Protein AF-A0A226E2G1-F1 (afdb_monomer)

Secondary structure (DSSP, 8-state):
--GGGPEEEEEE-TT-GGGHHHHHHHHHTT-EEEEEE-PPPTT-SS----SEEE-SSS-EE--HHHHHHHHHHHTT--S--HHHHHHHHHIIIIIHHHHHHHHHS---TTSTHHHHHHHHHHHHHHHTTT-SSTT-SSS--HHHHHHHHHHHHHHTTT-GGGGG-HHHHHHHHHHHHSHHHHHHHHHH----HHHHHHHHHHT-TT----------------TTSS----S---S--HHHHHHHHHHHHS-----------SS-----TTEEEEEEEE---BTTSPPBHHHIIIIIIHHHHHHHHHHHTT-EEEEEEEEB--SHHHHHHHHHTT--HHHHHHHHHHHHHHHHHHTT---SEEEESSSHHHHHHHHHHHHHHHHTT-EEEEEEEEEEETTTTEEPPGGGEEEE-TTT--TTEESSB-TTT--B--GGG-EEEEETTT----EEEEEEEEEEE-HHHHHHHHTHHHHHHHHGGGS-HHHHHHHHHHHHT----EE-EES-SSSPBPSSGGGTT-EE-HHHHTTHHHHHHHHHHHGGGTHHHHS---TTEEEEEEEEEEGGGHHIIIIIHHHHHHHTTS-----SEEEEE-PPPBTTB--BTTTTBS-BHHHHHHT---HHHHHHHHHHHHH-

Mean predicted aligned error: 17.0 Å

Structure (mmCIF, N/CA/C/O backbone):
data_AF-A0A226E2G1-F1
#
_entry.id   AF-A0A226E2G1-F1
#
loop_
_atom_site.group_PDB
_atom_site.id
_atom_site.type_symbol
_atom_site.label_atom_id
_atom_site.label_alt_id
_atom_site.label_comp_id
_atom_site.label_asym_id
_atom_site.label_entity_id
_atom_site.label_seq_id
_atom_site.pdbx_PDB_ins_code
_atom_site.Cartn_x
_atom_site.Cartn_y
_atom_site.Cartn_z
_atom_site.occupancy
_atom_site.B_iso_or_equiv
_atom_site.auth_seq_id
_atom_site.auth_comp_id
_atom_site.auth_asym_id
_atom_site.auth_atom_id
_atom_site.pdbx_PDB_model_num
ATOM 1 N N . MET A 1 1 ? -24.687 -25.247 37.899 1.00 42.50 1 MET A N 1
ATOM 2 C CA . MET A 1 1 ? -23.933 -26.480 38.208 1.00 42.50 1 MET A CA 1
ATOM 3 C C . MET A 1 1 ? -23.035 -26.166 39.389 1.00 42.50 1 MET A C 1
ATOM 5 O O . MET A 1 1 ? -22.709 -25.005 39.584 1.00 42.50 1 MET A O 1
ATOM 9 N N . ASP A 1 2 ? -22.734 -27.149 40.224 1.00 45.03 2 ASP A N 1
ATOM 10 C CA . ASP A 1 2 ? -22.080 -26.966 41.523 1.00 45.03 2 ASP A CA 1
ATOM 11 C C . ASP A 1 2 ? -20.567 -26.691 41.337 1.00 45.03 2 ASP A C 1
ATOM 13 O O . ASP A 1 2 ? -19.732 -27.587 41.446 1.00 45.03 2 ASP A O 1
ATOM 17 N N . HIS A 1 3 ? -20.206 -25.461 40.937 1.00 52.34 3 HIS A N 1
ATOM 18 C CA . HIS A 1 3 ? -18.824 -25.073 40.590 1.00 52.34 3 HIS A CA 1
ATOM 19 C C . HIS A 1 3 ? -17.859 -25.096 41.795 1.00 52.34 3 HIS A C 1
ATOM 21 O O . HIS A 1 3 ? -16.645 -25.150 41.607 1.00 52.34 3 HIS A O 1
ATOM 27 N N . GLN A 1 4 ? -18.378 -25.140 43.030 1.00 51.41 4 GLN A N 1
ATOM 28 C CA . GLN A 1 4 ? -17.601 -25.064 44.280 1.00 51.41 4 GLN A CA 1
ATOM 29 C C . GLN A 1 4 ? -16.722 -26.298 44.580 1.00 51.41 4 GLN A C 1
ATOM 31 O O . GLN A 1 4 ? -16.030 -26.337 45.597 1.00 51.41 4 GLN A O 1
ATOM 36 N N . ASN A 1 5 ? -16.712 -27.316 43.712 1.00 57.16 5 ASN A N 1
ATOM 37 C CA . ASN A 1 5 ? -15.887 -28.519 43.880 1.00 57.16 5 ASN A CA 1
ATOM 38 C C . ASN A 1 5 ? -14.903 -28.792 42.732 1.00 57.16 5 ASN A C 1
ATOM 40 O O . ASN A 1 5 ? -14.255 -29.841 42.730 1.00 57.16 5 ASN A O 1
ATOM 44 N N . GLN A 1 6 ? -14.745 -27.871 41.777 1.00 75.38 6 GLN A N 1
ATOM 45 C CA . GLN A 1 6 ? -13.761 -28.033 40.709 1.00 75.38 6 GLN A CA 1
ATOM 46 C C . GLN A 1 6 ? -12.344 -27.717 41.219 1.00 75.38 6 GLN A C 1
ATOM 48 O O . GLN A 1 6 ? -12.087 -26.649 41.778 1.00 75.38 6 GLN A O 1
ATOM 53 N N . THR A 1 7 ? -11.418 -28.660 41.022 1.00 83.12 7 THR A N 1
ATOM 54 C CA . THR A 1 7 ? -9.998 -28.481 41.354 1.00 83.12 7 THR A CA 1
ATOM 55 C C . THR A 1 7 ? -9.249 -27.894 40.157 1.00 83.12 7 THR A C 1
ATOM 57 O O . THR A 1 7 ? -9.167 -28.528 39.107 1.00 83.12 7 THR A O 1
ATOM 60 N N . ILE A 1 8 ? -8.672 -26.704 40.321 1.00 86.69 8 ILE A N 1
ATOM 61 C CA . ILE A 1 8 ? -7.827 -26.025 39.335 1.00 86.69 8 ILE A CA 1
ATOM 62 C C . ILE A 1 8 ? -6.371 -26.409 39.576 1.00 86.69 8 ILE A C 1
ATOM 64 O O . ILE A 1 8 ? -5.835 -26.219 40.669 1.00 86.69 8 ILE A O 1
ATOM 68 N N . LYS A 1 9 ? -5.710 -26.933 38.544 1.00 89.75 9 LYS A N 1
ATOM 69 C CA . LYS A 1 9 ? -4.289 -27.276 38.606 1.00 89.75 9 LYS A CA 1
ATOM 70 C C . LYS A 1 9 ? -3.438 -26.119 38.083 1.00 89.75 9 LYS A C 1
ATOM 72 O O . LYS A 1 9 ? -3.583 -25.730 36.924 1.00 89.75 9 LYS A O 1
ATOM 77 N N . ILE A 1 10 ? -2.533 -25.613 38.922 1.00 88.56 10 ILE A N 1
ATOM 78 C CA . ILE A 1 10 ? -1.560 -24.569 38.573 1.00 88.56 10 ILE A CA 1
ATOM 79 C C . ILE A 1 10 ? -0.154 -25.152 38.710 1.00 88.56 10 ILE A C 1
ATOM 81 O O . ILE A 1 10 ? 0.203 -25.683 39.757 1.00 88.56 10 ILE A O 1
ATOM 85 N N . ILE A 1 11 ? 0.644 -25.053 37.652 1.00 88.06 11 ILE A N 1
ATOM 86 C CA . ILE A 1 11 ? 2.044 -25.477 37.620 1.00 88.06 11 ILE A CA 1
ATOM 87 C C . ILE A 1 11 ? 2.918 -24.220 37.670 1.00 88.06 11 ILE A C 1
ATOM 89 O O . ILE A 1 11 ? 2.719 -23.302 36.878 1.00 88.06 11 ILE A O 1
ATOM 93 N N . THR A 1 12 ? 3.881 -24.160 38.585 1.00 89.06 12 THR A N 1
ATOM 94 C CA . THR A 1 12 ? 4.779 -23.009 38.798 1.00 89.06 12 THR A CA 1
ATOM 95 C C . THR A 1 12 ? 6.208 -23.477 39.076 1.00 89.06 12 THR A C 1
ATOM 97 O O . THR A 1 12 ? 6.448 -24.664 39.243 1.00 89.06 12 THR A O 1
ATOM 100 N N . ASN A 1 13 ? 7.174 -22.565 39.146 1.00 85.94 13 ASN A N 1
ATOM 101 C CA . ASN A 1 13 ? 8.467 -22.790 39.798 1.00 85.94 13 ASN A CA 1
ATOM 102 C C . ASN A 1 13 ? 8.453 -22.255 41.237 1.00 85.94 13 ASN A C 1
ATOM 104 O O . ASN A 1 13 ? 7.616 -21.417 41.597 1.00 85.94 13 ASN A O 1
ATOM 108 N N . THR A 1 14 ? 9.388 -22.752 42.048 1.00 81.31 14 THR A N 1
ATOM 109 C CA . THR A 1 14 ? 9.492 -22.442 43.478 1.00 81.31 14 THR A CA 1
ATOM 110 C C . THR A 1 14 ? 9.583 -20.937 43.718 1.00 81.31 14 THR A C 1
ATOM 112 O O . THR A 1 14 ? 10.485 -20.272 43.212 1.00 81.31 14 THR A O 1
ATOM 115 N N . GLY A 1 15 ? 8.644 -20.411 44.504 1.00 81.19 15 GLY A N 1
ATOM 116 C CA . GLY A 1 15 ? 8.630 -19.015 44.927 1.00 81.19 15 GLY A CA 1
ATOM 117 C C . GLY A 1 15 ? 8.324 -17.987 43.831 1.00 81.19 15 GLY A C 1
ATOM 118 O O . GLY A 1 15 ? 8.560 -16.807 44.062 1.00 81.19 15 GLY A O 1
ATOM 119 N N . ASN A 1 16 ? 7.817 -18.373 42.653 1.00 88.44 16 ASN A N 1
ATOM 120 C CA . ASN A 1 16 ? 7.506 -17.421 41.578 1.00 88.44 16 ASN A CA 1
ATOM 121 C C . ASN A 1 16 ? 6.262 -16.565 41.899 1.00 88.44 16 ASN A C 1
ATOM 123 O O . ASN A 1 16 ? 5.147 -17.091 41.843 1.00 88.44 16 ASN A O 1
ATOM 127 N N . PRO A 1 17 ? 6.403 -15.250 42.161 1.00 90.69 17 PRO A N 1
ATOM 128 C CA . PRO A 1 17 ? 5.280 -14.410 42.574 1.00 90.69 17 PRO A CA 1
ATOM 129 C C . PRO A 1 17 ? 4.240 -14.165 41.472 1.00 90.69 17 PRO A C 1
ATOM 131 O O . PRO A 1 17 ? 3.116 -13.795 41.799 1.00 90.69 17 PRO A O 1
ATOM 134 N N . ALA A 1 18 ? 4.538 -14.433 40.192 1.00 90.38 18 ALA A N 1
ATOM 135 C CA . ALA A 1 18 ? 3.533 -14.348 39.123 1.00 90.38 18 ALA A CA 1
ATOM 136 C C . ALA A 1 18 ? 2.345 -15.306 39.354 1.00 90.38 18 ALA A C 1
ATOM 138 O O . ALA A 1 18 ? 1.245 -15.071 38.856 1.00 90.38 18 ALA A O 1
ATOM 139 N N . SER A 1 19 ? 2.541 -16.352 40.161 1.00 92.19 19 SER A N 1
ATOM 140 C CA . SER A 1 19 ? 1.498 -17.299 40.561 1.00 92.19 19 SER A CA 1
ATOM 141 C C . SER A 1 19 ? 0.523 -16.740 41.598 1.00 92.19 19 SER A C 1
ATOM 143 O O . SER A 1 19 ? -0.566 -17.287 41.742 1.00 92.19 19 SER A O 1
ATOM 145 N N . LEU A 1 20 ? 0.850 -15.647 42.301 1.00 92.56 20 LEU A N 1
ATOM 146 C CA . LEU A 1 20 ? -0.032 -15.061 43.320 1.00 92.56 20 LEU A CA 1
ATOM 147 C C . LEU A 1 20 ? -1.377 -14.637 42.730 1.00 92.56 20 LEU A C 1
ATOM 149 O O . LEU A 1 20 ? -2.422 -14.949 43.292 1.00 92.56 20 LEU A O 1
ATOM 153 N N . LYS A 1 21 ? -1.353 -13.983 41.567 1.00 91.50 21 LYS A N 1
ATOM 154 C CA . LYS A 1 21 ? -2.550 -13.481 40.885 1.00 91.50 21 LYS A CA 1
ATOM 155 C C . LYS A 1 21 ? -3.571 -14.599 40.583 1.00 91.50 21 LYS A C 1
ATOM 157 O O . LYS A 1 21 ? -4.693 -14.508 41.083 1.00 91.50 21 LYS A O 1
ATOM 162 N N . PRO A 1 22 ? -3.227 -15.680 39.849 1.00 92.31 22 PRO A N 1
ATOM 163 C CA . PRO A 1 22 ? -4.168 -16.774 39.601 1.00 92.31 22 PRO A CA 1
ATOM 164 C C . PRO A 1 22 ? -4.528 -17.575 40.867 1.00 92.31 22 PRO A C 1
ATOM 166 O O . PRO A 1 22 ? -5.640 -18.090 40.948 1.00 92.31 22 PRO A O 1
ATOM 169 N N . LEU A 1 23 ? -3.645 -17.659 41.873 1.00 91.38 23 LEU A N 1
ATOM 170 C CA . LEU A 1 23 ? -3.943 -18.322 43.154 1.00 91.38 23 LEU A CA 1
ATOM 171 C C . LEU A 1 23 ? -5.017 -17.589 43.965 1.00 91.38 23 LEU A C 1
ATOM 173 O O . LEU A 1 23 ? -5.946 -18.217 44.484 1.00 91.38 23 LEU A O 1
ATOM 177 N N . ILE A 1 24 ? -4.892 -16.264 44.067 1.00 91.25 24 ILE A N 1
ATOM 178 C CA . ILE A 1 24 ? -5.865 -15.426 44.768 1.00 91.25 24 ILE A CA 1
ATOM 179 C C . ILE A 1 24 ? -7.199 -15.462 44.018 1.00 91.25 24 ILE A C 1
ATOM 181 O O . ILE A 1 24 ? -8.228 -15.684 44.647 1.00 91.25 24 ILE A O 1
ATOM 185 N N . ALA A 1 25 ? -7.181 -15.353 42.684 1.00 91.06 25 ALA A N 1
ATOM 186 C CA . ALA A 1 25 ? -8.385 -15.447 41.857 1.00 91.06 25 ALA A CA 1
ATOM 187 C C . ALA A 1 25 ? -9.124 -16.783 42.038 1.00 91.06 25 ALA A C 1
ATOM 189 O O . ALA A 1 25 ? -10.333 -16.802 42.249 1.00 91.06 25 ALA A O 1
ATOM 190 N N . ALA A 1 26 ? -8.402 -17.908 42.014 1.00 88.31 26 ALA A N 1
ATOM 191 C CA . ALA A 1 26 ? -9.012 -19.220 42.205 1.00 88.31 26 ALA A CA 1
ATOM 192 C C . ALA A 1 26 ? -9.668 -19.344 43.591 1.00 88.31 2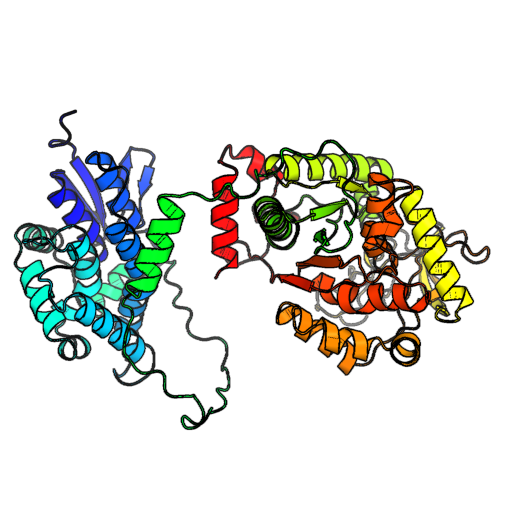6 ALA A C 1
ATOM 194 O O . ALA A 1 26 ? -10.789 -19.836 43.705 1.00 88.31 26 ALA A O 1
ATOM 195 N N . SER A 1 27 ? -8.997 -18.839 44.630 1.00 86.19 27 SER A N 1
ATOM 196 C CA . SER A 1 27 ? -9.506 -18.860 46.006 1.00 86.19 27 SER A CA 1
ATOM 197 C C . SER A 1 27 ? -10.730 -17.957 46.186 1.00 86.19 27 SER A C 1
ATOM 199 O O . SER A 1 27 ? -11.696 -18.353 46.834 1.00 86.19 27 SER A O 1
ATOM 201 N N . LEU A 1 28 ? -10.706 -16.764 45.586 1.00 87.12 28 LEU A N 1
ATOM 202 C CA . LEU A 1 28 ? -11.795 -15.788 45.629 1.00 87.12 28 LEU A CA 1
ATOM 203 C C . LEU A 1 28 ? -13.095 -16.355 45.039 1.00 87.12 28 LEU A C 1
ATOM 205 O O . LEU A 1 28 ? -14.168 -16.144 45.598 1.00 87.12 28 LEU A O 1
ATOM 209 N N . TYR A 1 29 ? -12.992 -17.126 43.955 1.00 87.56 29 TYR A N 1
ATOM 210 C CA . TYR A 1 29 ? -14.140 -17.755 43.295 1.00 87.56 29 TYR A CA 1
ATOM 211 C C . TYR A 1 29 ? -14.455 -19.174 43.802 1.00 87.56 29 TYR A C 1
ATOM 213 O O . TYR A 1 29 ? -15.283 -19.872 43.220 1.00 87.56 29 TYR A O 1
ATOM 221 N N . GLY A 1 30 ? -13.839 -19.601 44.911 1.00 83.06 30 GLY A N 1
ATOM 222 C CA . GLY A 1 30 ? -14.178 -20.852 45.595 1.00 83.06 30 GLY A CA 1
ATOM 223 C C . GLY A 1 30 ? -13.648 -22.126 44.931 1.00 83.06 30 GLY A C 1
ATOM 224 O O . GLY A 1 30 ? -14.145 -23.214 45.222 1.00 83.06 30 GLY A O 1
ATOM 225 N N . PHE A 1 31 ? -12.643 -22.025 44.060 1.00 85.62 31 PHE A N 1
ATOM 226 C CA . PHE A 1 31 ? -12.000 -23.187 43.449 1.00 85.62 31 PHE A CA 1
ATOM 227 C C . PHE A 1 31 ? -10.949 -23.802 44.380 1.00 85.62 31 PHE A C 1
ATOM 229 O O . PHE A 1 31 ? -10.165 -23.100 45.022 1.00 85.62 31 PHE A O 1
ATOM 236 N N . LYS A 1 32 ? -10.863 -25.137 44.406 1.00 83.94 32 LYS A N 1
ATOM 237 C CA . LYS A 1 32 ? -9.747 -25.833 45.071 1.00 83.94 32 LYS A CA 1
ATOM 238 C C . LYS A 1 32 ? -8.516 -25.748 44.178 1.00 83.94 32 LYS A C 1
ATOM 240 O O . LYS A 1 32 ? -8.615 -26.028 42.989 1.00 83.94 32 LYS A O 1
ATOM 245 N N . VAL A 1 33 ? -7.351 -25.414 44.725 1.00 86.00 33 VAL A N 1
ATOM 246 C CA . VAL A 1 33 ? -6.117 -25.320 43.932 1.00 86.00 33 VAL A CA 1
ATOM 247 C C . VAL A 1 33 ? -5.203 -26.513 44.193 1.00 86.00 33 VAL A C 1
ATOM 249 O O . VAL A 1 33 ? -4.818 -26.773 45.330 1.00 86.00 33 VAL A O 1
ATOM 252 N N . ALA A 1 34 ? -4.801 -27.200 43.124 1.00 86.00 34 ALA A N 1
ATOM 253 C CA . ALA A 1 34 ? -3.679 -28.131 43.120 1.00 86.00 34 ALA A CA 1
ATOM 254 C C . ALA A 1 34 ? -2.439 -27.422 42.550 1.00 86.00 34 ALA A C 1
ATOM 256 O O . ALA A 1 34 ? -2.306 -27.277 41.333 1.00 86.00 34 ALA A O 1
ATOM 257 N N . LEU A 1 35 ? -1.553 -26.951 43.433 1.00 85.75 35 LEU A N 1
ATOM 258 C CA . LEU A 1 35 ? -0.310 -26.275 43.056 1.00 85.75 35 LEU A CA 1
ATOM 259 C C . LEU A 1 35 ? 0.828 -27.295 42.901 1.00 85.75 35 LEU A C 1
ATOM 261 O O . LEU A 1 35 ? 1.153 -28.011 43.844 1.00 85.75 35 LEU A O 1
ATOM 265 N N . GLU A 1 36 ? 1.448 -27.346 41.725 1.00 86.25 36 GLU A N 1
ATOM 266 C CA . GLU A 1 36 ? 2.605 -28.196 41.430 1.00 86.25 36 GLU A CA 1
ATOM 267 C C . GLU A 1 36 ? 3.828 -27.317 41.150 1.00 86.25 36 GLU A C 1
ATOM 269 O O . GLU A 1 36 ? 3.816 -26.511 40.219 1.00 86.25 36 GLU A O 1
ATOM 274 N N . SER A 1 37 ? 4.886 -27.460 41.953 1.00 80.81 37 SER A N 1
ATOM 275 C CA . SER A 1 37 ? 6.153 -26.760 41.718 1.00 80.81 37 SER A CA 1
ATOM 276 C C . SER A 1 37 ? 7.115 -27.644 40.930 1.00 80.81 37 SER A C 1
ATOM 278 O O . SER A 1 37 ? 7.398 -28.769 41.342 1.00 80.81 37 SER A O 1
ATOM 280 N N . VAL A 1 38 ? 7.646 -27.133 39.822 1.00 82.06 38 VAL A N 1
ATOM 281 C CA . VAL A 1 38 ? 8.660 -27.801 39.001 1.00 82.06 38 VAL A CA 1
ATOM 282 C C . VAL A 1 38 ? 10.019 -27.124 39.164 1.00 82.06 38 VAL A C 1
ATOM 284 O O . VAL A 1 38 ? 10.132 -25.897 39.209 1.00 82.06 38 VAL A O 1
ATOM 287 N N . SER A 1 39 ? 11.082 -27.927 39.243 1.00 71.75 39 SER A N 1
ATOM 288 C CA . SER A 1 39 ? 12.455 -27.421 39.269 1.00 71.75 39 SER A CA 1
ATOM 289 C C . SER A 1 39 ? 12.860 -26.932 37.881 1.00 71.75 39 SER A C 1
ATOM 291 O O . SER A 1 39 ? 12.835 -27.708 36.924 1.00 71.75 39 SER A O 1
ATOM 293 N N . VAL A 1 40 ? 13.277 -25.672 37.770 1.00 67.94 40 VAL A N 1
ATOM 294 C CA . VAL A 1 40 ? 13.766 -25.099 36.510 1.00 67.94 40 VAL A CA 1
ATOM 295 C C . VAL A 1 40 ? 15.290 -25.051 36.535 1.00 67.94 40 VAL A C 1
ATOM 297 O O . VAL A 1 40 ? 15.886 -24.596 37.510 1.00 67.94 40 VAL A O 1
ATOM 300 N N . SER A 1 41 ? 15.922 -25.570 35.479 1.00 57.47 41 SER A N 1
ATOM 301 C CA . SER A 1 41 ? 17.381 -25.639 35.386 1.00 57.47 41 SER A CA 1
ATOM 302 C C . SER A 1 41 ? 17.996 -24.229 35.306 1.00 57.47 41 SER A C 1
ATOM 304 O O . SER A 1 41 ? 17.571 -23.437 34.459 1.00 57.47 41 SER A O 1
ATOM 306 N N . PRO A 1 42 ? 19.025 -23.904 36.116 1.00 53.44 42 PRO A N 1
ATOM 307 C CA . PRO A 1 42 ? 19.701 -22.602 36.078 1.00 53.44 42 PRO A CA 1
ATOM 308 C C . PRO A 1 42 ? 20.422 -22.309 34.754 1.00 53.44 42 PRO A C 1
ATOM 310 O O . PRO A 1 42 ? 20.755 -21.161 34.474 1.00 53.44 42 PRO A O 1
ATOM 313 N N . ASP A 1 43 ? 20.697 -23.342 33.951 1.00 52.22 43 ASP A N 1
ATOM 314 C CA . ASP A 1 43 ? 21.500 -23.258 32.727 1.00 52.22 43 ASP A CA 1
ATOM 315 C C . ASP A 1 43 ? 20.735 -22.715 31.503 1.00 52.22 43 ASP A C 1
ATOM 317 O O . ASP A 1 43 ? 21.331 -22.508 30.445 1.00 52.22 43 ASP A O 1
ATOM 321 N N . GLY A 1 44 ? 19.425 -22.460 31.634 1.00 51.62 44 GLY A N 1
ATOM 322 C CA . GLY A 1 44 ? 18.617 -21.741 30.646 1.00 51.62 44 GLY A CA 1
ATOM 323 C C . GLY A 1 44 ? 18.394 -22.461 29.312 1.00 51.62 44 GLY A C 1
ATOM 324 O O . GLY A 1 44 ? 17.880 -21.827 28.385 1.00 51.62 44 GLY A O 1
ATOM 325 N N . LYS A 1 45 ? 18.756 -23.751 29.200 1.00 48.94 45 LYS A N 1
ATOM 326 C CA . LYS A 1 45 ? 18.627 -24.555 27.967 1.00 48.94 45 LYS A CA 1
ATOM 327 C C . LYS A 1 45 ? 17.197 -25.033 27.691 1.00 48.94 45 LYS A C 1
ATOM 329 O O . LYS A 1 45 ? 16.841 -25.240 26.535 1.00 48.94 45 LYS A O 1
ATOM 334 N N . GLN A 1 46 ? 16.369 -25.169 28.729 1.00 52.84 46 GLN A N 1
ATOM 335 C CA . GLN A 1 46 ? 14.922 -25.381 28.632 1.00 52.84 46 GLN A CA 1
ATOM 336 C C . GLN A 1 46 ? 14.222 -24.331 29.499 1.00 52.84 46 GLN A C 1
ATOM 338 O O . GLN A 1 46 ? 14.394 -24.321 30.715 1.00 52.84 46 GLN A O 1
ATOM 343 N N . ARG A 1 47 ? 13.459 -23.428 28.871 1.00 63.69 47 ARG A N 1
ATOM 344 C CA . ARG A 1 47 ? 12.723 -22.350 29.551 1.00 63.69 47 ARG A CA 1
ATOM 345 C C . ARG A 1 47 ? 11.222 -22.647 29.500 1.00 63.69 47 ARG A C 1
ATOM 347 O O . ARG A 1 47 ? 10.582 -22.297 28.505 1.00 63.69 47 ARG A O 1
ATOM 354 N N . PRO A 1 48 ? 10.653 -23.350 30.495 1.00 69.00 48 PRO A N 1
ATOM 355 C CA . PRO A 1 48 ? 9.216 -23.594 30.534 1.00 69.00 48 PRO A CA 1
ATOM 356 C C . PRO A 1 48 ? 8.480 -22.266 30.745 1.00 69.00 48 PRO A C 1
ATOM 358 O O . PRO A 1 48 ? 8.934 -21.448 31.535 1.00 69.00 48 PRO A O 1
ATOM 361 N N . ARG A 1 49 ? 7.350 -22.049 30.061 1.00 80.56 49 ARG A N 1
ATOM 362 C CA . ARG A 1 49 ? 6.469 -20.901 30.332 1.00 80.56 49 ARG A CA 1
ATOM 363 C C . ARG A 1 49 ? 5.732 -21.173 31.638 1.00 80.56 49 ARG A C 1
ATOM 365 O O . ARG A 1 49 ? 4.927 -22.095 31.637 1.00 80.56 49 ARG A O 1
ATOM 372 N N . LEU A 1 50 ? 6.032 -20.460 32.726 1.00 82.25 50 LEU A N 1
ATOM 373 C CA . LEU A 1 50 ? 5.379 -20.626 34.036 1.00 82.25 50 LEU A CA 1
ATOM 374 C C . LEU A 1 50 ? 4.986 -19.257 34.629 1.00 82.25 50 LEU A C 1
ATOM 376 O O . LEU A 1 50 ? 5.741 -18.297 34.457 1.00 82.25 50 LEU A O 1
ATOM 380 N N . PRO A 1 51 ? 3.870 -19.159 35.378 1.00 89.00 51 PRO A N 1
ATOM 381 C CA . PRO A 1 51 ? 2.954 -20.247 35.739 1.00 89.00 51 PRO A CA 1
ATOM 382 C C . PRO A 1 51 ? 2.078 -20.743 34.585 1.00 89.00 51 PRO A C 1
ATOM 384 O O . PRO A 1 51 ? 1.938 -20.080 33.563 1.00 89.00 51 PRO A O 1
ATOM 387 N N . VAL A 1 52 ? 1.487 -21.927 34.757 1.00 89.44 52 VAL A N 1
ATOM 388 C CA . VAL A 1 52 ? 0.522 -22.526 33.826 1.00 89.44 52 VAL A CA 1
ATOM 389 C C . VAL A 1 52 ? -0.714 -22.991 34.573 1.00 89.44 52 VAL A C 1
ATOM 391 O O . VAL A 1 52 ? -0.602 -23.797 35.491 1.00 89.44 52 VAL A O 1
ATOM 394 N N . LEU A 1 53 ? -1.892 -22.573 34.125 1.00 91.75 53 LEU A N 1
ATOM 395 C CA . LEU A 1 53 ? -3.169 -23.149 34.534 1.00 91.75 53 LEU A CA 1
ATOM 396 C C . LEU A 1 53 ? -3.572 -24.237 33.533 1.00 91.75 53 LEU A C 1
ATOM 398 O O . LEU A 1 53 ? -3.624 -23.999 32.324 1.00 91.75 53 LEU A O 1
ATOM 402 N N . VAL A 1 54 ? -3.858 -25.442 34.024 1.00 88.50 54 VAL A N 1
ATOM 403 C CA . VAL A 1 54 ? -4.340 -26.558 33.196 1.00 88.50 54 VAL A CA 1
ATOM 404 C C . VAL A 1 54 ? -5.864 -26.489 33.122 1.00 88.50 54 VAL A C 1
ATOM 406 O O . VAL A 1 54 ? -6.547 -26.867 34.070 1.00 88.50 54 VAL A O 1
ATOM 409 N N . ALA A 1 55 ? -6.391 -25.981 32.006 1.00 82.19 55 ALA A N 1
ATOM 410 C CA . ALA A 1 55 ? -7.832 -25.838 31.790 1.00 82.19 55 ALA A CA 1
ATOM 411 C C . ALA A 1 55 ? -8.493 -27.193 31.478 1.00 82.19 55 ALA A C 1
ATOM 413 O O . ALA A 1 55 ? -9.587 -27.486 31.950 1.00 82.19 55 ALA A O 1
ATOM 414 N N . ASN A 1 56 ? -7.814 -28.041 30.700 1.00 79.81 56 ASN A N 1
ATOM 415 C CA . ASN A 1 56 ? -8.171 -29.441 30.445 1.00 79.81 56 ASN A CA 1
ATOM 416 C C . ASN A 1 56 ? -6.928 -30.206 29.932 1.00 79.81 56 ASN A C 1
ATOM 418 O O . ASN A 1 56 ? -5.840 -29.636 29.853 1.00 79.81 56 ASN A O 1
ATOM 422 N N . GLU A 1 57 ? -7.069 -31.482 29.556 1.00 72.94 57 GLU A N 1
ATOM 423 C CA . GLU A 1 57 ? -5.947 -32.318 29.081 1.00 72.94 57 GLU A CA 1
ATOM 424 C C . GLU A 1 57 ? -5.190 -31.740 27.869 1.00 72.94 57 GLU A C 1
ATOM 426 O O . GLU A 1 57 ? -4.006 -32.028 27.690 1.00 72.94 57 GLU A O 1
ATOM 431 N N . LYS A 1 58 ? -5.846 -30.911 27.047 1.00 75.31 58 LYS A N 1
ATOM 432 C CA . LYS A 1 58 ? -5.286 -30.326 25.817 1.00 75.31 58 LYS A CA 1
ATOM 433 C C . LYS A 1 58 ? -4.992 -28.828 25.925 1.00 75.31 58 LYS A C 1
ATOM 435 O O . LYS A 1 58 ? -4.220 -28.313 25.119 1.00 75.31 58 LYS A O 1
ATOM 440 N N . THR A 1 59 ? -5.565 -28.128 26.903 1.00 81.62 59 THR A N 1
ATOM 441 C CA . THR A 1 59 ? -5.489 -26.666 27.018 1.00 81.62 59 THR A CA 1
ATOM 442 C C . THR A 1 59 ? -4.728 -26.247 28.272 1.00 81.62 59 THR A C 1
ATOM 444 O O . THR A 1 59 ? -5.126 -26.541 29.401 1.00 81.62 59 THR A O 1
ATOM 447 N N . LYS A 1 60 ? -3.638 -25.505 28.060 1.00 87.56 60 LYS A N 1
ATOM 448 C CA . LYS A 1 60 ? -2.783 -24.925 29.100 1.00 87.56 60 LYS A CA 1
ATOM 449 C C . LYS A 1 60 ? -2.683 -23.418 28.882 1.00 87.56 60 LYS A C 1
ATOM 451 O O . LYS A 1 60 ? -2.274 -22.987 27.807 1.00 87.56 60 LYS A O 1
ATOM 456 N N . LEU A 1 61 ? -3.046 -22.633 29.889 1.00 88.94 61 LEU A N 1
ATOM 457 C CA . LEU A 1 61 ? -2.978 -21.171 29.870 1.00 88.94 61 LEU A CA 1
ATOM 458 C C . LEU A 1 61 ? -1.705 -20.736 30.588 1.00 88.94 61 LEU A C 1
ATOM 460 O O . LEU A 1 61 ? -1.466 -21.208 31.691 1.00 88.94 61 LEU A O 1
ATOM 464 N N . PHE A 1 62 ? -0.895 -19.867 29.987 1.00 87.38 62 PHE A N 1
ATOM 465 C CA . PHE A 1 62 ? 0.393 -19.422 30.551 1.00 87.38 62 PHE A CA 1
ATOM 466 C C . PHE A 1 62 ? 0.439 -17.919 30.871 1.00 87.38 62 PHE A C 1
ATOM 468 O O . PHE A 1 62 ? 1.335 -17.466 31.574 1.00 87.38 62 PHE A O 1
ATOM 475 N N . ASP A 1 63 ? -0.528 -17.142 30.381 1.00 89.00 63 ASP A N 1
ATOM 476 C CA . ASP A 1 63 ? -0.665 -15.725 30.712 1.00 89.00 63 ASP A CA 1
ATOM 477 C C . ASP A 1 63 ? -1.523 -15.547 31.973 1.00 89.00 63 ASP A C 1
ATOM 479 O O . ASP A 1 63 ? -2.642 -16.057 32.047 1.00 89.00 63 ASP A O 1
ATOM 483 N N . THR A 1 64 ? -1.006 -14.825 32.972 1.00 90.75 64 THR A N 1
ATOM 484 C CA . THR A 1 64 ? -1.676 -14.687 34.279 1.00 90.75 64 THR A CA 1
ATOM 485 C C . THR A 1 64 ? -3.004 -13.928 34.212 1.00 90.75 64 THR A C 1
ATOM 487 O O . THR A 1 64 ? -3.903 -14.236 34.991 1.00 90.75 64 THR A O 1
ATOM 490 N N . ASN A 1 65 ? -3.176 -12.994 33.274 1.00 92.25 65 ASN A N 1
ATOM 491 C CA . ASN A 1 65 ? -4.421 -12.241 33.105 1.00 92.25 65 ASN A CA 1
ATOM 492 C C . ASN A 1 65 ? -5.469 -13.076 32.360 1.00 92.25 65 ASN A C 1
ATOM 494 O O . ASN A 1 65 ? -6.651 -13.059 32.715 1.00 92.25 65 ASN A O 1
ATOM 498 N N . VAL A 1 66 ? -5.033 -13.890 31.395 1.00 89.81 66 VAL A N 1
ATOM 499 C CA . VAL A 1 66 ? -5.891 -14.894 30.748 1.00 89.81 66 VAL A CA 1
ATOM 500 C C . VAL A 1 66 ? -6.350 -15.950 31.755 1.00 89.81 66 VAL A C 1
ATOM 502 O O . VAL A 1 66 ? -7.519 -16.323 31.744 1.00 89.81 66 VAL A O 1
ATOM 505 N N . MET A 1 67 ? -5.480 -16.396 32.672 1.00 92.62 67 MET A N 1
ATOM 506 C CA . MET A 1 67 ? -5.875 -17.315 33.751 1.00 92.62 67 MET A CA 1
ATOM 507 C C . MET A 1 67 ? -6.982 -16.726 34.630 1.00 92.62 67 MET A C 1
ATOM 509 O O . MET A 1 67 ? -7.951 -17.421 34.922 1.00 92.62 67 MET A O 1
ATOM 513 N N . VAL A 1 68 ? -6.864 -15.455 35.033 1.00 92.00 68 VAL A N 1
ATOM 514 C CA . VAL A 1 68 ? -7.898 -14.765 35.827 1.00 92.00 68 VAL A CA 1
ATOM 515 C C . VAL A 1 68 ? -9.215 -14.677 35.056 1.00 92.00 68 VAL A C 1
ATOM 517 O O . VAL A 1 68 ? -10.266 -15.003 35.600 1.00 92.00 68 VAL A O 1
ATOM 520 N N . THR A 1 69 ? -9.157 -14.300 33.778 1.00 90.88 69 THR A N 1
ATOM 521 C CA . THR A 1 69 ? -10.346 -14.189 32.916 1.00 90.88 69 THR A CA 1
ATOM 522 C C . THR A 1 69 ? -11.036 -15.542 32.725 1.00 90.88 69 THR A C 1
ATOM 524 O O . THR A 1 69 ? -12.257 -15.634 32.792 1.00 90.88 69 THR A O 1
ATOM 527 N N . TYR A 1 70 ? -10.260 -16.615 32.574 1.00 91.06 70 TYR A N 1
ATOM 528 C CA . TYR A 1 70 ? -10.787 -17.975 32.498 1.00 91.06 70 TYR A CA 1
ATOM 529 C C . TYR A 1 70 ? -11.459 -18.420 33.807 1.00 91.06 70 TYR A C 1
ATOM 531 O O . TYR A 1 70 ? -12.523 -19.033 33.785 1.00 91.06 70 TYR A O 1
ATOM 539 N N . LEU A 1 71 ? -10.870 -18.091 34.962 1.00 90.69 71 LEU A N 1
ATOM 540 C CA . LEU A 1 71 ? -11.461 -18.396 36.270 1.00 90.69 71 LEU A CA 1
ATOM 541 C C . LEU A 1 71 ? -12.773 -17.635 36.506 1.00 90.69 71 LEU A C 1
ATOM 543 O O . LEU A 1 71 ? -13.708 -18.206 37.062 1.00 90.69 71 LEU A O 1
ATOM 547 N N . LEU A 1 72 ? -12.864 -16.386 36.043 1.00 90.12 72 LEU A N 1
ATOM 548 C CA . LEU A 1 72 ? -14.100 -15.597 36.041 1.00 90.12 72 LEU A CA 1
ATOM 549 C C . LEU A 1 72 ? -15.196 -16.260 35.203 1.00 90.12 72 LEU A C 1
ATOM 551 O O . LEU A 1 72 ? -16.328 -16.406 35.664 1.00 90.12 72 LEU A O 1
ATOM 555 N N . GLU A 1 73 ? -14.854 -16.715 33.998 1.00 89.62 73 GLU A N 1
ATOM 556 C CA . GLU A 1 73 ? -15.791 -17.416 33.122 1.00 89.62 73 GLU A CA 1
ATOM 557 C C . GLU A 1 73 ? -16.294 -18.718 33.765 1.00 89.62 73 GLU A C 1
ATOM 559 O O . GLU A 1 73 ? -17.503 -18.956 33.810 1.00 89.62 73 GLU A O 1
ATOM 564 N N . LEU A 1 74 ? -15.395 -19.516 34.356 1.00 87.75 74 LEU A N 1
ATOM 565 C CA . LEU A 1 74 ? -15.764 -20.725 35.104 1.00 87.75 74 LEU A CA 1
ATOM 566 C C . LEU A 1 74 ? -16.650 -20.433 36.322 1.00 87.75 74 LEU A C 1
ATOM 568 O O . LEU A 1 74 ? -17.475 -21.271 36.688 1.00 87.75 74 LEU A O 1
ATOM 572 N N . ALA A 1 75 ? -16.494 -19.263 36.943 1.00 86.44 75 ALA A N 1
ATOM 573 C CA . ALA A 1 75 ? -17.323 -18.805 38.054 1.00 86.44 75 ALA A CA 1
ATOM 574 C C . ALA A 1 75 ? -18.695 -18.260 37.604 1.00 86.44 75 ALA A C 1
ATOM 576 O O . ALA A 1 75 ? -19.491 -17.831 38.439 1.00 86.44 75 ALA A O 1
ATOM 577 N N . GLY A 1 76 ? -18.994 -18.282 36.299 1.00 85.81 76 GLY A N 1
ATOM 578 C CA . GLY A 1 76 ? -20.251 -17.784 35.739 1.00 85.81 76 GLY A CA 1
ATOM 579 C C . GLY A 1 76 ? -20.263 -16.276 35.479 1.00 85.81 76 GLY A C 1
ATOM 580 O O . GLY A 1 76 ? -21.340 -15.691 35.369 1.00 85.81 76 GLY A O 1
ATOM 581 N N . ILE A 1 77 ? -19.089 -15.645 35.363 1.00 84.62 77 ILE A N 1
ATOM 582 C CA . ILE A 1 77 ? -18.912 -14.214 35.077 1.00 84.62 77 ILE A CA 1
ATOM 583 C C . ILE A 1 77 ? -18.205 -14.065 33.711 1.00 84.62 77 ILE A C 1
ATOM 585 O O . ILE A 1 77 ? -17.020 -13.743 33.651 1.00 84.62 77 ILE A O 1
ATOM 589 N N . PRO A 1 78 ? -18.898 -14.307 32.579 1.00 73.56 78 PRO A N 1
ATOM 590 C CA . PRO A 1 78 ? -18.285 -14.278 31.242 1.00 73.56 78 PRO A CA 1
ATOM 591 C C . PRO A 1 78 ? -17.977 -12.858 30.736 1.00 73.56 78 PRO A C 1
ATOM 593 O O . PRO A 1 78 ? -17.244 -12.679 29.764 1.00 73.56 78 PRO A O 1
ATOM 596 N N . HIS A 1 79 ? -18.546 -11.833 31.374 1.00 77.62 79 HIS A N 1
ATOM 597 C CA . HIS A 1 79 ? -18.361 -10.431 31.012 1.00 77.62 79 HIS A CA 1
ATOM 598 C C . HIS A 1 79 ? -17.837 -9.655 32.227 1.00 77.62 79 HIS A C 1
ATOM 600 O O . HIS A 1 79 ? -18.642 -9.188 33.036 1.00 77.62 79 HIS A O 1
ATOM 606 N N . PRO A 1 80 ? -16.504 -9.546 32.397 1.00 81.44 80 PRO A N 1
ATOM 607 C CA . PRO A 1 80 ? -15.923 -8.777 33.490 1.00 81.44 80 PRO A CA 1
ATOM 608 C C . PRO A 1 80 ? -16.297 -7.296 33.380 1.00 81.44 80 PRO A C 1
ATOM 610 O O . PRO A 1 80 ? -16.601 -6.784 32.299 1.00 81.44 80 PRO A O 1
ATOM 613 N N . SER A 1 81 ? -16.264 -6.592 34.513 1.00 83.06 81 SER A N 1
ATOM 614 C CA . SER A 1 81 ? -16.540 -5.157 34.549 1.00 83.06 81 SER A CA 1
ATOM 615 C C . SER A 1 81 ? -15.543 -4.385 33.671 1.00 83.06 81 SER A C 1
ATOM 617 O O . SER A 1 81 ? -14.386 -4.783 33.506 1.00 83.06 81 SER A O 1
ATOM 619 N N . ALA A 1 82 ? -15.966 -3.237 33.131 1.00 82.12 82 ALA A N 1
ATOM 620 C CA . ALA A 1 82 ? -15.064 -2.366 32.374 1.00 82.12 82 ALA A CA 1
ATOM 621 C C . ALA A 1 82 ? -13.858 -1.917 33.222 1.00 82.12 82 ALA A C 1
ATOM 623 O O . ALA A 1 82 ? -12.758 -1.768 32.696 1.00 82.12 82 ALA A O 1
ATOM 624 N N . ASN A 1 83 ? -14.048 -1.751 34.537 1.00 84.69 83 ASN A N 1
ATOM 625 C CA . ASN A 1 83 ? -12.974 -1.425 35.475 1.00 84.69 83 ASN A CA 1
ATOM 626 C C . ASN A 1 83 ? -11.921 -2.540 35.536 1.00 84.69 83 ASN A C 1
ATOM 628 O O . ASN A 1 83 ? -10.735 -2.279 35.341 1.00 84.69 83 ASN A O 1
ATOM 632 N N . LEU A 1 84 ? -12.362 -3.786 35.717 1.00 85.94 84 LEU A N 1
ATOM 633 C CA . LEU A 1 84 ? -11.486 -4.952 35.775 1.00 85.94 84 LEU A CA 1
ATOM 634 C C . LEU A 1 84 ? -10.718 -5.153 34.466 1.00 85.94 84 LEU A C 1
ATOM 636 O O . LEU A 1 84 ? -9.508 -5.370 34.488 1.00 85.94 84 LEU A O 1
ATOM 640 N N . LEU A 1 85 ? -11.392 -5.015 33.321 1.00 86.00 85 LEU A N 1
ATOM 641 C CA . LEU A 1 85 ? -10.746 -5.140 32.014 1.00 86.00 85 LEU A CA 1
ATOM 642 C C . LEU A 1 85 ? -9.698 -4.038 31.788 1.00 86.00 85 LEU A C 1
ATOM 644 O O . LEU A 1 85 ? -8.589 -4.317 31.333 1.00 86.00 85 LEU A O 1
ATOM 648 N N . ASN A 1 86 ? -10.018 -2.793 32.153 1.00 86.69 86 ASN A N 1
ATOM 649 C CA . ASN A 1 86 ? -9.070 -1.681 32.084 1.00 86.69 86 ASN A CA 1
ATOM 650 C C . ASN A 1 86 ? -7.860 -1.906 32.996 1.00 86.69 86 ASN A C 1
ATOM 652 O O . ASN A 1 86 ? -6.742 -1.560 32.617 1.00 86.69 86 ASN A O 1
ATOM 656 N N . LEU A 1 87 ? -8.063 -2.499 34.173 1.00 89.44 87 LEU A N 1
ATOM 657 C CA . LEU A 1 87 ? -6.993 -2.764 35.127 1.00 89.44 87 LEU A CA 1
ATOM 658 C C . LEU A 1 87 ? -6.083 -3.913 34.686 1.00 89.44 87 LEU A C 1
ATOM 660 O O . LEU A 1 87 ? -4.868 -3.767 34.766 1.00 89.44 87 LEU A O 1
ATOM 664 N N . LEU A 1 88 ? -6.645 -5.007 34.161 1.00 88.12 88 LEU A N 1
ATOM 665 C CA . LEU A 1 88 ? -5.881 -6.101 33.546 1.00 88.12 88 LEU A CA 1
ATOM 666 C C . LEU A 1 88 ? -5.023 -5.586 32.381 1.00 88.12 88 LEU A C 1
ATOM 668 O O . LEU A 1 88 ? -3.844 -5.921 32.276 1.00 88.12 88 LEU A O 1
ATOM 672 N N . ASN A 1 89 ? -5.587 -4.717 31.536 1.00 85.25 89 ASN A N 1
ATOM 673 C CA . ASN A 1 89 ? -4.847 -4.094 30.441 1.00 85.25 89 ASN A CA 1
ATOM 674 C C . ASN A 1 89 ? -3.741 -3.163 30.953 1.00 85.25 89 ASN A C 1
ATOM 676 O O . ASN A 1 89 ? -2.601 -3.259 30.501 1.00 85.25 89 ASN A O 1
ATOM 680 N N . PHE A 1 90 ? -4.050 -2.282 31.903 1.00 89.38 90 PHE A N 1
ATOM 681 C CA . PHE A 1 90 ? -3.071 -1.377 32.505 1.00 89.38 90 PHE A CA 1
ATOM 682 C C . PHE A 1 90 ? -1.924 -2.135 33.186 1.00 89.38 90 PHE A C 1
ATOM 684 O O . PHE A 1 90 ? -0.757 -1.763 33.047 1.00 89.38 90 PHE A O 1
ATOM 691 N N . GLU A 1 91 ? -2.238 -3.213 33.902 1.00 92.19 91 GLU A N 1
ATOM 692 C CA . GLU A 1 91 ? -1.234 -4.026 34.572 1.00 92.19 91 GLU A CA 1
ATOM 693 C C . GLU A 1 91 ? -0.295 -4.700 33.567 1.00 92.19 91 GLU A C 1
ATOM 695 O O . GLU A 1 91 ? 0.920 -4.582 33.724 1.00 92.19 91 GLU A O 1
ATOM 700 N N . ALA A 1 92 ? -0.832 -5.300 32.501 1.00 85.06 92 ALA A N 1
ATOM 701 C CA . ALA A 1 92 ? -0.034 -5.977 31.480 1.00 85.06 92 ALA A CA 1
ATOM 702 C C . ALA A 1 92 ? 0.882 -5.028 30.686 1.00 85.06 92 ALA A C 1
ATOM 704 O O . ALA A 1 92 ? 2.020 -5.386 30.384 1.00 85.06 92 ALA A O 1
ATOM 705 N N . HIS A 1 93 ? 0.401 -3.828 30.340 1.00 79.44 93 HIS A N 1
ATOM 706 C CA . HIS A 1 93 ? 1.112 -2.923 29.424 1.00 79.44 93 HIS A CA 1
ATOM 707 C C . HIS A 1 93 ? 1.982 -1.888 30.132 1.00 79.44 93 HIS A C 1
ATOM 709 O O . HIS A 1 93 ? 2.959 -1.413 29.559 1.00 79.44 93 HIS A O 1
ATOM 715 N N . SER A 1 94 ? 1.621 -1.494 31.353 1.00 87.06 94 SER A N 1
ATOM 716 C CA . SER A 1 94 ? 2.292 -0.400 32.055 1.00 87.06 94 SER A CA 1
ATOM 717 C C . SER A 1 94 ? 2.949 -0.884 33.337 1.00 87.06 94 SER A C 1
ATOM 719 O O . SER A 1 94 ? 4.156 -0.729 33.499 1.00 87.06 94 SER A O 1
ATOM 721 N N . LEU A 1 95 ? 2.187 -1.492 34.247 1.00 92.50 95 LEU A N 1
ATOM 722 C CA . LEU A 1 95 ? 2.697 -1.771 35.589 1.00 92.50 95 LEU A CA 1
ATOM 723 C C . LEU A 1 95 ? 3.733 -2.902 35.602 1.00 92.50 95 LEU A C 1
ATOM 725 O O . LEU A 1 95 ? 4.862 -2.695 36.043 1.00 92.50 95 LEU A O 1
ATOM 729 N N . PHE A 1 96 ? 3.371 -4.087 35.111 1.00 91.31 96 PHE A N 1
ATOM 730 C CA . PHE A 1 96 ? 4.215 -5.279 35.187 1.00 91.31 96 PHE A CA 1
ATOM 731 C C . PHE A 1 96 ? 5.565 -5.119 34.461 1.00 91.31 96 PHE A C 1
ATOM 733 O O . PHE A 1 96 ? 6.594 -5.413 35.080 1.00 91.31 96 PHE A O 1
ATOM 740 N N . PRO A 1 97 ? 5.631 -4.588 33.219 1.00 88.44 97 PRO A N 1
ATOM 741 C CA . PRO A 1 97 ? 6.906 -4.392 32.528 1.00 88.44 97 PRO A CA 1
ATOM 742 C C . PRO A 1 97 ? 7.833 -3.407 33.248 1.00 88.44 97 PRO A C 1
ATOM 744 O O . PRO A 1 97 ? 9.040 -3.651 33.328 1.00 88.44 97 PRO A O 1
ATOM 747 N N . LEU A 1 98 ? 7.286 -2.319 33.807 1.00 89.50 98 LEU A N 1
ATOM 748 C CA . LEU A 1 98 ? 8.065 -1.322 34.546 1.00 89.50 98 LEU A CA 1
ATOM 749 C C . LEU A 1 98 ? 8.579 -1.871 35.876 1.00 89.50 98 LEU A C 1
ATOM 751 O O . LEU A 1 98 ? 9.746 -1.662 36.202 1.00 89.50 98 LEU A O 1
ATOM 755 N N . VAL A 1 99 ? 7.753 -2.615 36.620 1.00 90.81 99 VAL A N 1
ATOM 756 C CA . VAL A 1 99 ? 8.178 -3.284 37.861 1.00 90.81 99 VAL A CA 1
ATOM 757 C C . VAL A 1 99 ? 9.311 -4.269 37.574 1.00 90.81 99 VAL A C 1
ATOM 759 O O . VAL A 1 99 ? 10.336 -4.252 38.259 1.00 90.81 99 VAL A O 1
ATOM 762 N N . LEU A 1 100 ? 9.161 -5.099 36.537 1.00 88.75 100 LEU A N 1
ATOM 763 C CA . LEU A 1 100 ? 10.172 -6.084 36.165 1.00 88.75 100 LEU A CA 1
ATOM 764 C C . LEU A 1 100 ? 11.482 -5.409 35.734 1.00 88.75 100 LEU A C 1
ATOM 766 O O . LEU A 1 100 ? 12.549 -5.774 36.226 1.00 88.75 100 LEU A O 1
ATOM 770 N N . SER A 1 101 ? 11.399 -4.390 34.875 1.00 85.81 101 SER A N 1
ATOM 771 C CA . SER A 1 101 ? 12.566 -3.641 34.386 1.00 85.81 101 SER A CA 1
ATOM 772 C C . SER A 1 101 ? 13.290 -2.915 35.521 1.00 85.81 101 SER A C 1
ATOM 774 O O . SER A 1 101 ? 14.511 -3.013 35.638 1.00 85.81 101 SER A O 1
ATOM 776 N N . TYR A 1 102 ? 12.544 -2.268 36.420 1.00 88.88 102 TYR A N 1
ATOM 777 C CA . TYR A 1 102 ? 13.101 -1.570 37.579 1.00 88.88 102 TYR A CA 1
ATOM 778 C C . TYR A 1 102 ? 13.847 -2.505 38.535 1.00 88.88 102 TYR A C 1
ATOM 780 O O . TYR A 1 102 ? 14.912 -2.161 39.038 1.00 88.88 102 TYR A O 1
ATOM 788 N N . LEU A 1 103 ? 13.325 -3.708 38.786 1.00 87.69 103 LEU A N 1
ATOM 789 C CA . LEU A 1 103 ? 13.989 -4.672 39.668 1.00 87.69 103 LEU A CA 1
ATOM 790 C C . LEU A 1 103 ? 15.304 -5.197 39.071 1.00 87.69 103 LEU A C 1
ATOM 792 O O . LEU A 1 103 ? 16.237 -5.523 39.813 1.00 87.69 103 LEU A O 1
ATOM 796 N N . LEU A 1 104 ? 15.398 -5.271 37.743 1.00 82.62 104 LEU A N 1
ATOM 797 C CA . LEU A 1 104 ? 16.577 -5.769 37.033 1.00 82.62 104 LEU A CA 1
ATOM 798 C C . LEU A 1 104 ? 17.655 -4.692 36.877 1.00 82.62 104 LEU A C 1
ATOM 800 O O . LEU A 1 104 ? 18.839 -4.965 37.102 1.00 82.62 104 LEU A O 1
ATOM 804 N N . GLU A 1 105 ? 17.261 -3.462 36.558 1.00 72.12 105 GLU A N 1
ATOM 805 C CA . GLU A 1 105 ? 18.171 -2.327 36.447 1.00 72.12 105 GLU A CA 1
ATOM 806 C C . GLU A 1 105 ? 18.536 -1.783 37.843 1.00 72.12 105 GLU A C 1
ATOM 808 O O . GLU A 1 105 ? 17.713 -1.660 38.741 1.00 72.12 105 GLU A O 1
ATOM 813 N N . LYS A 1 106 ? 19.808 -1.451 38.106 1.00 55.03 106 LYS A N 1
ATOM 814 C CA . LYS A 1 106 ? 20.174 -0.646 39.296 1.00 55.03 106 LYS A CA 1
ATOM 815 C C . LYS A 1 106 ? 19.844 0.832 39.024 1.00 55.03 106 LYS A C 1
ATOM 817 O O . LYS A 1 106 ? 20.757 1.651 38.996 1.00 55.03 106 LYS A O 1
ATOM 822 N N . ALA A 1 107 ? 18.583 1.162 38.754 1.00 55.44 107 ALA A N 1
ATOM 823 C CA . ALA A 1 107 ? 18.194 2.521 38.384 1.00 55.44 107 ALA A CA 1
ATOM 824 C C . ALA A 1 107 ? 17.869 3.377 39.619 1.00 55.44 107 ALA A C 1
ATOM 826 O O . ALA A 1 107 ? 17.101 2.977 40.497 1.00 55.44 107 ALA A O 1
ATOM 827 N N . ASP A 1 108 ? 18.477 4.562 39.673 1.00 56.12 108 ASP A N 1
ATOM 828 C CA . ASP A 1 108 ? 18.169 5.609 40.647 1.00 56.12 108 ASP A CA 1
ATOM 829 C C . ASP A 1 108 ? 16.719 6.092 40.458 1.00 56.12 108 ASP A C 1
ATOM 831 O O . ASP A 1 108 ? 16.224 6.142 39.332 1.00 56.12 108 ASP A O 1
ATOM 835 N N . THR A 1 109 ? 16.012 6.452 41.533 1.00 58.44 109 THR A N 1
ATOM 836 C CA . THR A 1 109 ? 14.572 6.789 41.451 1.00 58.44 109 THR A CA 1
ATOM 837 C C . THR A 1 109 ? 14.281 8.067 40.668 1.00 58.44 109 THR A C 1
ATOM 839 O O . THR A 1 109 ? 13.121 8.376 40.400 1.00 58.44 109 THR A O 1
ATOM 842 N N . ASP A 1 110 ? 15.322 8.826 40.344 1.00 54.53 110 ASP A N 1
ATOM 843 C CA . ASP A 1 110 ? 15.202 10.188 39.844 1.00 54.53 110 ASP A CA 1
ATOM 844 C C . ASP A 1 110 ? 15.411 10.273 38.317 1.00 54.53 110 ASP A C 1
ATOM 846 O O . ASP A 1 110 ? 15.071 11.287 37.703 1.00 54.53 110 ASP A O 1
ATOM 850 N N . PHE A 1 111 ? 15.882 9.192 37.674 1.00 58.12 111 PHE A N 1
ATOM 851 C CA . PHE A 1 111 ? 16.140 9.131 36.228 1.00 58.12 111 PHE A CA 1
ATOM 852 C C . PHE A 1 111 ? 15.763 7.767 35.611 1.00 58.12 111 PHE A C 1
ATOM 854 O O . PHE A 1 111 ? 15.836 6.730 36.264 1.00 58.12 111 PHE A O 1
ATOM 861 N N . GLY A 1 112 ? 15.388 7.756 34.325 1.00 79.50 112 GLY A N 1
ATOM 862 C CA . GLY A 1 112 ? 15.090 6.528 33.567 1.00 79.50 112 GLY A CA 1
ATOM 863 C C . GLY A 1 112 ? 13.866 5.750 34.074 1.00 79.50 112 GLY A C 1
ATOM 864 O O . GLY A 1 112 ? 12.881 6.353 34.501 1.00 79.50 112 GLY A O 1
ATOM 865 N N . VAL A 1 113 ? 13.956 4.412 34.059 1.00 81.56 113 VAL A N 1
ATOM 866 C CA . VAL A 1 113 ? 12.874 3.471 34.428 1.00 81.56 113 VAL A CA 1
ATOM 867 C C . VAL A 1 113 ? 12.340 3.716 35.846 1.00 81.56 113 VAL A C 1
ATOM 869 O O . VAL A 1 113 ? 11.144 3.579 36.092 1.00 81.56 113 VAL A O 1
ATOM 872 N N . GLY A 1 114 ? 13.196 4.139 36.785 1.00 84.31 114 GLY A N 1
ATOM 873 C CA . GLY A 1 114 ? 12.781 4.456 38.156 1.00 84.31 114 GLY A CA 1
ATOM 874 C C . GLY A 1 114 ? 11.813 5.639 38.240 1.00 84.31 114 GLY A C 1
ATOM 875 O O . GLY A 1 114 ? 10.856 5.594 39.013 1.00 84.31 114 GLY A O 1
ATOM 876 N N . LYS A 1 115 ? 12.011 6.669 37.409 1.00 84.88 115 LYS A N 1
ATOM 877 C CA . LYS A 1 115 ? 11.113 7.831 37.341 1.00 84.88 115 LYS A CA 1
ATOM 878 C C . LYS A 1 115 ? 9.774 7.465 36.701 1.00 84.88 115 LYS A C 1
ATOM 880 O O . LYS A 1 115 ? 8.727 7.902 37.171 1.00 84.88 115 LYS A O 1
ATOM 885 N N . GLU A 1 116 ? 9.805 6.661 35.643 1.00 87.12 116 GLU A N 1
ATOM 886 C CA . GLU A 1 116 ? 8.596 6.186 34.961 1.00 87.12 116 GLU A CA 1
ATOM 887 C C . GLU A 1 116 ? 7.752 5.296 35.873 1.00 87.12 116 GLU A C 1
ATOM 889 O O . GLU A 1 116 ? 6.554 5.538 36.021 1.00 87.12 116 GLU A O 1
ATOM 894 N N . LEU A 1 117 ? 8.382 4.341 36.567 1.00 90.81 117 LEU A N 1
ATOM 895 C CA . LEU A 1 117 ? 7.699 3.524 37.564 1.00 90.81 117 LEU A CA 1
ATOM 896 C C . LEU A 1 117 ? 7.118 4.393 38.685 1.00 90.81 117 LEU A C 1
ATOM 898 O O . LEU A 1 117 ? 5.964 4.202 39.058 1.00 90.81 117 LEU A O 1
ATOM 902 N N . LEU A 1 118 ? 7.864 5.383 39.189 1.00 91.12 118 LEU A N 1
ATOM 903 C CA . LEU A 1 118 ? 7.359 6.285 40.224 1.00 91.12 118 LEU A CA 1
ATOM 904 C C . LEU A 1 118 ? 6.106 7.044 39.764 1.00 91.12 118 LEU A C 1
ATOM 906 O O . LEU A 1 118 ? 5.145 7.125 40.522 1.00 91.12 118 LEU A O 1
ATOM 910 N N . ASN A 1 119 ? 6.076 7.546 38.527 1.00 90.06 119 ASN A N 1
ATOM 911 C CA . ASN A 1 119 ? 4.891 8.212 37.978 1.00 90.06 119 ASN A CA 1
ATOM 912 C C . ASN A 1 119 ? 3.670 7.279 37.959 1.00 90.06 119 ASN A C 1
ATOM 914 O O . ASN A 1 119 ? 2.564 7.698 38.299 1.00 90.06 119 ASN A O 1
ATOM 918 N N . VAL A 1 120 ? 3.873 6.007 37.603 1.00 93.12 120 VAL A N 1
ATOM 919 C CA . VAL A 1 120 ? 2.813 4.990 37.597 1.00 93.12 120 VAL A CA 1
ATOM 920 C C . VAL A 1 120 ? 2.320 4.682 39.014 1.00 93.12 120 VAL A C 1
ATOM 922 O O . VAL A 1 120 ? 1.113 4.591 39.233 1.00 93.12 120 VAL A O 1
ATOM 925 N N . LEU A 1 121 ? 3.221 4.575 39.996 1.00 93.56 121 LEU A N 1
ATOM 926 C CA . LEU A 1 121 ? 2.845 4.370 41.401 1.00 93.56 121 LEU A CA 1
ATOM 927 C C . LEU A 1 121 ? 2.083 5.574 41.975 1.00 93.56 121 LEU A C 1
ATOM 929 O O . LEU A 1 121 ? 1.099 5.386 42.688 1.00 93.56 121 LEU A O 1
ATOM 933 N N . VAL A 1 122 ? 2.485 6.798 41.624 1.00 91.94 122 VAL A N 1
ATOM 934 C CA . VAL A 1 122 ? 1.787 8.033 42.021 1.00 91.94 122 VAL A CA 1
ATOM 935 C C . VAL A 1 122 ? 0.388 8.103 41.402 1.00 91.94 122 VAL A C 1
ATOM 937 O O . VAL A 1 122 ? -0.560 8.522 42.064 1.00 91.94 122 VAL A O 1
ATOM 940 N N . GLU A 1 123 ? 0.218 7.653 40.158 1.00 91.19 123 GLU A N 1
ATOM 941 C CA . GLU A 1 123 ? -1.105 7.560 39.531 1.00 91.19 123 GLU A CA 1
ATOM 942 C C . GLU A 1 123 ? -1.997 6.518 40.226 1.00 91.19 123 GLU A C 1
ATOM 944 O O . GLU A 1 123 ? -3.173 6.786 40.477 1.00 91.19 123 GLU A O 1
ATOM 949 N N . LEU A 1 124 ? -1.450 5.358 40.603 1.00 91.81 124 LEU A N 1
ATOM 950 C CA . LEU A 1 124 ? -2.171 4.364 41.408 1.00 91.81 124 LEU A CA 1
ATOM 951 C C . LEU A 1 124 ? -2.581 4.925 42.776 1.00 91.81 124 LEU A C 1
ATOM 953 O O . LEU A 1 124 ? -3.720 4.751 43.203 1.00 91.81 124 LEU A O 1
ATOM 957 N N . GLU A 1 125 ? -1.688 5.655 43.438 1.00 92.19 125 GLU A N 1
ATOM 958 C CA . GLU A 1 125 ? -1.981 6.350 44.690 1.00 92.19 125 GLU A CA 1
ATOM 959 C C . GLU A 1 125 ? -3.088 7.401 44.532 1.00 92.19 125 GLU A C 1
ATOM 961 O O . GLU A 1 125 ? -3.982 7.496 45.374 1.00 92.19 125 GLU A O 1
ATOM 966 N N . ARG A 1 126 ? -3.089 8.154 43.427 1.00 88.88 126 ARG A N 1
ATOM 967 C CA . ARG A 1 126 ? -4.150 9.121 43.124 1.00 88.88 126 ARG A CA 1
ATOM 968 C C . ARG A 1 126 ? -5.507 8.440 42.955 1.00 88.88 126 ARG A C 1
ATOM 970 O O . ARG A 1 126 ? -6.508 9.002 43.387 1.00 88.88 126 ARG A O 1
ATOM 977 N N . ARG A 1 127 ? -5.553 7.243 42.362 1.00 87.69 127 ARG A N 1
ATOM 978 C CA . ARG A 1 127 ? -6.792 6.457 42.205 1.00 87.69 127 ARG A CA 1
ATOM 979 C C . ARG A 1 127 ? -7.333 5.922 43.528 1.00 87.69 127 ARG A C 1
ATOM 981 O O . ARG A 1 127 ? -8.541 5.809 43.672 1.00 87.69 127 ARG A O 1
ATOM 988 N N . LEU A 1 128 ? -6.461 5.667 44.502 1.00 87.38 128 LEU A N 1
ATOM 989 C CA . LEU A 1 128 ? -6.857 5.319 45.871 1.00 87.38 128 LEU A CA 1
ATOM 990 C C . LEU A 1 128 ? -7.310 6.539 46.690 1.00 87.38 128 LEU A C 1
ATOM 992 O O . LEU A 1 128 ? -7.764 6.400 47.824 1.00 87.38 128 LEU A O 1
ATOM 996 N N . LYS A 1 129 ? -7.194 7.764 46.163 1.00 83.94 129 LYS A N 1
ATOM 997 C CA . LYS A 1 129 ? -7.594 8.969 46.893 1.00 83.94 129 LYS A CA 1
ATOM 998 C C . LYS A 1 129 ? -9.121 9.050 46.991 1.00 83.94 129 LYS A C 1
ATOM 1000 O O . LYS A 1 129 ? -9.779 9.570 46.098 1.00 83.94 129 LYS A O 1
ATOM 1005 N N . GLY A 1 130 ? -9.657 8.590 48.119 1.00 75.50 130 GLY A N 1
ATOM 1006 C CA . GLY A 1 130 ? -11.094 8.588 48.419 1.00 75.50 130 GLY A CA 1
ATOM 1007 C C . GLY A 1 130 ? -11.709 7.192 48.506 1.00 75.50 130 GLY A C 1
ATOM 1008 O O . GLY A 1 130 ? -12.809 7.070 49.028 1.00 75.50 130 GLY A O 1
ATOM 1009 N N . GLU A 1 131 ? -10.976 6.156 48.096 1.00 80.75 131 GLU A N 1
ATOM 1010 C CA . GLU A 1 131 ? -11.407 4.757 48.118 1.00 80.75 131 GLU A CA 1
ATOM 1011 C C . GLU A 1 131 ? -10.445 3.912 48.962 1.00 80.75 131 GLU A C 1
ATOM 1013 O O . GLU A 1 131 ? -9.254 4.208 49.057 1.00 80.75 131 GLU A O 1
ATOM 1018 N N . SER A 1 132 ? -10.941 2.845 49.596 1.00 82.75 132 SER A N 1
ATOM 1019 C CA . SER A 1 132 ? -10.065 1.936 50.364 1.00 82.75 132 SER A CA 1
ATOM 1020 C C . SER A 1 132 ? -9.393 0.876 49.488 1.00 82.75 132 SER A C 1
ATOM 1022 O O . SER A 1 132 ? -8.349 0.355 49.876 1.00 82.75 132 SER A O 1
ATOM 1024 N N . PHE A 1 133 ? -9.977 0.574 48.325 1.00 90.25 133 PHE A N 1
ATOM 1025 C CA . PHE A 1 133 ? -9.612 -0.525 47.432 1.00 90.25 133 PHE A CA 1
ATOM 1026 C C . PHE A 1 133 ? -9.891 -0.141 45.969 1.00 90.25 133 PHE A C 1
ATOM 1028 O O . PHE A 1 133 ? -10.808 0.632 45.700 1.00 90.25 133 PHE A O 1
ATOM 1035 N N . PHE A 1 134 ? -9.133 -0.685 45.011 1.00 89.19 134 PHE A N 1
ATOM 1036 C CA . PHE A 1 134 ? -9.313 -0.423 43.570 1.00 89.19 134 PHE A CA 1
ATOM 1037 C C . PHE A 1 134 ? -10.622 -0.988 43.011 1.00 89.19 134 PHE A C 1
ATOM 1039 O O . PHE A 1 134 ? -11.115 -0.520 41.983 1.00 89.19 134 PHE A O 1
ATOM 1046 N N . SER A 1 135 ? -11.184 -1.984 43.691 1.00 84.50 135 SER A N 1
ATOM 1047 C CA . SER A 1 135 ? -12.519 -2.517 43.425 1.00 84.50 135 SER A CA 1
ATOM 1048 C C . SER A 1 135 ? -13.648 -1.554 43.815 1.00 84.50 135 SER A C 1
ATOM 1050 O O . SER A 1 135 ? -14.775 -1.728 43.360 1.00 84.50 135 SER A O 1
ATOM 1052 N N . GLY A 1 136 ? -13.378 -0.552 44.664 1.00 83.12 136 GLY A N 1
ATOM 1053 C CA . GLY A 1 136 ? -14.410 0.286 45.292 1.00 83.12 136 GLY A CA 1
ATOM 1054 C C . GLY A 1 136 ? -15.242 -0.452 46.352 1.00 83.12 136 GLY A C 1
ATOM 1055 O O . GLY A 1 136 ? -16.205 0.096 46.887 1.00 83.12 136 GLY A O 1
ATOM 1056 N N . ASN A 1 137 ? -14.890 -1.702 46.669 1.00 83.12 137 ASN A N 1
ATOM 1057 C CA . ASN A 1 137 ? -15.588 -2.521 47.654 1.00 83.12 137 ASN A CA 1
ATOM 1058 C C . ASN A 1 137 ? -15.092 -2.241 49.081 1.00 83.12 137 ASN A C 1
ATOM 1060 O O . ASN A 1 137 ? -14.061 -1.618 49.306 1.00 83.12 137 ASN A O 1
ATOM 1064 N N . VAL A 1 138 ? -15.817 -2.750 50.084 1.00 84.44 138 VAL A N 1
ATOM 1065 C CA . VAL A 1 138 ? -15.422 -2.652 51.508 1.00 84.44 138 VAL A CA 1
ATOM 1066 C C . VAL A 1 138 ? -14.252 -3.591 51.850 1.00 84.44 138 VAL A C 1
ATOM 1068 O O . VAL A 1 138 ? -13.583 -3.416 52.867 1.00 84.44 138 VAL A O 1
ATOM 1071 N N . LYS A 1 139 ? -14.009 -4.607 51.018 1.00 85.75 139 LYS A N 1
ATOM 1072 C CA . LYS A 1 139 ? -12.944 -5.608 51.163 1.00 85.75 139 LYS A CA 1
ATOM 1073 C C . LYS A 1 139 ? -12.190 -5.746 49.832 1.00 85.75 139 LYS A C 1
ATOM 1075 O O . LYS A 1 139 ? -12.806 -5.472 48.804 1.00 85.75 139 LYS A O 1
ATOM 1080 N N . PRO A 1 140 ? -10.920 -6.202 49.841 1.00 88.38 140 PRO A N 1
ATOM 1081 C CA . PRO A 1 140 ? -10.178 -6.452 48.609 1.00 88.38 140 PRO A CA 1
ATOM 1082 C C . PRO A 1 140 ? -10.908 -7.445 47.706 1.00 88.38 140 PRO A C 1
ATOM 1084 O O . PRO A 1 140 ? -11.390 -8.473 48.190 1.00 88.38 140 PRO A O 1
ATOM 1087 N N . ASP A 1 141 ? -10.927 -7.150 46.411 1.00 90.19 141 ASP A N 1
ATOM 1088 C CA . ASP A 1 141 ? -11.478 -8.021 45.370 1.00 90.19 141 ASP A CA 1
ATOM 1089 C C . ASP A 1 141 ? -10.396 -8.355 44.324 1.00 90.19 141 ASP A C 1
ATOM 1091 O O . ASP A 1 141 ? -9.203 -8.091 44.524 1.00 90.19 141 ASP A O 1
ATOM 1095 N N . ILE A 1 142 ? -10.786 -8.955 43.201 1.00 91.19 142 ILE A N 1
ATOM 1096 C CA . ILE A 1 142 ? -9.874 -9.360 42.133 1.00 91.19 142 ILE A CA 1
ATOM 1097 C C . ILE A 1 142 ? -9.063 -8.186 41.570 1.00 91.19 142 ILE A C 1
ATOM 1099 O O . ILE A 1 142 ? -7.875 -8.354 41.290 1.00 91.19 142 ILE A O 1
ATOM 1103 N N . GLU A 1 143 ? -9.649 -6.989 41.470 1.00 92.38 143 GLU A N 1
ATOM 1104 C CA . GLU A 1 143 ? -8.952 -5.773 41.047 1.00 92.38 143 GLU A CA 1
ATOM 1105 C C . GLU A 1 143 ? -7.755 -5.466 41.955 1.00 92.38 143 GLU A C 1
ATOM 1107 O O . GLU A 1 143 ? -6.650 -5.189 41.483 1.00 92.38 143 GLU A O 1
ATOM 1112 N N . ASP A 1 144 ? -7.954 -5.574 43.269 1.00 93.75 144 ASP A N 1
ATOM 1113 C CA . ASP A 1 144 ? -6.905 -5.350 44.256 1.00 93.75 144 ASP A CA 1
ATOM 1114 C C . ASP A 1 144 ? -5.831 -6.433 44.178 1.00 93.75 144 ASP A C 1
ATOM 1116 O O . ASP A 1 144 ? -4.639 -6.125 44.203 1.00 93.75 144 ASP A O 1
ATOM 1120 N N . ALA A 1 145 ? -6.237 -7.693 44.014 1.00 91.00 145 ALA A N 1
ATOM 1121 C CA . ALA A 1 145 ? -5.320 -8.822 43.897 1.00 91.00 145 ALA A CA 1
ATOM 1122 C C . ALA A 1 145 ? -4.389 -8.706 42.677 1.00 91.00 145 ALA A C 1
ATOM 1124 O O . ALA A 1 145 ? -3.206 -9.041 42.777 1.00 91.00 145 ALA A O 1
ATOM 1125 N N . ILE A 1 146 ? -4.890 -8.205 41.540 1.00 92.38 146 ILE A N 1
ATOM 1126 C CA . ILE A 1 146 ? -4.110 -8.016 40.303 1.00 92.38 146 ILE A CA 1
ATOM 1127 C C . ILE A 1 146 ? -2.971 -7.018 40.519 1.00 92.38 146 ILE A C 1
ATOM 1129 O O . ILE A 1 146 ? -1.809 -7.317 40.220 1.00 92.38 146 ILE A O 1
ATOM 1133 N N . VAL A 1 147 ? -3.292 -5.842 41.061 1.00 94.62 147 VAL A N 1
ATOM 1134 C CA . VAL A 1 147 ? -2.293 -4.797 41.325 1.00 94.62 147 VAL A CA 1
ATOM 1135 C C . VAL A 1 147 ? -1.345 -5.264 42.429 1.00 94.62 147 VAL A C 1
ATOM 1137 O O . VAL A 1 147 ? -0.129 -5.112 42.309 1.00 94.62 147 VAL A O 1
ATOM 1140 N N . TRP A 1 148 ? -1.878 -5.887 43.483 1.00 95.94 148 TRP A N 1
ATOM 1141 C CA . TRP A 1 148 ? -1.102 -6.291 44.652 1.00 95.94 148 TRP A CA 1
ATOM 1142 C C . TRP A 1 148 ? -0.069 -7.362 44.305 1.00 95.94 148 TRP A C 1
ATOM 1144 O O . TRP A 1 148 ? 1.103 -7.206 44.639 1.00 95.94 148 TRP A O 1
ATOM 1154 N N . ALA A 1 149 ? -0.462 -8.398 43.558 1.00 94.75 149 ALA A N 1
ATOM 1155 C CA . ALA A 1 149 ? 0.448 -9.457 43.124 1.00 94.75 149 ALA A CA 1
ATOM 1156 C C . ALA A 1 149 ? 1.596 -8.917 42.254 1.00 94.75 149 ALA A C 1
ATOM 1158 O O . ALA A 1 149 ? 2.732 -9.374 42.368 1.00 94.75 149 ALA A O 1
ATOM 1159 N N . THR A 1 150 ? 1.312 -7.913 41.421 1.00 95.12 150 THR A N 1
ATOM 1160 C CA . THR A 1 150 ? 2.310 -7.257 40.562 1.00 95.12 150 THR A CA 1
ATOM 1161 C C . THR A 1 150 ? 3.297 -6.420 41.372 1.00 95.12 150 THR A C 1
ATOM 1163 O O . THR A 1 150 ? 4.490 -6.398 41.081 1.00 95.12 150 THR A O 1
ATOM 1166 N N . LEU A 1 151 ? 2.810 -5.747 42.416 1.00 95.69 151 LEU A N 1
ATOM 1167 C CA . LEU A 1 151 ? 3.611 -4.901 43.300 1.00 95.69 151 LEU A CA 1
ATOM 1168 C C . LEU A 1 151 ? 4.322 -5.674 44.420 1.00 95.69 151 LEU A C 1
ATOM 1170 O O . LEU A 1 151 ? 5.262 -5.139 45.015 1.00 95.69 151 LEU A O 1
ATOM 1174 N N . TYR A 1 152 ? 3.929 -6.925 44.679 1.00 95.81 152 TYR A N 1
ATOM 1175 C CA . TYR A 1 152 ? 4.485 -7.779 45.731 1.00 95.81 152 TYR A CA 1
ATOM 1176 C C . TYR A 1 152 ? 6.024 -7.763 45.789 1.00 95.81 152 TYR A C 1
ATOM 1178 O O . TYR A 1 152 ? 6.568 -7.503 46.866 1.00 95.81 152 TYR A O 1
ATOM 1186 N N . PRO A 1 153 ? 6.765 -7.938 44.672 1.00 94.25 153 PRO A N 1
ATOM 1187 C CA . PRO A 1 153 ? 8.225 -7.946 44.716 1.00 94.25 153 PRO A CA 1
ATOM 1188 C C . PRO A 1 153 ? 8.852 -6.654 45.257 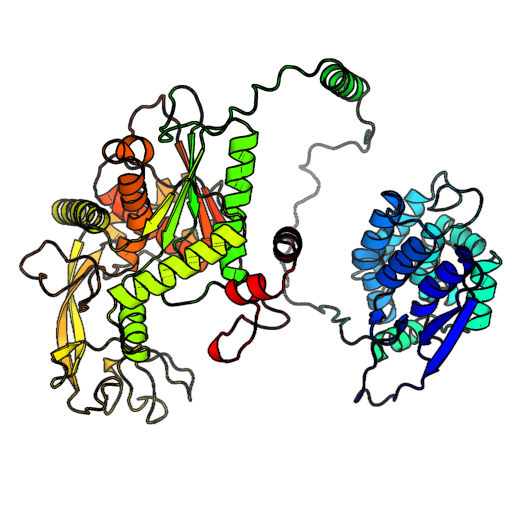1.00 94.25 153 PRO A C 1
ATOM 1190 O O . PRO A 1 153 ? 9.915 -6.719 45.871 1.00 94.25 153 PRO A O 1
ATOM 1193 N N . LEU A 1 154 ? 8.215 -5.497 45.044 1.00 93.12 154 LEU A N 1
ATOM 1194 C CA . LEU A 1 154 ? 8.717 -4.191 45.483 1.00 93.12 154 LEU A CA 1
ATOM 1195 C C . LEU A 1 154 ? 8.409 -3.933 46.958 1.00 93.12 154 LEU A C 1
ATOM 1197 O O . LEU A 1 154 ? 9.295 -3.558 47.728 1.00 93.12 154 LEU A O 1
ATOM 1201 N N . PHE A 1 155 ? 7.154 -4.144 47.352 1.00 93.88 155 PHE A N 1
ATOM 1202 C CA . PHE A 1 155 ? 6.682 -3.831 48.700 1.00 93.88 155 PHE A CA 1
ATOM 1203 C C . PHE A 1 155 ? 7.179 -4.846 49.729 1.00 93.88 155 PHE A C 1
ATOM 1205 O O . PHE A 1 155 ? 7.656 -4.444 50.789 1.00 93.88 155 PHE A O 1
ATOM 1212 N N . SER A 1 156 ? 7.191 -6.140 49.393 1.00 92.12 156 SER A N 1
ATOM 1213 C CA . SER A 1 156 ? 7.755 -7.182 50.263 1.00 92.12 156 SER A CA 1
ATOM 1214 C C . SER A 1 156 ? 9.264 -6.998 50.495 1.00 92.12 156 SER A C 1
ATOM 1216 O O . SER A 1 156 ? 9.781 -7.332 51.560 1.00 92.12 156 SER A O 1
ATOM 1218 N N . ALA A 1 157 ? 9.981 -6.402 49.534 1.00 90.81 157 ALA A N 1
ATOM 1219 C CA . ALA A 1 157 ? 11.398 -6.062 49.676 1.00 90.81 157 ALA A CA 1
ATOM 1220 C C . ALA A 1 157 ? 11.655 -4.716 50.389 1.00 90.81 157 ALA A C 1
ATOM 1222 O O . ALA A 1 157 ? 12.815 -4.342 50.566 1.00 90.81 157 ALA A O 1
ATOM 1223 N N . ASN A 1 158 ? 10.605 -3.985 50.796 1.00 89.19 158 ASN A N 1
ATOM 1224 C CA . ASN A 1 158 ? 10.687 -2.636 51.373 1.00 89.19 158 ASN A CA 1
ATOM 1225 C C . ASN A 1 158 ? 11.524 -1.667 50.510 1.00 89.19 158 ASN A C 1
ATOM 1227 O O . ASN A 1 158 ? 12.371 -0.916 51.017 1.00 89.19 158 ASN A O 1
ATOM 1231 N N . ASP A 1 159 ? 11.317 -1.718 49.190 1.00 90.38 159 ASP A N 1
ATOM 1232 C CA . ASP A 1 159 ? 12.076 -0.921 48.229 1.00 90.38 159 ASP A CA 1
ATOM 1233 C C . ASP A 1 159 ? 11.876 0.589 48.456 1.00 90.38 159 ASP A C 1
ATOM 1235 O O . ASP A 1 159 ? 10.798 1.054 48.838 1.00 90.38 159 ASP A O 1
ATOM 1239 N N . LYS A 1 160 ? 12.920 1.388 48.203 1.00 88.06 160 LYS A N 1
ATOM 1240 C CA . LYS A 1 160 ? 12.904 2.843 48.418 1.00 88.06 160 LYS A CA 1
ATOM 1241 C C . LYS A 1 160 ? 11.799 3.540 47.628 1.00 88.06 160 LYS A C 1
ATOM 1243 O O . LYS A 1 160 ? 11.252 4.519 48.134 1.00 88.06 160 LYS A O 1
ATOM 1248 N N . ILE A 1 161 ? 11.466 3.054 46.430 1.00 88.81 161 ILE A N 1
ATOM 1249 C CA . ILE A 1 161 ? 10.444 3.677 45.583 1.00 88.81 161 ILE A CA 1
ATOM 1250 C C . ILE A 1 161 ? 9.053 3.614 46.226 1.00 88.81 161 ILE A C 1
ATOM 1252 O O . ILE A 1 161 ? 8.278 4.559 46.108 1.00 88.81 161 ILE A O 1
ATOM 1256 N N . THR A 1 162 ? 8.772 2.560 46.999 1.00 89.19 162 THR A N 1
ATOM 1257 C CA . THR A 1 162 ? 7.464 2.358 47.645 1.00 89.19 162 THR A CA 1
ATOM 1258 C C . THR A 1 162 ? 7.203 3.365 48.767 1.00 89.19 162 THR A C 1
ATOM 1260 O O . THR A 1 162 ? 6.065 3.761 49.001 1.00 89.19 162 THR A O 1
ATOM 1263 N N . LYS A 1 163 ? 8.264 3.877 49.408 1.00 88.31 163 LYS A N 1
ATOM 1264 C CA . LYS A 1 163 ? 8.177 4.895 50.470 1.00 88.31 163 LYS A CA 1
ATOM 1265 C C . LYS A 1 163 ? 7.715 6.260 49.963 1.00 88.31 163 LYS A C 1
ATOM 1267 O O . LYS A 1 163 ? 7.286 7.081 50.769 1.00 88.31 163 LYS A O 1
ATOM 1272 N N . LYS A 1 164 ? 7.808 6.509 48.652 1.00 89.19 164 LYS A N 1
ATOM 1273 C CA . LYS A 1 164 ? 7.316 7.743 48.028 1.00 89.19 164 LYS A CA 1
ATOM 1274 C C . LYS A 1 164 ? 5.787 7.751 47.871 1.00 89.19 164 LYS A C 1
ATOM 1276 O O . LYS A 1 164 ? 5.248 8.817 47.597 1.00 89.19 164 LYS A O 1
ATOM 1281 N N . CYS A 1 165 ? 5.115 6.613 48.096 1.00 91.19 165 CYS A N 1
ATOM 1282 C CA . CYS A 1 165 ? 3.670 6.462 47.920 1.00 91.19 165 CYS A CA 1
ATOM 1283 C C . CYS A 1 165 ? 2.952 5.947 49.189 1.00 91.19 165 CYS A C 1
ATOM 1285 O O . CYS A 1 165 ? 2.639 4.754 49.287 1.00 91.19 165 CYS A O 1
ATOM 1287 N N . PRO A 1 166 ? 2.705 6.803 50.203 1.00 90.81 166 PRO A N 1
ATOM 1288 C CA . PRO A 1 166 ? 2.202 6.381 51.513 1.00 90.81 166 PRO A CA 1
ATOM 1289 C C . PRO A 1 166 ? 0.780 5.799 51.506 1.00 90.81 166 PRO A C 1
ATOM 1291 O O . PRO A 1 166 ? 0.508 4.875 52.278 1.00 90.81 166 PRO A O 1
ATOM 1294 N N . LEU A 1 167 ? -0.138 6.291 50.663 1.00 92.00 167 LEU A N 1
ATOM 1295 C CA . LEU A 1 167 ? -1.491 5.721 50.586 1.00 92.00 167 LEU A CA 1
ATOM 1296 C C . LEU A 1 167 ? -1.466 4.342 49.928 1.00 92.00 167 LEU A C 1
ATOM 1298 O O . LEU A 1 167 ? -2.154 3.432 50.388 1.00 92.00 167 LEU A O 1
ATOM 1302 N N . LEU A 1 168 ? -0.628 4.173 48.903 1.00 93.81 168 LEU A N 1
ATOM 1303 C CA . LEU A 1 168 ? -0.430 2.887 48.243 1.00 93.81 168 LEU A CA 1
ATOM 1304 C C . LEU A 1 168 ? 0.200 1.867 49.203 1.00 93.81 168 LEU A C 1
ATOM 1306 O O . LEU A 1 168 ? -0.223 0.718 49.233 1.00 93.81 168 LEU A O 1
ATOM 1310 N N . LEU A 1 169 ? 1.139 2.291 50.056 1.00 92.94 169 LEU A N 1
ATOM 1311 C CA . LEU A 1 169 ? 1.686 1.448 51.124 1.00 92.94 169 LEU A CA 1
ATOM 1312 C C . LEU A 1 169 ? 0.613 1.018 52.133 1.00 92.94 169 LEU A C 1
ATOM 1314 O O . LEU A 1 169 ? 0.550 -0.154 52.501 1.00 92.94 169 LEU A O 1
ATOM 1318 N N . LYS A 1 170 ? -0.259 1.939 52.556 1.00 92.38 170 LYS A N 1
ATOM 1319 C CA . LYS A 1 170 ? -1.380 1.610 53.446 1.00 92.38 170 LYS A CA 1
ATOM 1320 C C . LYS A 1 170 ? -2.328 0.595 52.799 1.00 92.38 170 LYS A C 1
ATOM 1322 O O . LYS A 1 170 ? -2.690 -0.383 53.448 1.00 92.38 170 LYS A O 1
ATOM 1327 N N . TRP A 1 171 ? -2.705 0.808 51.538 1.00 95.50 171 TRP A N 1
ATOM 1328 C CA . TRP A 1 171 ? -3.526 -0.132 50.769 1.00 95.50 171 TRP A CA 1
ATOM 1329 C C . TRP A 1 171 ? -2.852 -1.504 50.646 1.00 95.50 171 TRP A C 1
ATOM 1331 O O . TRP A 1 171 ? -3.489 -2.518 50.920 1.00 95.50 171 TRP A O 1
ATOM 1341 N N . TYR A 1 172 ? -1.553 -1.547 50.337 1.00 95.38 172 TYR A N 1
ATOM 1342 C CA . TYR A 1 172 ? -0.807 -2.798 50.190 1.00 95.38 172 TYR A CA 1
ATOM 1343 C C . TYR A 1 172 ? -0.875 -3.646 51.466 1.00 95.38 172 TYR A C 1
ATOM 1345 O O . TYR A 1 172 ? -1.155 -4.841 51.395 1.00 95.38 172 TYR A O 1
ATOM 1353 N N . ILE A 1 173 ? -0.688 -3.017 52.632 1.00 92.38 173 ILE A N 1
ATOM 1354 C CA . ILE A 1 173 ? -0.778 -3.684 53.940 1.00 92.38 173 ILE A CA 1
ATOM 1355 C C . ILE A 1 173 ? -2.200 -4.203 54.195 1.00 92.38 173 ILE A C 1
ATOM 1357 O O . ILE A 1 173 ? -2.369 -5.304 54.717 1.00 92.38 173 ILE A O 1
ATOM 1361 N N . LEU A 1 174 ? -3.234 -3.442 53.817 1.00 92.62 174 LEU A N 1
ATOM 1362 C CA . LEU A 1 174 ? -4.626 -3.880 53.961 1.00 92.62 174 LEU A CA 1
ATOM 1363 C C . LEU A 1 174 ? -4.921 -5.113 53.096 1.00 92.62 174 LEU A C 1
ATOM 1365 O O . LEU A 1 174 ? -5.484 -6.083 53.606 1.00 92.62 174 LEU A O 1
ATOM 1369 N N . VAL A 1 175 ? -4.493 -5.119 51.832 1.00 92.88 175 VAL A N 1
ATOM 1370 C CA . VAL A 1 175 ? -4.683 -6.265 50.925 1.00 92.88 175 VAL A CA 1
ATOM 1371 C C . VAL A 1 175 ? -3.852 -7.476 51.362 1.00 92.88 175 VAL A C 1
ATOM 1373 O O . VAL A 1 175 ? -4.357 -8.597 51.344 1.00 92.88 175 VAL A O 1
ATOM 1376 N N . GLU A 1 176 ? -2.620 -7.269 51.832 1.00 92.38 176 GLU A N 1
ATOM 1377 C CA . GLU A 1 176 ? -1.765 -8.327 52.394 1.00 92.38 176 GLU A CA 1
ATOM 1378 C C . GLU A 1 176 ? -2.357 -8.921 53.679 1.00 92.38 176 GLU A C 1
ATOM 1380 O O . GLU A 1 176 ? -2.196 -10.108 53.963 1.00 92.38 176 GLU A O 1
ATOM 1385 N N . SER A 1 177 ? -3.090 -8.117 54.455 1.00 88.88 177 SER A N 1
ATOM 1386 C CA . SER A 1 177 ? -3.731 -8.570 55.689 1.00 88.88 177 SER A CA 1
ATOM 1387 C C . SER A 1 177 ? -4.968 -9.451 55.466 1.00 88.88 177 SER A C 1
ATOM 1389 O O . SER A 1 177 ? -5.392 -10.122 56.413 1.00 88.88 177 SER A O 1
ATOM 1391 N N . ALA A 1 178 ? -5.519 -9.485 54.248 1.00 89.31 178 ALA A N 1
ATOM 1392 C CA . ALA A 1 178 ? -6.700 -10.271 53.913 1.00 89.31 178 ALA A CA 1
ATOM 1393 C C . ALA A 1 178 ? -6.412 -11.781 53.885 1.00 89.31 178 ALA A C 1
ATOM 1395 O O . ALA A 1 178 ? -5.363 -12.225 53.415 1.00 89.31 178 ALA A O 1
ATOM 1396 N N . ASP A 1 179 ? -7.373 -12.583 54.354 1.00 84.62 179 ASP A N 1
ATOM 1397 C CA . ASP A 1 179 ? -7.213 -14.036 54.515 1.00 84.62 179 ASP A CA 1
ATOM 1398 C C . ASP A 1 179 ? -6.866 -14.747 53.198 1.00 84.62 179 ASP A C 1
ATOM 1400 O O . ASP A 1 179 ? -6.011 -15.633 53.180 1.00 84.62 179 ASP A O 1
ATOM 1404 N N . LEU A 1 180 ? -7.471 -14.314 52.084 1.00 82.56 180 LEU A N 1
ATOM 1405 C CA . LEU A 1 180 ? -7.224 -14.855 50.741 1.00 82.56 180 LEU A CA 1
ATOM 1406 C C . LEU A 1 180 ? -5.766 -14.648 50.300 1.00 82.56 180 LEU A C 1
ATOM 1408 O O . LEU A 1 180 ? -5.115 -15.576 49.817 1.00 82.56 180 LEU A O 1
ATOM 1412 N N . THR A 1 181 ? -5.232 -13.446 50.517 1.00 86.38 181 THR A N 1
ATOM 1413 C CA . THR A 1 181 ? -3.852 -13.094 50.172 1.00 86.38 181 THR A CA 1
ATOM 1414 C C . THR A 1 181 ? -2.861 -13.846 51.053 1.00 86.38 181 THR A C 1
ATOM 1416 O O . THR A 1 181 ? -1.910 -14.442 50.547 1.00 86.38 181 THR A O 1
ATOM 1419 N N . LYS A 1 182 ? -3.114 -13.905 52.369 1.00 87.00 182 LYS A N 1
ATOM 1420 C CA . LYS A 1 182 ? -2.290 -14.676 53.312 1.00 87.00 182 LYS A CA 1
ATOM 1421 C C . LYS A 1 182 ? -2.244 -16.154 52.953 1.00 87.00 182 LYS A C 1
ATOM 1423 O O . LYS A 1 182 ? -1.173 -16.752 52.994 1.00 87.00 182 LYS A O 1
ATOM 1428 N N . ALA A 1 183 ? -3.381 -16.743 52.585 1.00 83.44 183 ALA A N 1
ATOM 1429 C CA . ALA A 1 183 ? -3.444 -18.136 52.161 1.00 83.44 183 ALA A CA 1
ATOM 1430 C C . ALA A 1 183 ? -2.589 -18.381 50.907 1.00 83.44 183 ALA A C 1
ATOM 1432 O O . ALA A 1 183 ? -1.799 -19.325 50.888 1.00 83.44 183 ALA A O 1
ATOM 1433 N N . ALA A 1 184 ? -2.676 -17.503 49.901 1.00 87.25 184 ALA A N 1
ATOM 1434 C CA . ALA A 1 184 ? -1.879 -17.611 48.679 1.00 87.25 184 ALA A CA 1
ATOM 1435 C C . ALA A 1 184 ? -0.369 -17.451 48.938 1.00 87.25 184 ALA A C 1
ATOM 1437 O O . ALA A 1 184 ? 0.426 -18.243 48.432 1.00 87.25 184 ALA A O 1
ATOM 1438 N N . VAL A 1 185 ? 0.033 -16.478 49.765 1.00 88.44 185 VAL A N 1
ATOM 1439 C CA . VAL A 1 185 ? 1.440 -16.272 50.159 1.00 88.44 185 VAL A CA 1
ATOM 1440 C C . VAL A 1 185 ? 1.969 -17.470 50.948 1.00 88.44 185 VAL A C 1
ATOM 1442 O O . VAL A 1 185 ? 3.055 -17.962 50.648 1.00 88.44 185 VAL A O 1
ATOM 1445 N N . ASN A 1 186 ? 1.192 -17.989 51.903 1.00 85.81 186 ASN A N 1
ATOM 1446 C CA . ASN A 1 186 ? 1.578 -19.155 52.696 1.00 85.81 186 ASN A CA 1
ATOM 1447 C C . ASN A 1 186 ? 1.723 -20.419 51.840 1.00 85.81 186 ASN A C 1
ATOM 1449 O O . ASN A 1 186 ? 2.619 -21.223 52.094 1.00 85.81 186 ASN A O 1
ATOM 1453 N N . LEU A 1 187 ? 0.867 -20.585 50.828 1.00 84.25 187 LEU A N 1
ATOM 1454 C CA . LEU A 1 187 ? 0.906 -21.723 49.914 1.00 84.25 187 LEU A CA 1
ATOM 1455 C C . LEU A 1 187 ? 2.105 -21.662 48.955 1.00 84.25 187 LEU A C 1
ATOM 1457 O O . LEU A 1 187 ? 2.737 -22.683 48.701 1.00 84.25 187 LEU A O 1
ATOM 1461 N N . LEU A 1 188 ? 2.409 -20.481 48.409 1.00 86.94 188 LEU A N 1
ATOM 1462 C CA . LEU A 1 188 ? 3.418 -20.307 47.360 1.00 86.94 188 LEU A CA 1
ATOM 1463 C C . LEU A 1 188 ? 4.835 -20.045 47.898 1.00 86.94 188 LEU A C 1
ATOM 1465 O O . LEU A 1 188 ? 5.803 -20.364 47.208 1.00 86.94 188 LEU A O 1
ATOM 1469 N N . GLN A 1 189 ? 4.954 -19.446 49.089 1.00 88.81 189 GLN A N 1
ATOM 1470 C CA . GLN A 1 189 ? 6.212 -18.933 49.652 1.00 88.81 189 GLN A CA 1
ATOM 1471 C C . GLN A 1 189 ? 7.012 -18.100 48.621 1.00 88.81 189 GLN A C 1
ATOM 1473 O O . GLN A 1 189 ? 8.137 -18.463 48.263 1.00 88.81 189 GLN A O 1
ATOM 1478 N N . PRO A 1 190 ? 6.418 -17.024 48.065 1.00 90.44 190 PRO A N 1
ATOM 1479 C CA . PRO A 1 190 ? 7.023 -16.248 46.987 1.00 90.44 190 PRO A CA 1
ATOM 1480 C C . PRO A 1 190 ? 8.301 -15.525 47.430 1.00 90.44 190 PRO A C 1
ATOM 1482 O O . PRO A 1 190 ? 8.394 -15.009 48.542 1.00 90.44 190 PRO A O 1
ATOM 1485 N N . VAL A 1 191 ? 9.284 -15.447 46.532 1.00 91.81 191 VAL A N 1
ATOM 1486 C CA . VAL A 1 191 ? 10.474 -14.609 46.728 1.00 91.81 191 VAL A CA 1
ATOM 1487 C C . VAL A 1 191 ? 10.159 -13.145 46.405 1.00 91.81 191 VAL A C 1
ATOM 1489 O O . VAL A 1 191 ? 9.220 -12.854 45.664 1.00 91.81 191 VAL A O 1
ATOM 1492 N N . SER A 1 192 ? 10.956 -12.213 46.929 1.00 91.00 192 SER A N 1
ATOM 1493 C CA . SER A 1 192 ? 10.781 -10.767 46.738 1.00 91.00 192 SER A CA 1
ATOM 1494 C C . SER A 1 192 ? 11.977 -10.111 46.031 1.00 91.00 192 SER A C 1
ATOM 1496 O O . SER A 1 192 ? 13.002 -10.742 45.745 1.00 91.00 192 SER A O 1
ATOM 1498 N N . GLY A 1 193 ? 11.836 -8.828 45.694 1.00 89.00 193 GLY A N 1
ATOM 1499 C CA . GLY A 1 193 ? 12.889 -8.004 45.110 1.00 89.00 193 GLY A CA 1
ATOM 1500 C C . GLY A 1 193 ? 13.434 -8.550 43.790 1.00 89.00 193 GLY A C 1
ATOM 1501 O O . GLY A 1 193 ? 12.703 -8.976 42.901 1.00 89.00 193 GLY A O 1
ATOM 1502 N N . ARG A 1 194 ? 14.759 -8.533 43.636 1.00 86.56 194 ARG A N 1
ATOM 1503 C CA . ARG A 1 194 ? 15.412 -8.973 42.391 1.00 86.56 194 ARG A CA 1
ATOM 1504 C C . ARG A 1 194 ? 15.279 -10.462 42.129 1.00 86.56 194 ARG A C 1
ATOM 1506 O O . ARG A 1 194 ? 15.316 -10.881 40.977 1.00 86.56 194 ARG A O 1
ATOM 1513 N N . GLU A 1 195 ? 15.175 -11.258 43.187 1.00 85.56 195 GLU A N 1
ATOM 1514 C CA . GLU A 1 195 ? 15.068 -12.703 43.039 1.00 85.56 195 GLU A CA 1
ATOM 1515 C C . GLU A 1 195 ? 13.713 -13.080 42.434 1.00 85.56 195 GLU A C 1
ATOM 1517 O O . GLU A 1 195 ? 13.670 -13.897 41.521 1.00 85.56 195 GLU A O 1
ATOM 1522 N N . ALA A 1 196 ? 12.639 -12.377 42.808 1.00 87.50 196 ALA A N 1
ATOM 1523 C CA . ALA A 1 196 ? 11.346 -12.461 42.126 1.00 87.50 196 ALA A CA 1
ATOM 1524 C C . ALA A 1 196 ? 11.444 -12.212 40.618 1.00 87.50 196 ALA A C 1
ATOM 1526 O O . ALA A 1 196 ? 10.967 -13.027 39.829 1.00 87.50 196 ALA A O 1
ATOM 1527 N N . ALA A 1 197 ? 12.104 -11.124 40.211 1.00 85.81 197 ALA A N 1
ATOM 1528 C CA . ALA A 1 197 ? 12.279 -10.794 38.798 1.00 85.81 197 ALA A CA 1
ATOM 1529 C C . ALA A 1 197 ? 13.012 -11.909 38.029 1.00 85.81 197 ALA A C 1
ATOM 1531 O O . ALA A 1 197 ? 12.619 -12.261 36.917 1.00 85.81 197 ALA A O 1
ATOM 1532 N N . LYS A 1 198 ? 14.036 -12.525 38.636 1.00 83.88 198 LYS A N 1
ATOM 1533 C CA . LYS A 1 198 ? 14.730 -13.674 38.035 1.00 83.88 198 LYS A CA 1
ATOM 1534 C C . LYS A 1 198 ? 13.827 -14.898 37.916 1.00 83.88 198 LYS A C 1
ATOM 1536 O O . LYS A 1 198 ? 13.817 -15.520 36.858 1.00 83.88 198 LYS A O 1
ATOM 1541 N N . GLN A 1 199 ? 13.071 -15.237 38.963 1.00 82.56 199 GLN A N 1
ATOM 1542 C CA . GLN A 1 199 ? 12.177 -16.400 38.943 1.00 82.56 199 GLN A CA 1
ATOM 1543 C C . GLN A 1 199 ? 11.082 -16.272 37.876 1.00 82.56 199 GLN A C 1
ATOM 1545 O O . GLN A 1 199 ? 10.716 -17.278 37.267 1.00 82.56 199 GLN A O 1
ATOM 1550 N N . ILE A 1 200 ? 10.617 -15.047 37.609 1.00 83.25 200 ILE A N 1
ATOM 1551 C CA . ILE A 1 200 ? 9.698 -14.732 36.508 1.00 83.25 200 ILE A CA 1
ATOM 1552 C C . ILE A 1 200 ? 10.399 -14.899 35.147 1.00 83.25 200 ILE A C 1
ATOM 1554 O O . ILE A 1 200 ? 9.883 -15.585 34.268 1.00 83.25 200 ILE A O 1
ATOM 1558 N N . LEU A 1 201 ? 11.588 -14.311 34.963 1.00 77.00 201 LEU A N 1
ATOM 1559 C CA . LEU A 1 201 ? 12.303 -14.302 33.677 1.00 77.00 201 LEU A CA 1
ATOM 1560 C C . LEU A 1 201 ? 12.814 -15.669 33.221 1.00 77.00 201 LEU A C 1
ATOM 1562 O O . LEU A 1 201 ? 12.761 -15.989 32.032 1.00 77.00 201 LEU A O 1
ATOM 1566 N N . VAL A 1 202 ? 13.323 -16.484 34.148 1.00 70.94 202 VAL A N 1
ATOM 1567 C CA . VAL A 1 202 ? 13.833 -17.830 33.834 1.00 70.94 202 VAL A CA 1
ATOM 1568 C C . VAL A 1 202 ? 12.719 -18.711 33.248 1.00 70.94 202 VAL A C 1
ATOM 1570 O O . VAL A 1 202 ? 12.997 -19.615 32.457 1.00 70.94 202 VAL A O 1
ATOM 1573 N N . CYS A 1 203 ? 11.462 -18.380 33.553 1.00 66.81 203 CYS A N 1
ATOM 1574 C CA . CYS A 1 203 ? 10.278 -19.091 33.096 1.00 66.81 203 CYS A CA 1
ATOM 1575 C C . CYS A 1 203 ? 9.430 -18.300 32.085 1.00 66.81 203 CYS A C 1
ATOM 1577 O O . CYS A 1 203 ? 8.289 -18.675 31.825 1.00 66.81 203 CYS A O 1
ATOM 1579 N N . ASN A 1 204 ? 9.941 -17.198 31.514 1.00 65.12 204 ASN A N 1
ATOM 1580 C CA . ASN A 1 204 ? 9.193 -16.402 30.538 1.00 65.12 204 ASN A CA 1
ATOM 1581 C C . ASN A 1 204 ? 10.128 -15.723 29.504 1.00 65.12 204 ASN A C 1
ATOM 1583 O O . ASN A 1 204 ? 10.612 -14.613 29.733 1.00 65.12 204 ASN A O 1
ATOM 1587 N N . PRO A 1 205 ? 10.433 -16.377 28.359 1.00 50.22 205 PRO A N 1
ATOM 1588 C CA . PRO A 1 205 ? 11.427 -15.894 27.393 1.00 50.22 205 PRO A CA 1
ATOM 1589 C C . PRO A 1 205 ? 10.989 -14.670 26.564 1.00 50.22 205 PRO A C 1
ATOM 1591 O O . PRO A 1 205 ? 11.809 -14.137 25.825 1.00 50.22 205 PRO A O 1
ATOM 1594 N N . THR A 1 206 ? 9.735 -14.220 26.676 1.00 45.59 206 THR A N 1
ATOM 1595 C CA . THR A 1 206 ? 9.156 -13.084 25.929 1.00 45.59 206 THR A CA 1
ATOM 1596 C C . THR A 1 206 ? 9.266 -11.736 26.638 1.00 45.59 206 THR A C 1
ATOM 1598 O O . THR A 1 206 ? 8.865 -10.726 26.069 1.00 45.59 206 THR A O 1
ATOM 1601 N N . ALA A 1 207 ? 9.849 -11.665 27.838 1.00 42.09 207 ALA A N 1
ATOM 1602 C CA . ALA A 1 207 ? 10.235 -10.386 28.432 1.00 42.09 207 ALA A CA 1
ATOM 1603 C C . ALA A 1 207 ? 11.519 -9.857 27.761 1.00 42.09 207 ALA A C 1
ATOM 1605 O O . ALA A 1 207 ? 12.556 -9.669 28.397 1.00 42.09 207 ALA A O 1
ATOM 1606 N N . SER A 1 208 ? 11.470 -9.644 26.446 1.00 37.16 208 SER A N 1
ATOM 1607 C CA . SER A 1 208 ? 12.395 -8.751 25.764 1.00 37.16 208 SER A CA 1
ATOM 1608 C C . SER A 1 208 ? 12.100 -7.341 26.263 1.00 37.16 208 SER A C 1
ATOM 1610 O O . SER A 1 208 ? 11.277 -6.623 25.703 1.00 37.16 208 SER A O 1
ATOM 1612 N N . ILE A 1 209 ? 12.758 -6.956 27.356 1.00 39.34 209 ILE A N 1
ATOM 1613 C CA . ILE A 1 209 ? 12.952 -5.550 27.690 1.00 39.34 209 ILE A CA 1
ATOM 1614 C C . ILE A 1 209 ? 13.706 -4.981 26.492 1.00 39.34 209 ILE A C 1
ATOM 1616 O O . ILE A 1 209 ? 14.867 -5.325 26.267 1.00 39.34 209 ILE A O 1
ATOM 1620 N N . SER A 1 210 ? 13.019 -4.187 25.673 1.00 32.78 210 SER A N 1
ATOM 1621 C CA . SER A 1 210 ? 13.632 -3.422 24.593 1.00 32.78 210 SER A CA 1
ATOM 1622 C C . SER A 1 210 ? 14.577 -2.387 25.211 1.00 32.78 210 SER A C 1
ATOM 1624 O O . SER A 1 210 ? 14.234 -1.221 25.389 1.00 32.78 210 SER A O 1
ATOM 1626 N N . LEU A 1 211 ? 15.776 -2.833 25.581 1.00 33.28 211 LEU A N 1
ATOM 1627 C CA . LEU A 1 211 ? 16.892 -1.992 25.978 1.00 33.28 211 LEU A CA 1
ATOM 1628 C C . LEU A 1 211 ? 17.413 -1.266 24.732 1.00 33.28 211 LEU A C 1
ATOM 1630 O O . LEU A 1 211 ? 18.244 -1.798 24.007 1.00 33.28 211 LEU A O 1
ATOM 1634 N N . TYR A 1 212 ? 16.917 -0.039 24.549 1.00 30.23 212 TYR A N 1
ATOM 1635 C CA . TYR A 1 212 ? 17.457 1.061 23.739 1.00 30.23 212 TYR A CA 1
ATOM 1636 C C . TYR A 1 212 ? 17.700 0.848 22.239 1.00 30.23 212 TYR A C 1
ATOM 1638 O O . TYR A 1 212 ? 18.490 0.013 21.809 1.00 30.23 212 TYR A O 1
ATOM 1646 N N . GLY A 1 213 ? 17.157 1.779 21.443 1.00 26.81 213 GLY A N 1
ATOM 1647 C CA . GLY A 1 213 ? 17.478 1.844 20.024 1.00 26.81 213 GLY A CA 1
ATOM 1648 C C . GLY A 1 213 ? 17.111 3.095 19.231 1.00 26.81 213 GLY A C 1
ATOM 1649 O O . GLY A 1 213 ? 17.067 2.956 18.025 1.00 26.81 213 GLY A O 1
ATOM 1650 N N . GLU A 1 214 ? 16.897 4.286 19.812 1.00 25.94 214 GLU A N 1
ATOM 1651 C CA . GLU A 1 214 ? 17.182 5.546 19.091 1.00 25.94 214 GLU A CA 1
ATOM 1652 C C . GLU A 1 214 ? 17.287 6.752 20.043 1.00 25.94 214 GLU A C 1
ATOM 1654 O O . GLU A 1 214 ? 16.372 7.075 20.800 1.00 25.94 214 GLU A O 1
ATOM 1659 N N . LYS A 1 215 ? 18.440 7.436 20.023 1.00 28.47 215 LYS A N 1
ATOM 1660 C CA . LYS A 1 215 ? 18.623 8.728 20.697 1.00 28.47 215 LYS A CA 1
ATOM 1661 C C . LYS A 1 215 ? 17.852 9.795 19.920 1.00 28.47 215 LYS A C 1
ATOM 1663 O O . LYS A 1 215 ? 18.413 10.439 19.035 1.00 28.47 215 LYS A O 1
ATOM 1668 N N . ILE A 1 216 ? 16.598 10.023 20.288 1.00 29.36 216 ILE A N 1
ATOM 1669 C CA . ILE A 1 216 ? 15.872 11.225 19.875 1.00 29.36 216 ILE A CA 1
ATOM 1670 C C . ILE A 1 216 ? 16.537 12.420 20.570 1.00 29.36 216 ILE A C 1
ATOM 1672 O O . ILE A 1 216 ? 16.541 12.531 21.798 1.00 29.36 216 ILE A O 1
ATOM 1676 N N . LYS A 1 217 ? 17.140 13.323 19.789 1.00 25.09 217 LYS A N 1
ATOM 1677 C CA . LYS A 1 217 ? 17.515 14.654 20.280 1.00 25.09 217 LYS A CA 1
ATOM 1678 C C . LYS A 1 217 ? 16.224 15.408 20.589 1.00 25.09 217 LYS A C 1
ATOM 1680 O O . LYS A 1 217 ? 15.562 15.891 19.680 1.00 25.09 217 LYS A O 1
ATOM 1685 N N . MET A 1 218 ? 15.882 15.511 21.868 1.00 24.22 218 MET A N 1
ATOM 1686 C CA . MET A 1 218 ? 14.870 16.456 22.331 1.00 24.22 218 MET A CA 1
ATOM 1687 C C . MET A 1 218 ? 15.419 17.874 22.160 1.00 24.22 218 MET A C 1
ATOM 1689 O O . MET A 1 218 ? 16.324 18.290 22.890 1.00 24.22 218 MET A O 1
ATOM 1693 N N . GLU A 1 219 ? 14.896 18.619 21.189 1.00 26.27 219 GLU A N 1
ATOM 1694 C CA . GLU A 1 219 ? 14.999 20.075 21.222 1.00 26.27 219 GLU A CA 1
ATOM 1695 C C . GLU A 1 219 ? 14.235 20.575 22.453 1.00 26.27 219 GLU A C 1
ATOM 1697 O O . GLU A 1 219 ? 13.079 20.221 22.684 1.00 26.27 219 GLU A O 1
ATOM 1702 N N . LYS A 1 220 ? 14.912 21.365 23.292 1.00 29.42 220 LYS A N 1
ATOM 1703 C CA . LYS A 1 220 ? 14.294 22.017 24.447 1.00 29.42 220 LYS A CA 1
ATOM 1704 C C . LYS A 1 220 ? 13.300 23.063 23.943 1.00 29.42 220 LYS A C 1
ATOM 1706 O O . LYS A 1 220 ? 13.695 24.191 23.658 1.00 29.42 220 LYS A O 1
ATOM 1711 N N . LEU A 1 221 ? 12.021 22.712 23.896 1.00 25.14 221 LEU A N 1
ATOM 1712 C CA . LEU A 1 221 ? 10.956 23.706 23.963 1.00 25.14 221 LEU A CA 1
ATOM 1713 C C . LEU A 1 221 ? 11.009 24.345 25.357 1.00 25.14 221 LEU A C 1
ATOM 1715 O O . LEU A 1 221 ? 10.937 23.656 26.376 1.00 25.14 221 LEU A O 1
ATOM 1719 N N . LYS A 1 222 ? 11.247 25.660 25.395 1.00 29.00 222 LYS A N 1
ATOM 1720 C CA . LYS A 1 222 ? 11.167 26.458 26.622 1.00 29.00 222 LYS A CA 1
ATOM 1721 C C . LYS A 1 222 ? 9.704 26.536 27.056 1.00 29.00 222 LYS A C 1
ATOM 1723 O O . LYS A 1 222 ? 8.816 26.667 26.222 1.00 29.00 222 LYS A O 1
ATOM 1728 N N . LEU A 1 223 ? 9.490 26.441 28.361 1.00 30.91 223 LEU A N 1
ATOM 1729 C CA . LEU A 1 223 ? 8.197 26.253 29.022 1.00 30.91 223 LEU A CA 1
ATOM 1730 C C . LEU A 1 223 ? 7.316 27.523 29.059 1.00 30.91 223 LEU A C 1
ATOM 1732 O O . LEU A 1 223 ? 6.295 27.518 29.734 1.00 30.91 223 LEU A O 1
ATOM 1736 N N . ASP A 1 224 ? 7.687 28.592 28.352 1.00 30.72 224 ASP A N 1
ATOM 1737 C CA . ASP A 1 224 ? 7.109 29.923 28.585 1.00 30.72 224 ASP A CA 1
ATOM 1738 C C . ASP A 1 224 ? 6.060 30.362 27.537 1.00 30.72 224 ASP A C 1
ATOM 1740 O O . ASP A 1 224 ? 5.456 31.412 27.717 1.00 30.72 224 ASP A O 1
ATOM 1744 N N . ASP A 1 225 ? 5.773 29.560 26.497 1.00 31.16 225 ASP A N 1
ATOM 1745 C CA . ASP A 1 225 ? 4.860 29.947 25.393 1.00 31.16 225 ASP A CA 1
ATOM 1746 C C . ASP A 1 225 ? 3.654 29.001 25.165 1.00 31.16 225 ASP A C 1
ATOM 1748 O O . ASP A 1 225 ? 3.064 28.974 24.084 1.00 31.16 225 ASP A O 1
ATOM 1752 N N . LEU A 1 226 ? 3.230 28.229 26.173 1.00 26.80 226 LEU A N 1
ATOM 1753 C CA . LEU A 1 226 ? 1.924 27.551 26.140 1.00 26.80 226 LEU A CA 1
ATOM 1754 C C . LEU A 1 226 ? 0.903 28.374 26.940 1.00 26.80 226 LEU A C 1
ATOM 1756 O O . LEU A 1 226 ? 1.182 28.694 28.097 1.00 26.80 226 LEU A O 1
ATOM 1760 N N . PRO A 1 227 ? -0.279 28.711 26.383 1.00 29.66 227 PRO A N 1
ATOM 1761 C CA . PRO A 1 227 ? -1.335 29.333 27.172 1.00 29.66 227 PRO A CA 1
ATOM 1762 C C . PRO A 1 227 ? -1.674 28.389 28.329 1.00 29.66 227 PRO A C 1
ATOM 1764 O O . PRO A 1 227 ? -1.960 27.211 28.110 1.00 29.66 227 PRO A O 1
ATOM 1767 N N . GLY A 1 228 ? -1.560 28.898 29.557 1.00 27.81 228 GLY A N 1
ATOM 1768 C CA . GLY A 1 228 ? -1.747 28.134 30.784 1.00 27.81 228 GLY A CA 1
ATOM 1769 C C . GLY A 1 228 ? -3.082 27.396 30.783 1.00 27.81 228 GLY A C 1
ATOM 1770 O O . GLY A 1 228 ? -4.139 28.006 30.915 1.00 27.81 228 GLY A O 1
ATOM 1771 N N . GLY A 1 229 ? -3.021 26.077 30.621 1.00 29.14 229 GLY A N 1
ATOM 1772 C CA . GLY A 1 229 ? -4.136 25.186 30.892 1.00 29.14 229 GLY A CA 1
ATOM 1773 C C . GLY A 1 229 ? -4.178 24.924 32.387 1.00 29.14 229 GLY A C 1
ATOM 1774 O O . GLY A 1 229 ? -3.375 24.145 32.901 1.00 29.14 229 GLY A O 1
ATOM 1775 N N . ASP A 1 230 ? -5.088 25.602 33.076 1.00 29.73 230 ASP A N 1
ATOM 1776 C CA . ASP A 1 230 ? -5.438 25.296 34.454 1.00 29.73 230 ASP A CA 1
ATOM 1777 C C . ASP A 1 230 ? -5.750 23.805 34.609 1.00 29.73 230 ASP A C 1
ATOM 1779 O O . ASP A 1 230 ? -6.516 23.210 33.848 1.00 29.73 230 ASP A O 1
ATOM 1783 N N . ALA A 1 231 ? -5.218 23.216 35.675 1.00 37.38 231 ALA A N 1
ATOM 1784 C CA . ALA A 1 231 ? -5.730 21.982 36.240 1.00 37.38 231 ALA A CA 1
ATOM 1785 C C . ALA A 1 231 ? -7.091 22.262 36.903 1.00 37.38 231 ALA A C 1
ATOM 1787 O O . ALA A 1 231 ? -7.220 22.235 38.124 1.00 37.38 231 ALA A O 1
ATOM 1788 N N . THR A 1 232 ? -8.117 22.542 36.101 1.00 37.94 232 THR A N 1
ATOM 1789 C CA . THR A 1 232 ? -9.518 22.498 36.521 1.00 37.94 232 THR A CA 1
ATOM 1790 C C . THR A 1 232 ? -10.360 21.835 35.428 1.00 37.94 232 THR A C 1
ATOM 1792 O O . THR A 1 232 ? -10.291 22.198 34.262 1.00 37.94 232 THR A O 1
ATOM 1795 N N . SER A 1 233 ? -11.169 20.850 35.840 1.00 40.44 233 SER A N 1
ATOM 1796 C CA . SER A 1 233 ? -12.268 20.232 35.082 1.00 40.44 233 SER A CA 1
ATOM 1797 C C . SER A 1 233 ? -11.954 19.091 34.088 1.00 40.44 233 SER A C 1
ATOM 1799 O O . SER A 1 233 ? -12.100 19.234 32.882 1.00 40.44 233 SER A O 1
ATOM 1801 N N . THR A 1 234 ? -11.715 17.874 34.595 1.00 47.72 234 THR A N 1
ATOM 1802 C CA . THR A 1 234 ? -12.256 16.643 33.958 1.00 47.72 234 THR A CA 1
ATOM 1803 C C . THR A 1 234 ? -13.740 16.426 34.292 1.00 47.72 234 THR A C 1
ATOM 1805 O O . THR A 1 234 ? -14.307 15.377 33.992 1.00 47.72 234 THR A O 1
ATOM 1808 N N . ALA A 1 235 ? -14.388 17.408 34.925 1.00 59.91 235 ALA A N 1
ATOM 1809 C CA . ALA A 1 235 ? -15.832 17.438 35.033 1.00 59.91 235 ALA A CA 1
ATOM 1810 C C . ALA A 1 235 ? -16.394 17.794 33.652 1.00 59.91 235 ALA A C 1
ATOM 1812 O O . ALA A 1 235 ? -16.170 18.891 33.146 1.00 59.91 235 ALA A O 1
ATOM 1813 N N . VAL A 1 236 ? -17.099 16.843 33.040 1.00 70.38 236 VAL A N 1
ATOM 1814 C CA . VAL A 1 236 ? -17.985 17.131 31.908 1.00 70.38 236 VAL A CA 1
ATOM 1815 C C . VAL A 1 236 ? -18.954 18.206 32.388 1.00 70.38 236 VAL A C 1
ATOM 1817 O O . VAL A 1 236 ? -19.554 18.056 33.459 1.00 70.38 236 VAL A O 1
ATOM 1820 N N . SER A 1 237 ? -19.052 19.317 31.664 1.00 84.44 237 SER A N 1
ATOM 1821 C CA . SER A 1 237 ? -19.847 20.449 32.126 1.00 84.44 237 SER A CA 1
ATOM 1822 C C . SER A 1 237 ? -21.322 20.048 32.223 1.00 84.44 237 SER A C 1
ATOM 1824 O O . SER A 1 237 ? -21.809 19.180 31.493 1.00 84.44 237 SER A O 1
ATOM 1826 N N . SER A 1 238 ? -22.075 20.682 33.123 1.00 78.62 238 SER A N 1
ATOM 1827 C CA . SER A 1 238 ? -23.526 20.463 33.209 1.00 78.62 238 SER A CA 1
ATOM 1828 C C . SER A 1 238 ? -24.218 20.727 31.866 1.00 78.62 238 SER A C 1
ATOM 1830 O O . SER A 1 238 ? -25.214 20.084 31.550 1.00 78.62 238 SER A O 1
ATOM 1832 N N . GLU A 1 239 ? -23.660 21.637 31.065 1.00 86.31 239 GLU A N 1
ATOM 1833 C CA . GLU A 1 239 ? -24.105 21.957 29.710 1.00 86.31 239 GLU A CA 1
ATOM 1834 C C . GLU A 1 239 ? -23.813 20.809 28.732 1.00 86.31 239 GLU A C 1
ATOM 1836 O O . GLU A 1 239 ? -24.706 20.409 27.993 1.00 86.31 239 GLU A O 1
ATOM 1841 N N . GLU A 1 240 ? -22.622 20.205 28.765 1.00 87.25 240 GLU A N 1
ATOM 1842 C CA . GLU A 1 240 ? -22.278 19.022 27.960 1.00 87.25 240 GLU A CA 1
ATOM 1843 C C . GLU A 1 240 ? -23.144 17.809 28.330 1.00 87.25 240 GLU A C 1
ATOM 1845 O O . GLU A 1 240 ? -23.639 17.105 27.445 1.00 87.25 240 GLU A O 1
ATOM 1850 N N . ILE A 1 241 ? -23.391 17.587 29.628 1.00 87.38 241 ILE A N 1
ATOM 1851 C CA . ILE A 1 241 ? -24.290 16.529 30.118 1.00 87.38 241 ILE A CA 1
ATOM 1852 C C . ILE A 1 241 ? -25.719 16.781 29.634 1.00 87.38 241 ILE A C 1
ATOM 1854 O O . ILE A 1 241 ? -26.397 15.849 29.190 1.00 87.38 241 ILE A O 1
ATOM 1858 N N . GLN A 1 242 ? -26.186 18.028 29.709 1.00 87.38 242 GLN A N 1
ATOM 1859 C CA . GLN A 1 242 ? -27.521 18.405 29.262 1.00 87.38 242 GLN A CA 1
ATOM 1860 C C . GLN A 1 242 ? -27.662 18.242 27.743 1.00 87.38 242 GLN A C 1
ATOM 1862 O O . GLN A 1 242 ? -28.622 17.617 27.302 1.00 87.38 242 GLN A O 1
ATOM 1867 N N . LEU A 1 243 ? -26.684 18.687 26.948 1.00 86.31 243 LEU A N 1
ATOM 1868 C CA . LEU A 1 243 ? -26.659 18.512 25.490 1.00 86.31 243 LEU A CA 1
ATOM 1869 C C . LEU A 1 243 ? -26.635 17.033 25.083 1.00 86.31 243 LEU A C 1
ATOM 1871 O O . LEU A 1 243 ? -27.364 16.622 24.174 1.00 86.31 243 LEU A O 1
ATOM 1875 N N . ALA A 1 244 ? -25.839 16.210 25.771 1.00 86.81 244 ALA A N 1
ATOM 1876 C CA . ALA A 1 244 ? -25.805 14.767 25.551 1.00 86.81 244 ALA A CA 1
ATOM 1877 C C . ALA A 1 244 ? -27.150 14.114 25.906 1.00 86.81 244 ALA A C 1
ATOM 1879 O O . ALA A 1 244 ? -27.663 13.303 25.135 1.00 86.81 244 ALA A O 1
ATOM 1880 N N . ARG A 1 245 ? -27.762 14.502 27.036 1.00 86.50 245 ARG A N 1
ATOM 1881 C CA . ARG A 1 245 ? -29.080 14.010 27.463 1.00 86.50 245 ARG A CA 1
ATOM 1882 C C . ARG A 1 245 ? -30.176 14.421 26.484 1.00 86.50 245 ARG A C 1
ATOM 1884 O O . ARG A 1 245 ? -30.996 13.584 26.120 1.00 86.50 245 ARG A O 1
ATOM 1891 N N . GLU A 1 246 ? -30.193 15.670 26.037 1.00 86.44 246 GLU A N 1
ATOM 1892 C CA . GLU A 1 246 ? -31.160 16.162 25.053 1.00 86.44 246 GLU A CA 1
ATOM 1893 C C . GLU A 1 246 ? -31.035 15.413 23.725 1.00 86.44 246 GLU A C 1
ATOM 1895 O O . GLU A 1 246 ? -32.047 14.955 23.191 1.00 86.44 246 GLU A O 1
ATOM 1900 N N . SER A 1 247 ? -29.804 15.193 23.253 1.00 83.81 247 SER A N 1
ATOM 1901 C CA . SER A 1 247 ? -29.520 14.426 22.031 1.00 83.81 247 SER A CA 1
ATOM 1902 C C . SER A 1 247 ? -29.883 12.939 22.157 1.00 83.81 247 SER A C 1
ATOM 1904 O O . SER A 1 247 ? -30.272 12.313 21.173 1.00 83.81 247 SER A O 1
ATOM 1906 N N . TRP A 1 248 ? -29.774 12.365 23.361 1.00 84.38 248 TRP A N 1
ATOM 1907 C CA . TRP A 1 248 ? -30.117 10.966 23.644 1.00 84.38 248 TRP A CA 1
ATOM 1908 C C . TRP A 1 248 ? -31.632 10.743 23.777 1.00 84.38 248 TRP A C 1
ATOM 1910 O O . TRP A 1 248 ? -32.156 9.759 23.261 1.00 84.38 248 TRP A O 1
ATOM 1920 N N . VAL A 1 249 ? -32.349 11.664 24.437 1.00 85.12 249 VAL A N 1
ATOM 1921 C CA . VAL A 1 249 ? -33.809 11.585 24.663 1.00 85.12 249 VAL A CA 1
ATOM 1922 C C . VAL A 1 249 ? -34.602 11.984 23.419 1.00 85.12 249 VAL A C 1
ATOM 1924 O O . VAL A 1 249 ? -35.654 11.408 23.142 1.00 85.12 249 VAL A O 1
ATOM 1927 N N . ARG A 1 250 ? -34.119 12.973 22.662 1.00 72.31 250 ARG A N 1
ATOM 1928 C CA . ARG A 1 250 ? -34.675 13.360 21.364 1.00 72.31 250 ARG A CA 1
ATOM 1929 C C . ARG A 1 250 ? -33.652 13.010 20.294 1.00 72.31 250 ARG A C 1
ATOM 1931 O O . ARG A 1 250 ? -32.968 13.919 19.819 1.00 72.31 250 ARG A O 1
ATOM 1938 N N . PRO A 1 251 ? -33.537 11.730 19.892 1.00 61.78 251 PRO A N 1
ATOM 1939 C CA . PRO A 1 251 ? -32.731 11.406 18.733 1.00 61.78 251 PRO A CA 1
ATOM 1940 C C . PRO A 1 251 ? -33.282 12.238 17.578 1.00 61.78 251 PRO A C 1
ATOM 1942 O O . PRO A 1 251 ? -34.407 12.037 17.113 1.00 61.78 251 PRO A O 1
ATOM 1945 N N . THR A 1 252 ? -32.506 13.231 17.142 1.00 58.19 252 THR A N 1
ATOM 1946 C CA . THR A 1 252 ? -32.750 13.843 15.841 1.00 58.19 252 THR A CA 1
ATOM 1947 C C . THR A 1 252 ? -32.751 12.676 14.864 1.00 58.19 252 THR A C 1
ATOM 1949 O O . THR A 1 252 ? -31.908 11.791 15.038 1.00 58.19 252 THR A O 1
ATOM 1952 N N . PRO A 1 253 ? -33.659 12.601 13.878 1.00 54.47 253 PRO A N 1
ATOM 1953 C CA . PRO A 1 253 ? -33.535 11.601 12.836 1.00 54.47 253 PRO A CA 1
ATOM 1954 C C . PRO A 1 253 ? -32.181 11.840 12.164 1.00 54.47 253 PRO A C 1
ATOM 1956 O O . PRO A 1 253 ? -32.052 12.708 11.302 1.00 54.47 253 PRO A O 1
ATOM 1959 N N . THR A 1 254 ? -31.135 11.145 12.617 1.00 53.16 254 THR A N 1
ATOM 1960 C CA . THR A 1 254 ? -29.833 11.123 11.971 1.00 53.16 254 THR A CA 1
ATOM 1961 C C . THR A 1 254 ? -30.169 10.679 10.577 1.00 53.16 254 THR A C 1
ATOM 1963 O O . THR A 1 254 ? -30.770 9.611 10.437 1.00 53.16 254 THR A O 1
ATOM 1966 N N . SER A 1 255 ? -29.918 11.559 9.596 1.00 51.25 255 SER A N 1
ATOM 1967 C CA . SER A 1 255 ? -30.358 11.388 8.213 1.00 51.25 255 SER A CA 1
ATOM 1968 C C . SER A 1 255 ? -30.241 9.914 7.882 1.00 51.25 255 SER A C 1
ATOM 1970 O O . SER A 1 255 ? -29.118 9.401 7.936 1.00 51.25 255 SER A O 1
ATOM 1972 N N . ALA A 1 256 ? -31.391 9.244 7.727 1.00 48.09 256 ALA A N 1
ATOM 1973 C CA . ALA A 1 256 ? -31.466 7.790 7.704 1.00 48.09 256 ALA A CA 1
ATOM 1974 C C . ALA A 1 256 ? -30.282 7.278 6.900 1.00 48.09 256 ALA A C 1
ATOM 1976 O O . ALA A 1 256 ? -30.099 7.778 5.785 1.00 48.09 256 ALA A O 1
ATOM 1977 N N . VAL A 1 257 ? -29.445 6.409 7.489 1.00 48.38 257 VAL A N 1
ATOM 1978 C CA . VAL A 1 257 ? -28.316 5.778 6.792 1.00 48.38 257 VAL A CA 1
ATOM 1979 C C . VAL A 1 257 ? -28.890 5.301 5.471 1.00 48.38 257 VAL A C 1
ATOM 1981 O O . VAL A 1 257 ? -29.674 4.351 5.452 1.00 48.38 257 VAL A O 1
ATOM 1984 N N . LYS A 1 258 ? -28.648 6.069 4.397 1.00 51.72 258 LYS A N 1
ATOM 1985 C CA . LYS A 1 258 ? -29.389 5.876 3.154 1.00 51.72 258 LYS A CA 1
ATOM 1986 C C . LYS A 1 258 ? -29.012 4.472 2.724 1.00 51.72 258 LYS A C 1
ATOM 1988 O O . LYS A 1 258 ? -27.825 4.191 2.552 1.00 51.72 258 LYS A O 1
ATOM 1993 N N . SER A 1 259 ? -30.009 3.590 2.647 1.00 48.06 259 SER A N 1
ATOM 1994 C CA . SER A 1 259 ? -29.832 2.209 2.204 1.00 48.06 259 SER A CA 1
ATOM 1995 C C . SER A 1 259 ? -28.945 2.190 0.965 1.00 48.06 259 SER A C 1
ATOM 1997 O O . SER A 1 259 ? -29.060 3.121 0.161 1.00 48.06 259 SER A O 1
ATOM 1999 N N . LYS A 1 260 ? -28.110 1.146 0.810 1.00 49.81 260 LYS A N 1
ATOM 2000 C CA . LYS A 1 260 ? -27.293 0.855 -0.388 1.00 49.81 260 LYS A CA 1
ATOM 2001 C C . LYS A 1 260 ? -27.876 1.562 -1.614 1.00 49.81 260 LYS A C 1
ATOM 2003 O O . LYS A 1 260 ? -28.933 1.160 -2.101 1.00 49.81 260 LYS A O 1
ATOM 2008 N N . ARG A 1 261 ? -27.247 2.660 -2.055 1.00 55.91 261 ARG A N 1
ATOM 2009 C CA . ARG A 1 261 ? -27.724 3.393 -3.232 1.00 55.91 261 ARG A CA 1
ATOM 2010 C C . ARG A 1 261 ? -27.703 2.411 -4.400 1.00 55.91 261 ARG A C 1
ATOM 2012 O O . ARG A 1 261 ? -26.641 1.930 -4.780 1.00 55.91 261 ARG A O 1
ATOM 2019 N N . ALA A 1 262 ? -28.875 2.085 -4.934 1.00 53.25 262 ALA A N 1
ATOM 2020 C CA . ALA A 1 262 ? -28.979 1.329 -6.170 1.00 53.25 262 ALA A CA 1
ATOM 2021 C C . ALA A 1 262 ? -28.495 2.240 -7.311 1.00 53.25 262 ALA A C 1
ATOM 2023 O O . ALA A 1 262 ? -29.191 3.183 -7.679 1.00 53.25 262 ALA A O 1
ATOM 2024 N N . GLY A 1 263 ? -27.279 2.016 -7.816 1.00 72.62 263 GLY A N 1
ATOM 2025 C CA . GLY A 1 263 ? -26.727 2.767 -8.948 1.00 72.62 263 GLY A CA 1
ATOM 2026 C C . GLY A 1 263 ? -25.230 3.067 -8.849 1.00 72.62 263 GLY A C 1
ATOM 2027 O O . GLY A 1 263 ? -24.557 2.689 -7.894 1.00 72.62 263 GLY A O 1
ATOM 2028 N N . ARG A 1 264 ? -24.711 3.756 -9.872 1.00 87.25 264 ARG A N 1
ATOM 2029 C CA . ARG A 1 264 ? -23.330 4.259 -9.911 1.00 87.25 264 ARG A CA 1
ATOM 2030 C C . ARG A 1 264 ? -23.192 5.464 -8.985 1.00 87.25 264 ARG A C 1
ATOM 2032 O O . ARG A 1 264 ? -24.034 6.359 -9.008 1.00 87.25 264 ARG A O 1
ATOM 2039 N N . ILE A 1 265 ? -22.121 5.504 -8.205 1.00 92.19 265 ILE A N 1
ATOM 2040 C CA . ILE A 1 265 ? -21.833 6.613 -7.297 1.00 92.19 265 ILE A CA 1
ATOM 2041 C C . ILE A 1 265 ? -21.090 7.695 -8.087 1.00 92.19 265 ILE A C 1
ATOM 2043 O O . ILE A 1 265 ? -19.983 7.469 -8.576 1.00 92.19 265 ILE A O 1
ATOM 2047 N N . LEU A 1 266 ? -21.713 8.864 -8.227 1.00 93.50 266 LEU A N 1
ATOM 2048 C CA . LEU A 1 266 ? -21.147 10.044 -8.886 1.00 93.50 266 LEU A CA 1
ATOM 2049 C C . LEU A 1 266 ? -20.992 11.188 -7.878 1.00 93.50 266 LEU A C 1
ATOM 2051 O O . LEU A 1 266 ? -21.730 11.202 -6.886 1.00 93.50 266 LEU A O 1
ATOM 2055 N N . PRO A 1 267 ? -20.067 12.137 -8.100 1.00 94.00 267 PRO A N 1
ATOM 2056 C CA . PRO A 1 267 ? -19.935 13.313 -7.251 1.00 94.00 267 PRO A CA 1
ATOM 2057 C C . PRO A 1 267 ? -21.214 14.153 -7.246 1.00 94.00 267 PRO A C 1
ATOM 2059 O O . PRO A 1 267 ? -21.929 14.223 -8.244 1.00 94.00 267 PRO A O 1
ATOM 2062 N N . LEU A 1 268 ? -21.500 14.776 -6.107 1.00 91.62 268 LEU A N 1
ATOM 2063 C CA . LEU A 1 268 ? -22.668 15.617 -5.874 1.00 91.62 268 LEU A CA 1
ATOM 2064 C C . LEU A 1 268 ? -22.207 17.043 -5.564 1.00 91.62 268 LEU A C 1
ATOM 2066 O O . LEU A 1 268 ? -21.306 17.221 -4.741 1.00 91.62 268 LEU A O 1
ATOM 2070 N N . ALA A 1 269 ? -22.828 18.028 -6.215 1.00 91.00 269 ALA A N 1
ATOM 2071 C CA . ALA A 1 269 ? -22.535 19.447 -6.025 1.00 91.00 269 ALA A CA 1
ATOM 2072 C C . ALA A 1 269 ? -22.955 19.926 -4.628 1.00 91.00 269 ALA A C 1
ATOM 2074 O O . ALA A 1 269 ? -23.910 19.405 -4.043 1.00 91.00 269 ALA A O 1
ATOM 2075 N N . GLY A 1 270 ? -22.228 20.905 -4.088 1.00 87.88 270 GLY A N 1
ATOM 2076 C CA . GLY A 1 270 ? -22.536 21.539 -2.802 1.00 87.88 270 GLY A CA 1
ATOM 2077 C C . GLY A 1 270 ? -22.205 20.692 -1.566 1.00 87.88 270 GLY A C 1
ATOM 2078 O O . GLY A 1 270 ? -22.591 21.051 -0.455 1.00 87.88 270 GLY A O 1
ATOM 2079 N N . GLN A 1 271 ? -21.497 19.569 -1.727 1.00 87.88 271 GLN A N 1
ATOM 2080 C CA . GLN A 1 271 ? -21.043 18.722 -0.621 1.00 87.88 271 GLN A CA 1
ATOM 2081 C C . GLN A 1 271 ? -19.710 18.027 -0.928 1.00 87.88 271 GLN A C 1
ATOM 2083 O O . GLN A 1 271 ? -19.319 17.879 -2.083 1.00 87.88 271 GLN A O 1
ATOM 2088 N N . LYS A 1 272 ? -19.031 17.538 0.118 1.00 91.56 272 LYS A N 1
ATOM 2089 C CA . LYS A 1 272 ? -17.776 16.783 -0.015 1.00 91.56 272 LYS A CA 1
ATOM 2090 C C . LYS A 1 272 ? -18.001 15.386 -0.603 1.00 91.56 272 LYS A C 1
ATOM 2092 O O . LYS A 1 272 ? -18.854 14.628 -0.127 1.00 91.56 272 LYS A O 1
ATOM 2097 N N . ASN A 1 273 ? -17.183 15.023 -1.587 1.00 95.31 273 ASN A N 1
ATOM 2098 C CA . ASN A 1 273 ? -17.195 13.738 -2.281 1.00 95.31 273 ASN A CA 1
ATOM 2099 C C . ASN A 1 273 ? -15.896 12.982 -1.992 1.00 95.31 273 ASN A C 1
ATOM 2101 O O . ASN A 1 273 ? -14.819 13.422 -2.368 1.00 95.31 273 ASN A O 1
ATOM 2105 N N . TYR A 1 274 ? -15.990 11.839 -1.325 1.00 97.06 274 TYR A N 1
ATOM 2106 C CA . TYR A 1 274 ? -14.837 11.073 -0.864 1.00 97.06 274 TYR A CA 1
ATOM 2107 C C . TYR A 1 274 ? -14.482 10.012 -1.891 1.00 97.06 274 TYR A C 1
ATOM 2109 O O . TYR A 1 274 ? -15.195 9.018 -2.040 1.00 97.06 274 TYR A O 1
ATOM 2117 N N . PHE A 1 275 ? -13.372 10.220 -2.584 1.00 98.00 275 PHE A N 1
ATOM 2118 C CA . PHE A 1 275 ? -12.834 9.237 -3.504 1.00 98.00 275 PHE A CA 1
ATOM 2119 C C . PHE A 1 275 ? -11.699 8.494 -2.813 1.00 98.00 275 PHE A C 1
ATOM 2121 O O . PHE A 1 275 ? -10.765 9.116 -2.322 1.00 98.00 275 PHE A O 1
ATOM 2128 N N . ILE A 1 276 ? -11.792 7.175 -2.716 1.00 98.62 276 ILE A N 1
ATOM 2129 C CA . ILE A 1 276 ? -10.850 6.352 -1.964 1.00 98.62 276 ILE A CA 1
ATOM 2130 C C . ILE A 1 276 ? -10.262 5.322 -2.916 1.00 98.62 276 ILE A C 1
ATOM 2132 O O . ILE A 1 276 ? -10.990 4.601 -3.601 1.00 98.62 276 ILE A O 1
ATOM 2136 N N . THR A 1 277 ? -8.938 5.228 -2.929 1.00 98.56 277 THR A N 1
ATOM 2137 C CA . THR A 1 277 ? -8.222 4.140 -3.595 1.00 98.56 277 THR A CA 1
ATOM 2138 C C . THR A 1 277 ? -7.310 3.428 -2.614 1.00 98.56 277 THR A C 1
ATOM 2140 O O . THR A 1 277 ? -6.790 4.025 -1.669 1.00 98.56 277 THR A O 1
ATOM 2143 N N . SER A 1 278 ? -7.127 2.134 -2.841 1.00 97.75 278 SER A N 1
ATOM 2144 C CA . SER A 1 278 ? -6.113 1.337 -2.162 1.00 97.75 278 SER A CA 1
ATOM 2145 C C . SER A 1 278 ? -5.088 0.868 -3.183 1.00 97.75 278 SER A C 1
ATOM 2147 O O . SER A 1 278 ? -5.471 0.546 -4.311 1.00 97.75 278 SER A O 1
ATOM 2149 N N . ALA A 1 279 ? -3.812 0.841 -2.794 1.00 96.44 279 ALA A N 1
ATOM 2150 C CA . ALA A 1 279 ? -2.726 0.394 -3.653 1.00 96.44 279 ALA A CA 1
ATOM 2151 C C . ALA A 1 279 ? -3.052 -0.943 -4.319 1.00 96.44 279 ALA A C 1
ATOM 2153 O O . ALA A 1 279 ? -3.478 -1.884 -3.649 1.00 96.44 279 ALA A O 1
ATOM 2154 N N . LEU A 1 280 ? -2.842 -1.012 -5.634 1.00 96.50 280 LEU A N 1
ATOM 2155 C CA . LEU A 1 280 ? -3.170 -2.195 -6.422 1.00 96.50 280 LEU A CA 1
ATOM 2156 C C . LEU A 1 280 ? -2.260 -3.365 -6.009 1.00 96.50 280 LEU A C 1
ATOM 2158 O O . LEU A 1 280 ? -1.047 -3.288 -6.223 1.00 96.50 280 LEU A O 1
ATOM 2162 N N . PRO A 1 281 ? -2.787 -4.444 -5.400 1.00 93.44 281 PRO A N 1
ATOM 2163 C CA . PRO A 1 281 ? -1.994 -5.631 -5.129 1.00 93.44 281 PRO A CA 1
ATOM 2164 C C . PRO A 1 281 ? -1.477 -6.257 -6.424 1.00 93.44 281 PRO A C 1
ATOM 2166 O O . PRO A 1 281 ? -2.221 -6.442 -7.391 1.00 93.44 281 PRO A O 1
ATOM 2169 N N . TYR A 1 282 ? -0.202 -6.638 -6.414 1.00 90.06 282 TYR A N 1
ATOM 2170 C CA . TYR A 1 282 ? 0.414 -7.311 -7.547 1.00 90.06 282 TYR A CA 1
ATOM 2171 C C . TYR A 1 282 ? -0.097 -8.751 -7.672 1.00 90.06 282 TYR A C 1
ATOM 2173 O O . TYR A 1 282 ? -0.021 -9.527 -6.718 1.00 90.06 282 TYR A O 1
ATOM 2181 N N . VAL A 1 283 ? -0.604 -9.108 -8.852 1.00 86.19 283 VAL A N 1
ATOM 2182 C CA . VAL A 1 283 ? -1.427 -10.310 -9.053 1.00 86.19 283 VAL A CA 1
ATOM 2183 C C . VAL A 1 283 ? -0.664 -11.620 -8.869 1.00 86.19 283 VAL A C 1
ATOM 2185 O O . VAL A 1 283 ? -1.254 -12.640 -8.565 1.00 86.19 283 VAL A O 1
ATOM 2188 N N . ASN A 1 284 ? 0.654 -11.653 -9.049 1.00 81.12 284 ASN A N 1
ATOM 2189 C CA . ASN A 1 284 ? 1.385 -12.924 -9.099 1.00 81.12 284 ASN A CA 1
ATOM 2190 C C . ASN A 1 284 ? 1.697 -13.538 -7.713 1.00 81.12 284 ASN A C 1
ATOM 2192 O O . ASN A 1 284 ? 2.403 -14.548 -7.629 1.00 81.12 284 ASN A O 1
ATOM 2196 N N . ASN A 1 285 ? 1.209 -12.927 -6.631 1.00 83.31 285 ASN A N 1
ATOM 2197 C CA . ASN A 1 285 ? 1.460 -13.336 -5.255 1.00 83.31 285 ASN A CA 1
ATOM 2198 C C . ASN A 1 285 ? 0.155 -13.465 -4.479 1.00 83.31 285 ASN A C 1
ATOM 2200 O O . ASN A 1 285 ? -0.821 -12.793 -4.758 1.00 83.31 285 ASN A O 1
ATOM 2204 N N . VAL A 1 286 ? 0.152 -14.321 -3.459 1.00 89.69 286 VAL A N 1
ATOM 2205 C CA . VAL A 1 286 ? -0.980 -14.373 -2.529 1.00 89.69 286 VAL A CA 1
ATOM 2206 C C . VAL A 1 286 ? -0.787 -13.249 -1.508 1.00 89.69 286 VAL A C 1
ATOM 2208 O O . VAL A 1 286 ? 0.318 -13.150 -0.963 1.00 89.69 286 VAL A O 1
ATOM 2211 N N . PRO A 1 287 ?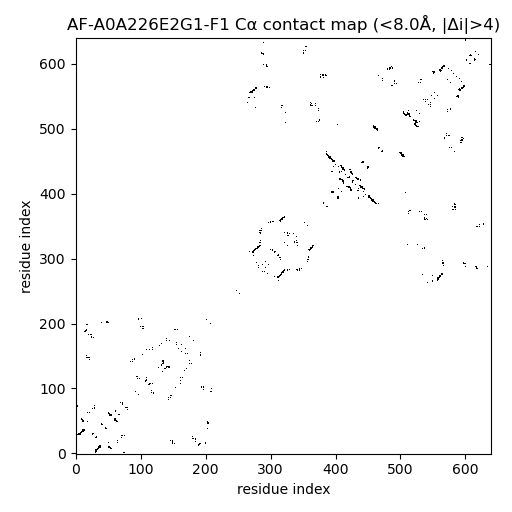 -1.797 -12.402 -1.239 1.00 90.56 287 PRO A N 1
ATOM 2212 C CA . PRO A 1 287 ? -1.654 -11.313 -0.284 1.00 90.56 287 PRO A CA 1
ATOM 2213 C C . PRO A 1 287 ? -1.490 -11.881 1.129 1.00 90.56 287 PRO A C 1
ATOM 2215 O O . PRO A 1 287 ? -2.221 -12.785 1.534 1.00 90.56 287 PRO A O 1
ATOM 2218 N N . HIS A 1 288 ? -0.530 -11.351 1.882 1.00 89.88 288 HIS A N 1
ATOM 2219 C CA . HIS A 1 288 ? -0.337 -11.666 3.300 1.00 89.88 288 HIS A CA 1
ATOM 2220 C C . HIS A 1 288 ? -0.949 -10.590 4.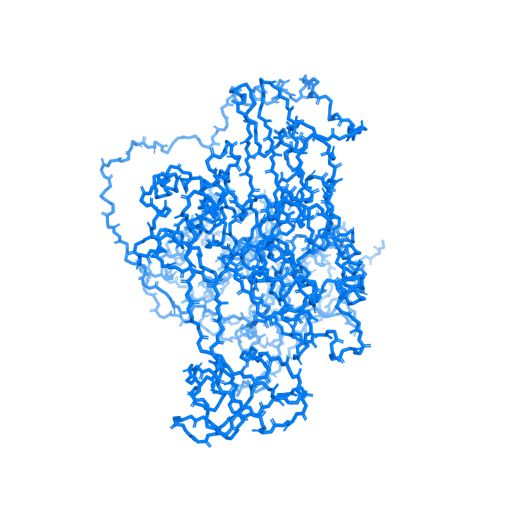198 1.00 89.88 288 HIS A C 1
ATOM 2222 O O . HIS A 1 288 ? -1.296 -9.506 3.719 1.00 89.88 288 HIS A O 1
ATOM 2228 N N . LEU A 1 289 ? -1.059 -10.855 5.505 1.00 88.38 289 LEU A N 1
ATOM 2229 C CA . LEU A 1 289 ? -1.723 -9.923 6.429 1.00 88.38 289 LEU A CA 1
ATOM 2230 C C . LEU A 1 289 ? -1.129 -8.507 6.382 1.00 88.38 289 LEU A C 1
ATOM 2232 O O . LEU A 1 289 ? -1.878 -7.537 6.376 1.00 88.38 289 LEU A O 1
ATOM 2236 N N . GLY A 1 290 ? 0.193 -8.382 6.230 1.00 86.19 290 GLY A N 1
ATOM 2237 C CA . GLY A 1 290 ? 0.859 -7.086 6.052 1.00 86.19 290 GLY A CA 1
ATOM 2238 C C . GLY A 1 290 ? 0.381 -6.290 4.830 1.00 86.19 290 GLY A C 1
ATOM 2239 O O . GLY A 1 290 ? 0.123 -5.095 4.942 1.00 86.19 290 GLY A O 1
ATOM 2240 N N . THR A 1 291 ? 0.191 -6.942 3.677 1.00 88.31 291 THR A N 1
ATOM 2241 C CA . THR A 1 291 ? -0.383 -6.273 2.489 1.00 88.31 291 THR A CA 1
ATOM 2242 C C . THR A 1 291 ? -1.854 -5.908 2.672 1.00 88.31 291 THR A C 1
ATOM 2244 O O . THR A 1 291 ? -2.316 -4.921 2.105 1.00 88.31 291 THR A O 1
ATOM 2247 N N . ILE A 1 292 ? -2.593 -6.686 3.468 1.00 91.88 292 ILE A N 1
ATOM 2248 C CA . ILE A 1 292 ? -4.015 -6.453 3.725 1.00 91.88 292 ILE A CA 1
ATOM 2249 C C . ILE A 1 292 ? -4.190 -5.227 4.628 1.00 91.88 292 ILE A C 1
ATOM 2251 O O . ILE A 1 292 ? -4.884 -4.289 4.232 1.00 91.88 292 ILE A O 1
ATOM 2255 N N . ILE A 1 293 ? -3.518 -5.195 5.787 1.00 89.38 293 ILE A N 1
ATOM 2256 C CA . ILE A 1 293 ? -3.627 -4.083 6.742 1.00 89.38 293 ILE A CA 1
ATOM 2257 C C . ILE A 1 293 ? -3.104 -2.772 6.158 1.00 89.38 293 ILE A C 1
ATOM 2259 O O . ILE A 1 293 ? -3.779 -1.750 6.262 1.00 89.38 293 ILE A O 1
ATOM 2263 N N . GLY A 1 294 ? -1.954 -2.803 5.478 1.00 86.50 294 GLY A N 1
ATOM 2264 C CA . GLY A 1 294 ? -1.298 -1.590 4.989 1.00 86.50 294 GLY A CA 1
ATOM 2265 C C . GLY A 1 294 ? -1.996 -0.927 3.801 1.00 86.50 294 GLY A C 1
ATOM 2266 O O . GLY A 1 294 ? -1.648 0.183 3.414 1.00 86.50 294 GLY A O 1
ATOM 2267 N N . CYS A 1 295 ? -2.962 -1.610 3.181 1.00 93.12 295 CYS A N 1
ATOM 2268 C CA . CYS A 1 295 ? -3.647 -1.120 1.989 1.00 93.12 295 CYS A CA 1
ATOM 2269 C C . CYS A 1 295 ? -5.167 -1.278 2.129 1.00 93.12 295 CYS A C 1
ATOM 2271 O O . CYS A 1 295 ? -5.864 -0.324 2.481 1.00 93.12 295 CYS A O 1
ATOM 2273 N N . VAL A 1 296 ? -5.703 -2.457 1.804 1.00 95.81 296 VAL A N 1
ATOM 2274 C CA . VAL A 1 296 ? -7.139 -2.628 1.526 1.00 95.81 296 VAL A CA 1
ATOM 2275 C C . VAL A 1 296 ? -8.012 -2.562 2.776 1.00 95.81 296 VAL A C 1
ATOM 2277 O O . VAL A 1 296 ? -9.123 -2.044 2.700 1.00 95.81 296 VAL A O 1
ATOM 2280 N N . LEU A 1 297 ? -7.518 -3.034 3.924 1.00 94.31 297 LEU A N 1
ATOM 2281 C CA . LEU A 1 297 ? -8.267 -3.025 5.182 1.00 94.31 297 LEU A CA 1
ATOM 2282 C C . LEU A 1 297 ? -8.299 -1.628 5.814 1.00 94.31 297 LEU A C 1
ATOM 2284 O O . LEU A 1 297 ? -9.363 -1.175 6.232 1.00 94.31 297 LEU A O 1
ATOM 2288 N N . SER A 1 298 ? -7.173 -0.908 5.820 1.00 93.38 298 SER A N 1
ATOM 2289 C CA . SER A 1 298 ? -7.135 0.486 6.290 1.00 93.38 298 SER A CA 1
ATOM 2290 C C . SER A 1 298 ? -8.072 1.387 5.475 1.00 93.38 298 SER A C 1
ATOM 2292 O O . SER A 1 298 ? -8.850 2.159 6.041 1.00 93.38 298 SER A O 1
ATOM 2294 N N . ALA A 1 299 ? -8.059 1.240 4.146 1.00 96.94 299 ALA A N 1
ATOM 2295 C CA . ALA A 1 299 ? -8.972 1.959 3.262 1.00 96.94 299 ALA A CA 1
ATOM 2296 C C . ALA A 1 299 ? -10.443 1.582 3.491 1.00 96.94 299 ALA A C 1
ATOM 2298 O O . ALA A 1 299 ? -11.310 2.455 3.456 1.00 96.94 299 ALA A O 1
ATOM 2299 N N . ASP A 1 300 ? -10.732 0.305 3.754 1.00 96.62 300 ASP A N 1
ATOM 2300 C CA . ASP A 1 300 ? -12.093 -0.177 3.998 1.00 96.62 300 ASP A CA 1
ATOM 2301 C C . ASP A 1 300 ? -12.716 0.428 5.256 1.00 96.62 300 ASP A C 1
ATOM 2303 O O . ASP A 1 300 ? -13.850 0.910 5.217 1.00 96.62 300 ASP A O 1
ATOM 2307 N N . VAL A 1 301 ? -11.961 0.476 6.356 1.00 95.00 301 VAL A N 1
ATOM 2308 C CA . VAL A 1 301 ? -12.425 1.094 7.605 1.00 95.00 301 VAL A CA 1
ATOM 2309 C C . VAL A 1 301 ? -12.774 2.563 7.381 1.00 95.00 301 VAL A C 1
ATOM 2311 O O . VAL A 1 301 ? -13.850 3.015 7.785 1.00 95.00 301 VAL A O 1
ATOM 2314 N N . PHE A 1 302 ? -11.922 3.301 6.666 1.00 96.50 302 PHE A N 1
ATOM 2315 C CA . PHE A 1 302 ? -12.198 4.696 6.335 1.00 96.50 302 PHE A CA 1
ATOM 2316 C C . PHE A 1 302 ? -13.401 4.851 5.391 1.00 96.50 302 PHE A C 1
ATOM 2318 O O . PHE A 1 302 ? -14.252 5.717 5.611 1.00 96.50 302 PHE A O 1
ATOM 2325 N N . ALA A 1 303 ? -13.532 3.987 4.380 1.00 96.25 303 ALA A N 1
ATOM 2326 C CA . ALA A 1 303 ? -14.672 3.992 3.467 1.00 96.25 303 ALA A CA 1
ATOM 2327 C C . ALA A 1 303 ? -15.992 3.737 4.208 1.00 96.25 303 ALA A C 1
ATOM 2329 O O . ALA A 1 303 ? -16.970 4.463 4.010 1.00 96.25 303 ALA A O 1
ATOM 2330 N N . ARG A 1 304 ? -16.023 2.757 5.118 1.00 94.56 304 ARG A N 1
ATOM 2331 C CA . ARG A 1 304 ? -17.187 2.455 5.965 1.00 94.56 304 ARG A CA 1
ATOM 2332 C C . ARG A 1 304 ? -17.532 3.612 6.889 1.00 94.56 304 ARG A C 1
ATOM 2334 O O . ARG A 1 304 ? -18.699 3.998 6.946 1.00 94.56 304 ARG A O 1
ATOM 2341 N N . TYR A 1 305 ? -16.540 4.208 7.549 1.00 94.38 305 TYR A N 1
ATOM 2342 C CA . TYR A 1 305 ? -16.744 5.404 8.364 1.00 94.38 305 TYR A CA 1
ATOM 2343 C C . TYR A 1 305 ? -17.372 6.538 7.545 1.00 94.38 305 TYR A C 1
ATOM 2345 O O . TYR A 1 305 ? -18.379 7.115 7.958 1.00 94.38 305 TYR A O 1
ATOM 2353 N N . CYS A 1 306 ? -16.846 6.820 6.351 1.00 92.88 306 CYS A N 1
ATOM 2354 C CA . CYS A 1 306 ? -17.395 7.857 5.485 1.00 92.88 306 CYS A CA 1
ATOM 2355 C C . CYS A 1 306 ? -18.858 7.586 5.103 1.00 92.88 306 CYS A C 1
ATOM 2357 O O . CYS A 1 306 ? -19.698 8.481 5.233 1.00 92.88 306 CYS A O 1
ATOM 2359 N N . ARG A 1 307 ? -19.190 6.344 4.734 1.00 91.19 307 ARG A N 1
ATOM 2360 C CA . ARG A 1 307 ? -20.567 5.937 4.415 1.00 91.19 307 ARG A CA 1
ATOM 2361 C C . ARG A 1 307 ? -21.509 6.066 5.618 1.00 91.19 307 ARG A C 1
ATOM 2363 O O . ARG A 1 307 ? -22.607 6.594 5.463 1.00 91.19 307 ARG A O 1
ATOM 2370 N N . ILE A 1 308 ? -21.079 5.659 6.818 1.00 89.12 308 ILE A N 1
ATOM 2371 C CA . ILE A 1 308 ? -21.860 5.800 8.066 1.00 89.12 308 ILE A CA 1
ATOM 2372 C C . ILE A 1 308 ? -22.122 7.277 8.385 1.00 89.12 308 ILE A C 1
ATOM 2374 O O . ILE A 1 308 ? -23.206 7.635 8.836 1.00 89.12 308 ILE A O 1
ATOM 2378 N N . ARG A 1 309 ? -21.162 8.159 8.087 1.00 86.44 309 ARG A N 1
ATOM 2379 C CA . ARG A 1 309 ? -21.314 9.617 8.210 1.00 86.44 309 ARG A CA 1
ATOM 2380 C C . ARG A 1 309 ? -22.184 10.246 7.112 1.00 86.44 309 ARG A C 1
ATOM 2382 O O . ARG A 1 309 ? -22.257 11.470 7.046 1.00 86.44 309 ARG A O 1
ATOM 2389 N N . GLY A 1 310 ? -22.819 9.446 6.250 1.00 85.06 310 GLY A N 1
ATOM 2390 C CA . GLY A 1 310 ? -23.676 9.919 5.161 1.00 85.06 310 GLY A CA 1
ATOM 2391 C C . GLY A 1 310 ? -22.917 10.588 4.012 1.00 85.06 310 GLY A C 1
ATOM 2392 O O . GLY A 1 310 ? -23.530 11.274 3.194 1.00 85.06 310 GLY A O 1
ATOM 2393 N N . ARG A 1 311 ? -21.591 10.418 3.939 1.00 90.69 311 ARG A N 1
ATOM 2394 C CA . ARG A 1 311 ? -20.752 11.040 2.908 1.00 90.69 311 ARG A CA 1
ATOM 2395 C C . ARG A 1 311 ? -20.874 10.279 1.589 1.00 90.69 311 ARG A C 1
ATOM 2397 O O . ARG A 1 311 ? -21.023 9.059 1.571 1.00 90.69 311 ARG A O 1
ATOM 2404 N N . ASN A 1 312 ? -20.802 11.005 0.474 1.00 93.56 312 ASN A N 1
ATOM 2405 C CA . ASN A 1 312 ? -20.777 10.393 -0.851 1.00 93.56 312 ASN A CA 1
ATOM 2406 C C . ASN A 1 312 ? -19.401 9.764 -1.080 1.00 93.56 312 ASN A C 1
ATOM 2408 O O . ASN A 1 312 ? -18.423 10.495 -1.208 1.00 93.56 312 ASN A O 1
ATOM 2412 N N . THR A 1 313 ? -19.315 8.436 -1.072 1.00 95.69 313 THR A N 1
ATOM 2413 C CA . THR A 1 313 ? -18.036 7.716 -1.032 1.00 95.69 313 THR A CA 1
ATOM 2414 C C . THR A 1 313 ? -17.936 6.712 -2.164 1.00 95.69 313 THR A C 1
ATOM 2416 O O . THR A 1 313 ? -18.819 5.871 -2.289 1.00 95.69 313 THR A O 1
ATOM 2419 N N . LEU A 1 314 ? -16.855 6.786 -2.940 1.00 97.31 314 LEU A N 1
ATOM 2420 C CA . LEU A 1 314 ? -16.490 5.799 -3.951 1.00 97.31 314 LEU A CA 1
ATOM 2421 C C . LEU A 1 314 ? -15.154 5.152 -3.570 1.00 97.31 314 LEU A C 1
ATOM 2423 O O . LEU A 1 314 ? -14.148 5.850 -3.481 1.00 97.31 314 LEU A O 1
ATOM 2427 N N . TYR A 1 315 ? -15.139 3.835 -3.377 1.00 98.06 315 TYR A N 1
ATOM 2428 C CA . TYR A 1 315 ? -13.950 3.053 -3.046 1.00 98.06 315 TYR A CA 1
ATOM 2429 C C . TYR A 1 315 ? -13.573 2.086 -4.181 1.00 98.06 315 TYR A C 1
ATOM 2431 O O . TYR A 1 315 ? -14.277 1.105 -4.433 1.00 98.06 315 TYR A O 1
ATOM 2439 N N . ILE A 1 316 ? -12.448 2.361 -4.851 1.00 98.06 316 ILE A N 1
ATOM 2440 C CA . ILE A 1 316 ? -11.929 1.593 -5.994 1.00 98.06 316 ILE A CA 1
ATOM 2441 C C . ILE A 1 316 ? -10.607 0.906 -5.632 1.00 98.06 316 ILE A C 1
ATOM 2443 O O . ILE A 1 316 ? -9.708 1.511 -5.048 1.00 98.06 316 ILE A O 1
ATOM 2447 N N . CYS A 1 317 ? -10.456 -0.348 -6.044 1.00 98.25 317 CYS A N 1
ATOM 2448 C CA . CYS A 1 317 ? -9.174 -1.053 -6.068 1.00 98.25 317 CYS A CA 1
ATOM 2449 C C . CYS A 1 317 ? -9.191 -2.090 -7.203 1.00 98.25 317 CYS A C 1
ATOM 2451 O O . CYS A 1 317 ? -10.158 -2.177 -7.959 1.00 98.25 317 CYS A O 1
ATOM 2453 N N . GLY A 1 318 ? -8.135 -2.880 -7.336 1.00 97.50 318 GLY A N 1
ATOM 2454 C CA . GLY A 1 318 ? -8.032 -3.950 -8.317 1.00 97.50 318 GLY A CA 1
ATOM 2455 C C . GLY A 1 318 ? -6.640 -4.558 -8.334 1.00 97.50 318 GLY A C 1
ATOM 2456 O O . GLY A 1 318 ? -5.775 -4.156 -7.565 1.00 97.50 318 GLY A O 1
ATOM 2457 N N . THR A 1 319 ? -6.412 -5.521 -9.211 1.00 97.88 319 THR A N 1
ATOM 2458 C CA . THR A 1 319 ? -5.107 -6.179 -9.350 1.00 97.88 319 THR A CA 1
ATOM 2459 C C . THR A 1 319 ? -4.212 -5.472 -10.362 1.00 97.88 319 THR A C 1
ATOM 2461 O O . THR A 1 319 ? -4.663 -5.108 -11.451 1.00 97.88 319 THR A O 1
ATOM 2464 N N . ASP A 1 320 ? -2.934 -5.317 -10.005 1.00 96.94 320 ASP A N 1
ATOM 2465 C CA . ASP A 1 320 ? -1.869 -4.934 -10.933 1.00 96.94 320 ASP A CA 1
ATOM 2466 C C . ASP A 1 320 ? -1.262 -6.187 -11.576 1.00 96.94 320 ASP A C 1
ATOM 2468 O O . ASP A 1 320 ? -0.756 -7.081 -10.892 1.00 96.94 320 ASP A O 1
ATOM 2472 N N . GLU A 1 321 ? -1.373 -6.278 -12.898 1.00 96.69 321 GLU A N 1
ATOM 2473 C CA . GLU A 1 321 ? -1.218 -7.526 -13.640 1.00 96.69 321 GLU A CA 1
ATOM 2474 C C . GLU A 1 321 ? -0.058 -7.538 -14.635 1.00 96.69 321 GLU A C 1
ATOM 2476 O O . GLU A 1 321 ? 0.346 -8.612 -15.093 1.00 96.69 321 GLU A O 1
ATOM 2481 N N . TYR A 1 322 ? 0.515 -6.381 -14.962 1.00 95.12 322 TYR A N 1
ATOM 2482 C CA . TYR A 1 322 ? 1.557 -6.277 -15.982 1.00 95.12 322 TYR A CA 1
ATOM 2483 C C . TYR A 1 322 ? 2.977 -6.472 -15.436 1.00 95.12 322 TYR A C 1
ATOM 2485 O O . TYR A 1 322 ? 3.228 -6.569 -14.236 1.00 95.12 322 TYR A O 1
ATOM 2493 N N . GLY A 1 323 ? 3.948 -6.543 -16.349 1.00 89.62 323 GLY A N 1
ATOM 2494 C CA . GLY A 1 323 ? 5.367 -6.545 -16.011 1.00 89.62 323 GLY A CA 1
ATOM 2495 C C . GLY A 1 323 ? 6.021 -7.925 -15.965 1.00 89.62 323 GLY A C 1
ATOM 2496 O O . GLY A 1 323 ? 5.396 -8.978 -16.086 1.00 89.62 323 GLY A O 1
ATOM 2497 N N . THR A 1 324 ? 7.344 -7.905 -15.798 1.00 85.62 324 THR A N 1
ATOM 2498 C CA . THR A 1 324 ? 8.205 -9.084 -15.960 1.00 85.62 324 THR A CA 1
ATOM 2499 C C . THR A 1 324 ? 7.902 -10.190 -14.959 1.00 85.62 324 THR A C 1
ATOM 2501 O O . THR A 1 324 ? 8.026 -11.363 -15.285 1.00 85.62 324 THR A O 1
ATOM 2504 N N . ALA A 1 325 ? 7.503 -9.836 -13.737 1.00 86.12 325 ALA A N 1
ATOM 2505 C CA . ALA A 1 325 ? 7.269 -10.817 -12.688 1.00 86.12 325 ALA A CA 1
ATOM 2506 C C . ALA A 1 325 ? 6.028 -11.686 -12.968 1.00 86.12 325 ALA A C 1
ATOM 2508 O O . ALA A 1 325 ? 6.038 -12.866 -12.615 1.00 86.12 325 ALA A O 1
ATOM 2509 N N . THR A 1 326 ? 5.014 -11.152 -13.657 1.00 91.00 326 THR A N 1
ATOM 2510 C CA . THR A 1 326 ? 3.903 -11.943 -14.202 1.00 91.00 326 THR A CA 1
ATOM 2511 C C . THR A 1 326 ? 4.391 -12.906 -15.282 1.00 91.00 326 THR A C 1
ATOM 2513 O O . THR A 1 326 ? 4.072 -14.088 -15.209 1.00 91.00 326 THR A O 1
ATOM 2516 N N . GLU A 1 327 ? 5.213 -12.459 -16.242 1.00 87.88 327 GLU A N 1
ATOM 2517 C CA . GLU A 1 327 ? 5.767 -13.346 -17.283 1.00 87.88 327 GLU A CA 1
ATOM 2518 C C . GLU A 1 327 ? 6.632 -14.466 -16.682 1.00 87.88 327 GLU A C 1
ATOM 2520 O O . GLU A 1 327 ? 6.511 -15.622 -17.081 1.00 87.88 327 GLU A O 1
ATOM 2525 N N . THR A 1 328 ? 7.483 -14.150 -15.697 1.00 85.19 328 THR A N 1
ATOM 2526 C CA . THR A 1 328 ? 8.294 -15.149 -14.984 1.00 85.19 328 THR A CA 1
ATOM 2527 C C . THR A 1 328 ? 7.409 -16.182 -14.296 1.00 85.19 328 THR A C 1
ATOM 2529 O O . THR A 1 328 ? 7.616 -17.378 -14.473 1.00 85.19 328 THR A O 1
ATOM 2532 N N . LYS A 1 329 ? 6.400 -15.729 -13.544 1.00 87.38 329 LYS A N 1
ATOM 2533 C CA . LYS A 1 329 ? 5.508 -16.621 -12.801 1.00 87.38 329 LYS A CA 1
ATOM 2534 C C . LYS A 1 329 ? 4.645 -17.477 -13.734 1.00 87.38 329 LYS A C 1
ATOM 2536 O O . LYS A 1 329 ? 4.439 -18.655 -13.465 1.00 87.38 329 LYS A O 1
ATOM 2541 N N . ALA A 1 330 ? 4.194 -16.905 -14.848 1.00 90.31 330 ALA A N 1
ATOM 2542 C CA . ALA A 1 330 ? 3.475 -17.619 -15.896 1.00 90.31 330 ALA A CA 1
ATOM 2543 C C . ALA A 1 330 ? 4.325 -18.768 -16.467 1.00 90.31 330 ALA A C 1
ATOM 2545 O O . ALA A 1 330 ? 3.849 -19.896 -16.555 1.00 90.31 330 ALA A O 1
ATOM 2546 N N . LEU A 1 331 ? 5.608 -18.510 -16.756 1.00 86.69 331 LEU A N 1
ATOM 2547 C CA . LEU A 1 331 ? 6.549 -19.542 -17.202 1.00 86.69 331 LEU A CA 1
ATOM 2548 C C . LEU A 1 331 ? 6.782 -20.623 -16.136 1.00 86.69 331 LEU A C 1
ATOM 2550 O O . LEU A 1 331 ? 6.773 -21.803 -16.468 1.00 86.69 331 LEU A O 1
ATOM 2554 N N . GLU A 1 332 ? 6.956 -20.243 -14.867 1.00 87.50 332 GLU A N 1
ATOM 2555 C CA . GLU A 1 332 ? 7.129 -21.197 -13.757 1.00 87.50 332 GLU A CA 1
ATOM 2556 C C . GLU A 1 332 ? 5.922 -22.130 -13.578 1.00 87.50 332 GLU A C 1
ATOM 2558 O O . GLU A 1 332 ? 6.092 -23.301 -13.246 1.00 87.50 332 GLU A O 1
ATOM 2563 N N . GLU A 1 333 ? 4.705 -21.622 -13.785 1.00 90.12 333 GLU A N 1
ATOM 2564 C CA . GLU A 1 333 ? 3.464 -22.393 -13.643 1.00 90.12 333 GLU A CA 1
ATOM 2565 C C . GLU A 1 333 ? 2.987 -23.038 -14.954 1.00 90.12 333 GLU A C 1
ATOM 2567 O O . GLU A 1 333 ? 1.939 -23.681 -14.961 1.00 90.12 333 GLU A O 1
ATOM 2572 N N . ASN A 1 334 ? 3.747 -22.911 -16.049 1.00 92.88 334 ASN A N 1
ATOM 2573 C CA . ASN A 1 334 ? 3.362 -23.360 -17.393 1.00 92.88 334 ASN A CA 1
ATOM 2574 C C . ASN A 1 334 ? 1.995 -22.809 -17.852 1.00 92.88 334 ASN A C 1
ATOM 2576 O O . ASN A 1 334 ? 1.186 -23.519 -18.451 1.00 92.88 334 ASN A O 1
ATOM 2580 N N . LEU A 1 335 ? 1.738 -21.531 -17.570 1.00 94.38 335 LEU A N 1
ATOM 2581 C CA . LEU A 1 335 ? 0.531 -20.795 -17.949 1.00 94.38 335 LEU A CA 1
ATOM 2582 C C . LEU A 1 335 ? 0.885 -19.603 -18.846 1.00 94.38 335 LEU A C 1
ATOM 2584 O O . LEU A 1 335 ? 2.026 -19.144 -18.887 1.00 94.38 335 LEU A O 1
ATOM 2588 N N . THR A 1 336 ? -0.103 -19.052 -19.551 1.00 95.25 336 THR A N 1
ATOM 2589 C CA . THR A 1 336 ? 0.052 -17.733 -20.180 1.00 95.25 336 THR A CA 1
ATOM 2590 C C . THR A 1 336 ? -0.056 -16.614 -19.133 1.00 95.25 336 THR A C 1
ATOM 2592 O O . THR A 1 336 ? -0.703 -16.804 -18.097 1.00 95.25 336 THR A O 1
ATOM 2595 N N . PRO A 1 337 ? 0.514 -15.416 -19.388 1.00 94.56 337 PRO A N 1
ATOM 2596 C CA . PRO A 1 337 ? 0.336 -14.261 -18.508 1.00 94.56 337 PRO A CA 1
ATOM 2597 C C . PRO A 1 337 ? -1.136 -13.939 -18.203 1.00 94.56 337 PRO A C 1
ATOM 2599 O O . PRO A 1 337 ? -1.479 -13.682 -17.054 1.00 94.56 337 PRO A O 1
ATOM 2602 N N . GLN A 1 338 ? -2.032 -14.046 -19.190 1.00 96.44 338 GLN A N 1
ATOM 2603 C CA . GLN A 1 338 ? -3.468 -13.846 -18.967 1.00 96.44 338 GLN A CA 1
ATOM 2604 C C . GLN A 1 338 ? -4.052 -14.906 -18.021 1.00 96.44 338 GLN A C 1
ATOM 2606 O O . GLN A 1 338 ? -4.734 -14.556 -17.063 1.00 96.44 338 GLN A O 1
ATOM 2611 N N . GLN A 1 339 ? -3.743 -16.190 -18.237 1.00 96.81 339 GLN A N 1
ATOM 2612 C CA . GLN A 1 339 ? -4.261 -17.285 -17.408 1.00 96.81 339 GLN A CA 1
ATOM 2613 C C . GLN A 1 339 ? -3.831 -17.162 -15.945 1.00 96.81 339 GLN A C 1
ATOM 2615 O O . GLN A 1 339 ? -4.636 -17.404 -15.044 1.00 96.81 339 GLN A O 1
ATOM 2620 N N . ILE A 1 340 ? -2.575 -16.776 -15.691 1.00 95.56 340 ILE A N 1
ATOM 2621 C CA . ILE A 1 340 ? -2.115 -16.572 -14.317 1.00 95.56 340 ILE A CA 1
ATOM 2622 C C . ILE A 1 340 ? -2.785 -15.353 -13.678 1.00 95.56 340 ILE A C 1
ATOM 2624 O O . ILE A 1 340 ? -3.208 -15.431 -12.526 1.00 95.56 340 ILE A O 1
ATOM 2628 N N . CYS A 1 341 ? -2.963 -14.263 -14.428 1.00 96.69 341 CYS A N 1
ATOM 2629 C CA . CYS A 1 341 ? -3.678 -13.094 -13.933 1.00 96.69 341 CYS A CA 1
ATOM 2630 C C . CYS A 1 341 ? -5.133 -13.437 -13.593 1.00 96.69 341 CYS A C 1
ATOM 2632 O O . CYS A 1 341 ? -5.606 -13.067 -12.527 1.00 96.69 341 CYS A O 1
ATOM 2634 N N . ASP A 1 342 ? -5.826 -14.198 -14.445 1.00 96.88 342 ASP A N 1
ATOM 2635 C CA . ASP A 1 342 ? -7.216 -14.617 -14.216 1.00 96.88 342 ASP A CA 1
ATOM 2636 C C . ASP A 1 342 ? -7.353 -15.476 -12.957 1.00 96.88 342 ASP A C 1
ATOM 2638 O O . ASP A 1 342 ? -8.240 -15.251 -12.129 1.00 96.88 342 ASP A O 1
ATOM 2642 N N . LYS A 1 343 ? -6.433 -16.433 -12.787 1.00 95.38 343 LYS A N 1
ATOM 2643 C CA . LYS A 1 343 ? -6.358 -17.304 -11.610 1.00 95.38 343 LYS A CA 1
ATOM 2644 C C . LYS A 1 343 ? -6.194 -16.491 -10.328 1.00 95.38 343 LYS A C 1
ATOM 2646 O O . LYS A 1 343 ? -6.942 -16.685 -9.371 1.00 95.38 343 LYS A O 1
ATOM 2651 N N . TYR A 1 344 ? -5.213 -15.596 -10.296 1.00 95.50 344 TYR A N 1
ATOM 2652 C CA . TYR A 1 344 ? -4.883 -14.871 -9.077 1.00 95.50 344 TYR A CA 1
ATOM 2653 C C . TYR A 1 344 ? -5.795 -13.670 -8.816 1.00 95.50 344 TYR A C 1
ATOM 2655 O O . TYR A 1 344 ? -6.087 -13.395 -7.658 1.00 95.50 344 TYR A O 1
ATOM 2663 N N . HIS A 1 345 ? -6.328 -13.000 -9.839 1.00 97.06 345 HIS A N 1
ATOM 2664 C CA . HIS A 1 345 ? -7.353 -11.970 -9.655 1.00 97.06 345 HIS A CA 1
ATOM 2665 C C . HIS A 1 345 ? -8.567 -12.530 -8.909 1.00 97.06 345 HIS A C 1
ATOM 2667 O O . HIS A 1 345 ? -9.033 -11.935 -7.934 1.00 97.06 345 HIS A O 1
ATOM 2673 N N . LYS A 1 346 ? -9.027 -13.722 -9.315 1.00 96.44 346 LYS A N 1
ATOM 2674 C CA . LYS A 1 346 ? -10.094 -14.442 -8.620 1.00 96.44 346 LYS A CA 1
ATOM 2675 C C . LYS A 1 346 ? -9.715 -14.745 -7.167 1.00 96.44 346 LYS A C 1
ATOM 2677 O O . LYS A 1 346 ? -10.501 -14.450 -6.274 1.00 96.44 346 LYS A O 1
ATOM 2682 N N . LEU A 1 347 ? -8.504 -1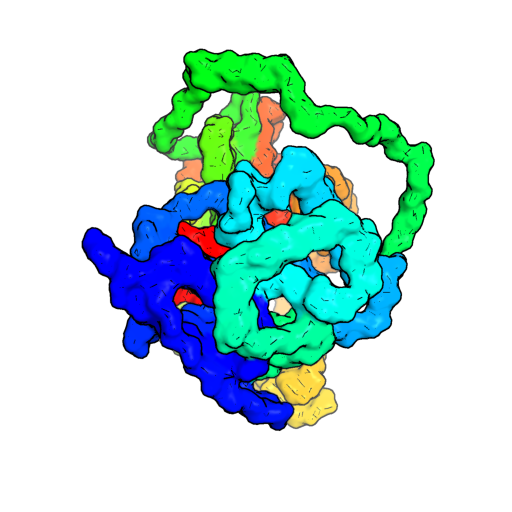5.250 -6.926 1.00 94.88 347 LEU A N 1
ATOM 2683 C CA . LEU A 1 347 ? -8.010 -15.538 -5.575 1.00 94.88 347 LEU A CA 1
ATOM 2684 C C . LEU A 1 347 ? -7.970 -14.283 -4.684 1.00 94.88 347 LEU A C 1
ATOM 2686 O O . LEU A 1 347 ? -8.413 -14.324 -3.541 1.00 94.88 347 LEU A O 1
ATOM 2690 N N . HIS A 1 348 ? -7.468 -13.159 -5.200 1.00 95.94 348 HIS A N 1
ATOM 2691 C CA . HIS A 1 348 ? -7.478 -11.882 -4.486 1.00 95.94 348 HIS A CA 1
ATOM 2692 C C . HIS A 1 348 ? -8.903 -11.459 -4.135 1.00 95.94 348 HIS A C 1
ATOM 2694 O O . HIS A 1 348 ? -9.165 -11.099 -2.989 1.00 95.94 348 HIS A O 1
ATOM 2700 N N . LYS A 1 349 ? -9.830 -11.540 -5.097 1.00 95.56 349 LYS A N 1
ATOM 2701 C CA . LYS A 1 349 ? -11.235 -11.191 -4.873 1.00 95.56 349 LYS A CA 1
ATOM 2702 C C . LYS A 1 349 ? -11.872 -12.065 -3.792 1.00 95.56 349 LYS A C 1
ATOM 2704 O O . LYS A 1 349 ? -12.512 -11.523 -2.901 1.00 95.56 349 LYS A O 1
ATOM 2709 N N . GLU A 1 350 ? -11.647 -13.377 -3.827 1.00 94.81 350 GLU A N 1
ATOM 2710 C CA . GLU A 1 350 ? -12.137 -14.318 -2.809 1.00 94.81 350 GLU A CA 1
ATOM 2711 C C . GLU A 1 350 ? -11.589 -13.994 -1.414 1.00 94.81 350 GLU A C 1
ATOM 2713 O O . GLU A 1 350 ? -12.348 -13.965 -0.445 1.00 94.81 350 GLU A O 1
ATOM 2718 N N . ILE A 1 351 ? -10.292 -13.686 -1.310 1.00 93.94 351 ILE A N 1
ATOM 2719 C CA . ILE A 1 351 ? -9.669 -13.273 -0.047 1.00 93.94 351 ILE A CA 1
ATOM 2720 C C . ILE A 1 351 ? -10.302 -11.982 0.463 1.00 93.94 351 ILE A C 1
ATOM 2722 O O . ILE A 1 351 ? -10.717 -11.919 1.618 1.00 93.94 351 ILE A O 1
ATOM 2726 N N . TYR A 1 352 ? -10.412 -10.953 -0.372 1.00 95.12 352 TYR A N 1
ATOM 2727 C CA . TYR A 1 352 ? -10.954 -9.668 0.064 1.00 95.12 352 TYR A CA 1
ATOM 2728 C C . TYR A 1 352 ? -12.449 -9.734 0.393 1.00 95.12 352 TYR A C 1
ATOM 2730 O O . TYR A 1 352 ? -12.876 -9.107 1.359 1.00 95.12 352 TYR A O 1
ATOM 2738 N N . ASP A 1 353 ? -13.225 -10.553 -0.317 1.00 93.19 353 ASP A N 1
ATOM 2739 C CA . ASP A 1 353 ? -14.624 -10.831 0.026 1.00 93.19 353 ASP A CA 1
ATOM 2740 C C . ASP A 1 353 ? -14.737 -11.563 1.365 1.00 93.19 353 ASP A C 1
ATOM 2742 O O . ASP A 1 353 ? -15.599 -11.256 2.197 1.00 93.19 353 ASP A O 1
ATOM 2746 N N . TRP A 1 354 ? -13.829 -12.506 1.626 1.00 92.44 354 TRP A N 1
ATOM 2747 C CA . TRP A 1 354 ? -13.774 -13.161 2.922 1.00 92.44 354 TRP A CA 1
ATOM 2748 C C . TRP A 1 354 ? -13.375 -12.188 4.033 1.00 92.44 354 TRP A C 1
ATOM 2750 O O . TRP A 1 354 ? -14.026 -12.194 5.067 1.00 92.44 354 TRP A O 1
ATOM 2760 N N . PHE A 1 355 ? -12.432 -11.271 3.819 1.00 89.81 355 PHE A N 1
ATOM 2761 C CA . PHE A 1 355 ? -12.117 -10.199 4.779 1.00 89.81 355 PHE A CA 1
ATOM 2762 C C . PHE A 1 355 ? -13.223 -9.134 4.920 1.00 89.81 355 PHE A C 1
ATOM 2764 O O . PHE A 1 355 ? -13.092 -8.244 5.759 1.00 89.81 355 PHE A O 1
ATOM 2771 N N . ASP A 1 356 ? -14.311 -9.250 4.151 1.00 92.88 356 ASP A N 1
ATOM 2772 C CA . ASP A 1 356 ? -15.417 -8.291 4.069 1.00 92.88 356 ASP A CA 1
ATOM 2773 C C . ASP A 1 356 ? -14.953 -6.894 3.630 1.00 92.88 356 ASP A C 1
ATOM 2775 O O . ASP A 1 356 ? -15.390 -5.877 4.157 1.00 92.88 356 ASP A O 1
ATOM 2779 N N . ILE A 1 357 ? -14.048 -6.820 2.653 1.00 94.81 357 ILE A N 1
ATOM 2780 C CA . ILE A 1 357 ? -13.627 -5.541 2.084 1.00 94.81 357 ILE A CA 1
ATOM 2781 C C . ILE A 1 357 ? -14.706 -5.027 1.127 1.00 94.81 357 ILE A C 1
ATOM 2783 O O . ILE A 1 357 ? -15.048 -5.644 0.120 1.00 94.81 357 ILE A O 1
ATOM 2787 N N . SER A 1 358 ? -15.239 -3.854 1.438 1.00 94.75 358 SER A N 1
ATOM 2788 C CA . SER A 1 358 ? -16.418 -3.269 0.809 1.00 94.75 358 SER A CA 1
ATOM 2789 C C . SER A 1 358 ? -16.071 -2.338 -0.354 1.00 94.75 358 SER A C 1
ATOM 2791 O O . SER A 1 358 ? -16.438 -1.159 -0.359 1.00 94.75 358 SER A O 1
ATOM 2793 N N . PHE A 1 359 ? -15.361 -2.860 -1.357 1.00 96.75 359 PHE A N 1
ATOM 2794 C CA . PHE A 1 359 ? -15.114 -2.128 -2.603 1.00 96.75 359 PHE A CA 1
ATOM 2795 C C . PHE A 1 359 ? -16.430 -1.799 -3.317 1.00 96.75 359 PHE A C 1
ATOM 2797 O O . PHE A 1 359 ? -17.313 -2.650 -3.429 1.00 96.75 359 PHE A O 1
ATOM 2804 N N . ASP A 1 360 ? -16.535 -0.591 -3.869 1.00 96.31 360 ASP A N 1
ATOM 2805 C CA . ASP A 1 360 ? -17.605 -0.265 -4.819 1.00 96.31 360 ASP A CA 1
ATOM 2806 C C . ASP A 1 360 ? -17.306 -0.875 -6.198 1.00 96.31 360 ASP A C 1
ATOM 2808 O O . ASP A 1 360 ? -18.219 -1.256 -6.932 1.00 96.31 360 ASP A O 1
ATOM 2812 N N . TYR A 1 361 ? -16.017 -1.029 -6.527 1.00 97.12 361 TYR A N 1
ATOM 2813 C CA . TYR A 1 361 ? -15.547 -1.797 -7.676 1.00 97.12 361 TYR A CA 1
ATOM 2814 C C . TYR A 1 361 ? -14.131 -2.340 -7.440 1.00 97.12 361 TYR A C 1
ATOM 2816 O O . TYR A 1 361 ? -13.236 -1.601 -7.022 1.00 97.12 361 TYR A O 1
ATOM 2824 N N . PHE A 1 362 ? -13.935 -3.628 -7.736 1.00 97.81 362 PHE A N 1
ATOM 2825 C CA . PHE A 1 362 ? -12.631 -4.294 -7.727 1.00 97.81 362 PHE A CA 1
ATOM 2826 C C . PHE A 1 362 ? -12.268 -4.723 -9.155 1.00 97.81 362 PHE A C 1
ATOM 2828 O O . PHE A 1 362 ? -12.863 -5.658 -9.689 1.00 97.81 362 PHE A O 1
ATOM 2835 N N . GLY A 1 363 ? -11.351 -3.990 -9.788 1.00 97.25 363 GLY A N 1
ATOM 2836 C CA . GLY A 1 363 ? -11.017 -4.107 -11.207 1.00 97.25 363 GLY A CA 1
ATOM 2837 C C . GLY A 1 363 ? -9.677 -4.783 -11.504 1.00 97.25 363 GLY A C 1
ATOM 2838 O O . GLY A 1 363 ? -9.116 -5.500 -10.677 1.00 97.25 363 GLY A O 1
ATOM 2839 N N . ARG A 1 364 ? -9.176 -4.552 -12.724 1.00 98.06 364 ARG A N 1
ATOM 2840 C CA . ARG A 1 364 ? -7.954 -5.152 -13.293 1.00 98.06 364 ARG A CA 1
ATOM 2841 C C . ARG A 1 364 ? -7.243 -4.146 -14.195 1.00 98.06 364 ARG A C 1
ATOM 2843 O O . ARG A 1 364 ? -7.924 -3.363 -14.861 1.00 98.06 364 ARG A O 1
ATOM 2850 N N . THR A 1 365 ? -5.911 -4.178 -14.260 1.00 97.94 365 THR A N 1
ATOM 2851 C CA . THR A 1 365 ? -5.148 -3.329 -15.198 1.00 97.94 365 THR A CA 1
ATOM 2852 C C . THR A 1 365 ? -5.093 -3.890 -16.625 1.00 97.94 365 THR A C 1
ATOM 2854 O O . THR A 1 365 ? -4.830 -3.152 -17.565 1.00 97.94 365 THR A O 1
ATOM 2857 N N . THR A 1 366 ? -5.430 -5.159 -16.852 1.00 97.19 366 THR A N 1
ATOM 2858 C CA . THR A 1 366 ? -5.421 -5.813 -18.181 1.00 97.19 366 THR A CA 1
ATOM 2859 C C . THR A 1 366 ? -6.698 -5.553 -18.990 1.00 97.19 366 THR A C 1
ATOM 2861 O O . THR A 1 366 ? -7.359 -6.468 -19.478 1.00 97.19 366 THR A O 1
ATOM 2864 N N . THR A 1 367 ? -7.087 -4.284 -19.125 1.00 97.69 367 THR A N 1
ATOM 2865 C CA . THR A 1 367 ? -8.334 -3.881 -19.799 1.00 97.69 367 THR A CA 1
ATOM 2866 C C . THR A 1 367 ? -8.082 -2.994 -21.015 1.00 97.69 367 THR A C 1
ATOM 2868 O O . THR A 1 367 ? -7.026 -2.369 -21.166 1.00 97.69 367 THR A O 1
ATOM 2871 N N . LYS A 1 368 ? -9.083 -2.908 -21.899 1.00 97.62 368 LYS A N 1
ATOM 2872 C CA . LYS A 1 368 ? -9.049 -1.977 -23.033 1.00 97.62 368 LYS A CA 1
ATOM 2873 C C . LYS A 1 368 ? -9.003 -0.532 -22.531 1.00 97.62 368 LYS A C 1
ATOM 2875 O O . LYS A 1 368 ? -8.250 0.280 -23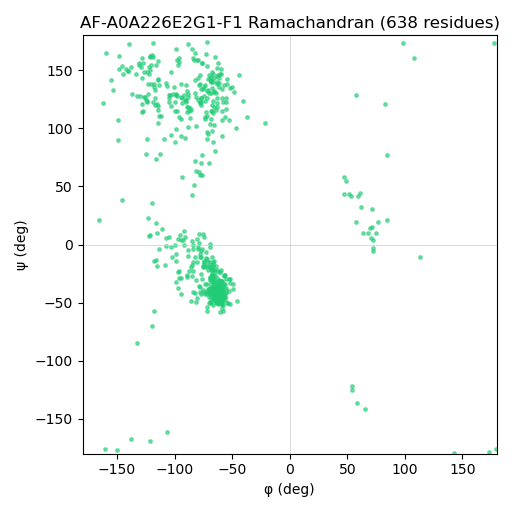.056 1.00 97.62 368 LYS A O 1
ATOM 2880 N N . GLU A 1 369 ? -9.748 -0.239 -21.471 1.00 98.00 369 GLU A N 1
ATOM 2881 C CA . GLU A 1 369 ? -9.815 1.059 -20.810 1.00 98.00 369 GLU A CA 1
ATOM 2882 C C . GLU A 1 369 ? -8.450 1.495 -20.266 1.00 98.00 369 GLU A C 1
ATOM 2884 O O . GLU A 1 369 ? -8.097 2.663 -20.417 1.00 98.00 369 GLU A O 1
ATOM 2889 N N . GLN A 1 370 ? -7.661 0.574 -19.693 1.00 98.38 370 GLN A N 1
ATOM 2890 C CA . GLN A 1 370 ? -6.274 0.854 -19.298 1.00 98.38 370 GLN A CA 1
ATOM 2891 C C . GLN A 1 370 ? -5.442 1.293 -20.498 1.00 98.38 370 GLN A C 1
ATOM 2893 O O . GLN A 1 370 ? -4.733 2.295 -20.419 1.00 98.38 370 GLN A O 1
ATOM 2898 N N . THR A 1 371 ? -5.541 0.557 -21.607 1.00 98.38 371 THR A N 1
ATOM 2899 C CA . THR A 1 371 ? -4.773 0.867 -22.817 1.00 98.38 371 THR A CA 1
ATOM 2900 C C . THR A 1 371 ? -5.152 2.238 -23.361 1.00 98.38 371 THR A C 1
ATOM 2902 O O . THR A 1 371 ? -4.277 3.059 -23.605 1.00 98.38 371 THR A O 1
ATOM 2905 N N . GLU A 1 372 ? -6.448 2.524 -23.476 1.00 97.94 372 GLU A N 1
ATOM 2906 C CA . GLU A 1 372 ? -6.945 3.812 -23.966 1.00 97.94 372 GLU A CA 1
ATOM 2907 C C . GLU A 1 372 ? -6.475 4.986 -23.097 1.00 97.94 372 GLU A C 1
ATOM 2909 O O . GLU A 1 372 ? -5.926 5.953 -23.618 1.00 97.94 372 GLU A O 1
ATOM 2914 N N . VAL A 1 373 ? -6.659 4.905 -21.773 1.00 97.81 373 VAL A N 1
ATOM 2915 C CA . VAL A 1 373 ? -6.305 6.003 -20.857 1.00 97.81 373 VAL A CA 1
ATOM 2916 C C . VAL A 1 373 ? -4.786 6.160 -20.745 1.00 97.81 373 VAL A C 1
ATOM 2918 O O . VAL A 1 373 ? -4.277 7.280 -20.777 1.00 97.81 373 VAL A O 1
ATOM 2921 N N . GLY A 1 374 ? -4.045 5.052 -20.653 1.00 98.00 374 GLY A N 1
ATOM 2922 C CA . GLY A 1 374 ? -2.584 5.072 -20.596 1.00 98.00 374 GLY A CA 1
ATOM 2923 C C . GLY A 1 374 ? -1.967 5.680 -21.855 1.00 98.00 374 GLY A C 1
ATOM 2924 O O . GLY A 1 374 ? -1.078 6.528 -21.762 1.00 98.00 374 GLY A O 1
ATOM 2925 N N . GLN A 1 375 ? -2.476 5.305 -23.033 1.00 98.44 375 GLN A N 1
ATOM 2926 C CA . GLN A 1 375 ? -2.041 5.881 -24.305 1.00 98.44 375 GLN A CA 1
ATOM 2927 C C . GLN A 1 375 ? -2.437 7.355 -24.438 1.00 98.44 375 GLN A C 1
ATOM 2929 O O . GLN A 1 375 ? -1.623 8.143 -24.916 1.00 98.44 375 GLN A O 1
ATOM 2934 N N . GLU A 1 376 ? -3.628 7.757 -23.979 1.00 98.19 376 GLU A N 1
ATOM 2935 C CA . GLU A 1 376 ? -4.048 9.166 -23.970 1.00 98.19 376 GLU A CA 1
ATOM 2936 C C . GLU A 1 376 ? -3.082 10.031 -23.143 1.00 98.19 376 GLU A C 1
ATOM 2938 O O . GLU A 1 376 ? -2.566 11.033 -23.643 1.00 98.19 376 GLU A O 1
ATOM 2943 N N . ILE A 1 377 ? -2.789 9.627 -21.902 1.00 98.50 377 ILE A N 1
ATOM 2944 C CA . ILE A 1 377 ? -1.867 10.352 -21.013 1.00 98.50 377 ILE A CA 1
ATOM 2945 C C . ILE A 1 377 ? -0.461 10.401 -21.622 1.00 98.50 377 ILE A C 1
ATOM 2947 O O . ILE A 1 377 ? 0.157 11.467 -21.666 1.00 98.50 377 ILE A O 1
ATOM 2951 N N . PHE A 1 378 ? 0.033 9.272 -22.141 1.00 98.56 378 PHE A N 1
ATOM 2952 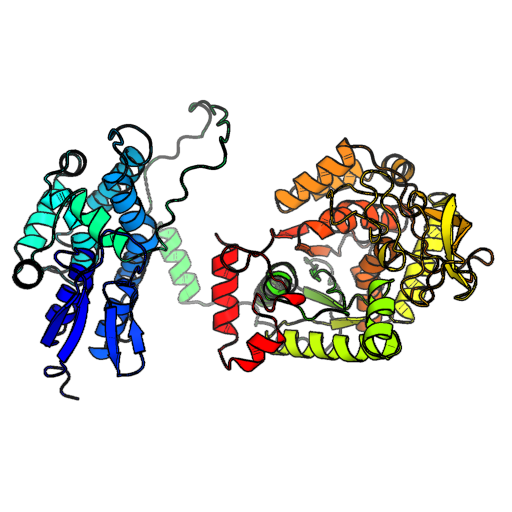C CA . PHE A 1 378 ? 1.339 9.201 -22.792 1.00 98.56 378 PHE A CA 1
ATOM 2953 C C . PHE A 1 378 ? 1.444 10.153 -23.987 1.00 98.56 378 PHE A C 1
ATOM 2955 O O . PHE A 1 378 ? 2.399 10.922 -24.074 1.00 98.56 378 PHE A O 1
ATOM 2962 N N . LEU A 1 379 ? 0.465 10.140 -24.897 1.00 98.62 379 LEU A N 1
ATOM 2963 C CA . LEU A 1 379 ? 0.480 10.989 -26.089 1.00 98.62 379 LEU A CA 1
ATOM 2964 C C . LEU A 1 379 ? 0.408 12.475 -25.725 1.00 98.62 379 LEU A C 1
ATOM 2966 O O . LEU A 1 379 ? 1.083 13.290 -26.351 1.00 98.62 379 LEU A O 1
ATOM 2970 N N . LYS A 1 380 ? -0.350 12.849 -24.686 1.00 98.38 380 LYS A N 1
ATOM 2971 C CA . LYS A 1 380 ? -0.365 14.234 -24.190 1.00 98.38 380 LYS A CA 1
ATOM 2972 C C . LYS A 1 380 ? 0.987 14.647 -23.613 1.00 98.38 380 LYS A C 1
ATOM 2974 O O . LYS A 1 380 ? 1.475 15.726 -23.939 1.00 98.38 380 LYS A O 1
ATOM 2979 N N . LEU A 1 381 ? 1.628 13.791 -22.816 1.00 98.44 381 LEU A N 1
ATOM 2980 C CA . LEU A 1 381 ? 2.983 14.035 -22.304 1.00 98.44 381 LEU A CA 1
ATOM 2981 C C . LEU A 1 381 ? 4.015 14.153 -23.434 1.00 98.44 381 LEU A C 1
ATOM 2983 O O . LEU A 1 381 ? 4.868 15.042 -23.391 1.00 98.44 381 LEU A O 1
ATOM 2987 N N . TRP A 1 382 ? 3.907 13.293 -24.451 1.00 98.12 382 TRP A N 1
ATOM 2988 C CA . TRP A 1 382 ? 4.730 13.322 -25.659 1.00 98.12 382 TRP A CA 1
ATOM 2989 C C . TRP A 1 382 ? 4.584 14.660 -26.390 1.00 98.12 382 TRP A C 1
ATOM 2991 O O . TRP A 1 382 ? 5.565 15.373 -26.587 1.00 98.12 382 TRP A O 1
ATOM 3001 N N . ASN A 1 383 ? 3.347 15.047 -26.711 1.00 98.19 383 ASN A N 1
ATOM 3002 C CA . ASN A 1 383 ? 3.037 16.276 -27.446 1.00 98.19 383 ASN A CA 1
ATOM 3003 C C . ASN A 1 383 ? 3.385 17.546 -26.656 1.00 98.19 383 ASN A C 1
ATOM 3005 O O . ASN A 1 383 ? 3.766 18.554 -27.245 1.00 98.19 383 ASN A O 1
ATOM 3009 N N . ASN A 1 384 ? 3.307 17.500 -25.324 1.00 97.88 384 ASN A N 1
ATOM 3010 C CA . ASN A 1 384 ? 3.732 18.596 -24.452 1.00 97.88 384 ASN A CA 1
ATOM 3011 C C . ASN A 1 384 ? 5.259 18.652 -24.239 1.00 97.88 384 ASN A C 1
ATOM 3013 O O . ASN A 1 384 ? 5.749 19.563 -23.568 1.00 97.88 384 ASN A O 1
ATOM 3017 N N . GLY A 1 385 ? 6.022 17.710 -24.806 1.00 97.50 385 GLY A N 1
ATOM 3018 C CA . GLY A 1 385 ? 7.481 17.687 -24.746 1.00 97.50 385 GLY A CA 1
ATOM 3019 C C . GLY A 1 385 ? 8.040 17.329 -23.367 1.00 97.50 385 GLY A C 1
ATOM 3020 O O . GLY A 1 385 ? 9.110 17.822 -23.007 1.00 97.50 385 GLY A O 1
ATOM 3021 N N . PHE A 1 386 ? 7.324 16.520 -22.582 1.00 98.12 386 PHE A N 1
ATOM 3022 C CA . PHE A 1 386 ? 7.772 16.027 -21.269 1.00 98.12 386 PHE A CA 1
ATOM 3023 C C . PHE A 1 386 ? 8.387 14.624 -21.321 1.00 98.12 386 PHE A C 1
ATOM 3025 O O . PHE A 1 386 ? 8.721 14.056 -20.281 1.00 98.12 386 PHE A O 1
ATOM 3032 N N . LEU A 1 387 ? 8.537 14.062 -22.520 1.00 98.12 387 LEU A N 1
ATOM 3033 C CA . LEU A 1 387 ? 9.162 12.766 -22.749 1.00 98.12 387 LEU A CA 1
ATOM 3034 C C . LEU A 1 387 ? 10.465 12.935 -23.537 1.00 98.12 387 LEU A C 1
ATOM 3036 O O . LEU A 1 387 ? 10.547 13.767 -24.441 1.00 98.12 387 LEU A O 1
ATOM 3040 N N . LYS A 1 388 ? 11.477 12.139 -23.189 1.00 96.75 388 LYS A N 1
ATOM 3041 C CA . LYS A 1 388 ? 12.788 12.092 -23.849 1.00 96.75 388 LYS A CA 1
ATOM 3042 C C . LYS A 1 388 ? 13.051 10.693 -24.388 1.00 96.75 388 LYS A C 1
ATOM 3044 O O . LYS A 1 388 ? 12.804 9.706 -23.699 1.00 96.75 388 LYS A O 1
ATOM 3049 N N . GLU A 1 389 ? 13.605 10.607 -25.589 1.00 96.81 389 GLU A N 1
ATOM 3050 C CA . GLU A 1 389 ? 14.138 9.355 -26.125 1.00 96.81 389 GLU A CA 1
ATOM 3051 C C . GLU A 1 389 ? 15.607 9.208 -25.717 1.00 96.81 389 GLU A C 1
ATOM 3053 O O . GLU A 1 389 ? 16.396 10.141 -25.865 1.00 96.81 389 GLU A O 1
ATOM 3058 N N . MET A 1 390 ? 15.988 8.039 -25.205 1.00 95.31 390 MET A N 1
ATOM 3059 C CA . MET A 1 390 ? 17.372 7.721 -24.848 1.00 95.31 390 MET A CA 1
ATOM 3060 C C . MET A 1 390 ? 17.700 6.275 -25.219 1.00 95.31 390 MET A C 1
ATOM 3062 O O . MET A 1 390 ? 16.842 5.395 -25.164 1.00 95.31 390 MET A O 1
ATOM 3066 N N . VAL A 1 391 ? 18.962 6.019 -25.559 1.00 94.25 391 VAL A N 1
ATOM 3067 C CA . VAL A 1 391 ? 19.463 4.674 -25.865 1.00 94.25 391 VAL A CA 1
ATOM 3068 C C . VAL A 1 391 ? 20.011 4.038 -24.593 1.00 94.25 391 VAL A C 1
ATOM 3070 O O . VAL A 1 391 ? 20.854 4.627 -23.918 1.00 94.25 391 VAL A O 1
ATOM 3073 N N . VAL A 1 392 ? 19.566 2.822 -24.279 1.00 91.25 392 VAL A N 1
ATOM 3074 C CA . VAL A 1 392 ? 20.048 2.048 -23.128 1.00 91.25 392 VAL A CA 1
ATOM 3075 C C . VAL A 1 392 ? 20.693 0.755 -23.614 1.00 91.25 392 VAL A C 1
ATOM 3077 O O . VAL A 1 392 ? 20.150 0.064 -24.474 1.00 91.25 392 VAL A O 1
ATOM 3080 N N . GLN A 1 393 ? 21.852 0.409 -23.056 1.00 90.75 393 GLN A N 1
ATOM 3081 C CA . GLN A 1 393 ? 22.486 -0.886 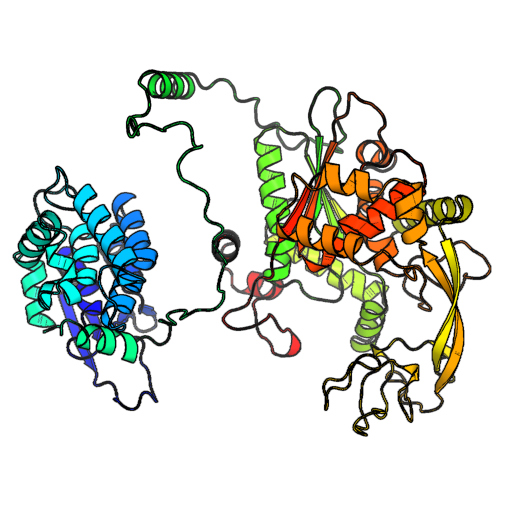-23.292 1.00 90.75 393 GLN A CA 1
ATOM 3082 C C . GLN A 1 393 ? 21.865 -1.951 -22.395 1.00 90.75 393 GLN A C 1
ATOM 3084 O O . GLN A 1 393 ? 21.788 -1.784 -21.180 1.00 90.75 393 GLN A O 1
ATOM 3089 N N . GLN A 1 394 ? 21.424 -3.049 -23.000 1.00 90.62 394 GLN A N 1
ATOM 3090 C CA . GLN A 1 394 ? 20.793 -4.164 -22.302 1.00 90.62 394 GLN A CA 1
ATOM 3091 C C . GLN A 1 394 ? 21.308 -5.489 -22.854 1.00 90.62 394 GLN A C 1
ATOM 3093 O O . GLN A 1 394 ? 21.691 -5.595 -24.021 1.00 90.62 394 GLN A O 1
ATOM 3098 N N . LEU A 1 395 ? 21.296 -6.524 -22.019 1.00 92.75 395 LEU A N 1
ATOM 3099 C CA . LEU A 1 395 ? 21.624 -7.871 -22.466 1.00 92.75 395 LEU A CA 1
ATOM 3100 C C . LEU A 1 395 ? 20.481 -8.455 -23.299 1.00 92.75 395 LEU A C 1
ATOM 3102 O O . LEU A 1 395 ? 19.308 -8.342 -22.948 1.00 92.75 395 LEU A O 1
ATOM 3106 N N . PHE A 1 396 ? 20.834 -9.115 -24.395 1.00 93.62 396 PHE A N 1
ATOM 3107 C CA . PHE A 1 396 ? 19.920 -9.744 -25.337 1.00 93.62 396 PHE A CA 1
ATOM 3108 C C . PHE A 1 396 ? 20.300 -11.207 -25.525 1.00 93.62 396 PHE A C 1
ATOM 3110 O O . PHE A 1 396 ? 21.438 -11.520 -25.869 1.00 93.62 396 PHE A O 1
ATOM 3117 N N . CYS A 1 397 ? 19.338 -12.104 -25.337 1.00 93.88 397 CYS A N 1
ATOM 3118 C CA . CYS A 1 397 ? 19.519 -13.520 -25.623 1.00 93.88 397 CYS A CA 1
ATOM 3119 C C . CYS A 1 397 ? 19.183 -13.786 -27.091 1.00 93.88 397 CYS A C 1
ATOM 3121 O O . CYS A 1 397 ? 18.025 -13.635 -27.492 1.00 93.88 397 CYS A O 1
ATOM 3123 N N . ASN A 1 398 ? 20.173 -14.199 -27.886 1.00 93.69 398 ASN A N 1
ATOM 3124 C CA . ASN A 1 398 ? 19.978 -14.447 -29.315 1.00 93.69 398 ASN A CA 1
ATOM 3125 C C . ASN A 1 398 ? 19.008 -15.614 -29.589 1.00 93.69 398 ASN A C 1
ATOM 3127 O O . ASN A 1 398 ? 18.089 -15.417 -30.389 1.00 93.69 398 ASN A O 1
ATOM 3131 N N . PRO A 1 399 ? 19.089 -16.760 -28.879 1.00 93.19 399 PRO A N 1
ATOM 3132 C CA . PRO A 1 399 ? 18.115 -17.844 -29.039 1.00 93.19 399 PRO A CA 1
ATOM 3133 C C . PRO A 1 399 ? 16.681 -17.461 -28.659 1.00 93.19 399 PRO A C 1
ATOM 3135 O O . PRO A 1 399 ? 15.751 -17.741 -29.410 1.00 93.19 399 PRO A O 1
ATOM 3138 N N . CYS A 1 400 ? 16.484 -16.783 -27.521 1.00 88.00 400 CYS A N 1
ATOM 3139 C CA . CYS A 1 400 ? 15.149 -16.357 -27.084 1.00 88.00 400 CYS A CA 1
ATOM 3140 C C . CYS A 1 400 ? 14.626 -15.120 -27.829 1.00 88.00 400 CYS A C 1
ATOM 3142 O O . CYS A 1 400 ? 13.479 -14.737 -27.612 1.00 88.00 400 CYS A O 1
ATOM 3144 N N . LYS A 1 401 ? 15.464 -14.470 -28.647 1.00 89.44 401 LYS A N 1
ATOM 3145 C CA . LYS A 1 401 ? 15.169 -13.225 -29.370 1.00 89.44 401 LYS A CA 1
ATOM 3146 C C . LYS A 1 401 ? 14.526 -12.146 -28.488 1.00 89.44 401 LYS A C 1
ATOM 3148 O O . LYS A 1 401 ? 13.571 -11.489 -28.897 1.00 89.44 401 LYS A O 1
ATOM 3153 N N . ARG A 1 402 ? 15.044 -11.965 -27.270 1.00 87.69 402 ARG A N 1
ATOM 3154 C CA . ARG A 1 402 ? 14.504 -11.001 -26.300 1.00 87.69 402 ARG A CA 1
ATOM 3155 C C . ARG A 1 402 ? 15.590 -10.365 -25.446 1.00 87.69 402 ARG A C 1
ATOM 3157 O O . ARG A 1 402 ? 16.627 -10.982 -25.181 1.00 87.69 402 ARG A O 1
ATOM 3164 N N . PHE A 1 403 ? 15.303 -9.163 -24.965 1.00 90.06 403 PHE A N 1
ATOM 3165 C CA . PHE A 1 403 ? 16.090 -8.522 -23.921 1.00 90.06 403 PHE A CA 1
ATOM 3166 C C . PHE A 1 403 ? 15.883 -9.231 -22.578 1.00 90.06 403 PHE A C 1
ATOM 3168 O O . PHE A 1 403 ? 14.811 -9.769 -22.291 1.00 90.06 403 PHE A O 1
ATOM 3175 N N . LEU A 1 404 ? 16.936 -9.278 -21.769 1.00 87.44 404 LEU A N 1
ATOM 3176 C CA . LEU A 1 404 ? 16.935 -9.918 -20.463 1.00 87.44 404 LEU A CA 1
ATOM 3177 C C . LEU A 1 404 ? 16.838 -8.847 -19.382 1.00 87.44 404 LEU A C 1
ATOM 3179 O O . LEU A 1 404 ? 17.721 -8.006 -19.249 1.00 87.44 404 LEU A O 1
ATOM 3183 N N . SER A 1 405 ? 15.772 -8.904 -18.586 1.00 84.38 405 SER A N 1
ATOM 3184 C CA . SER A 1 405 ? 15.737 -8.215 -17.294 1.00 84.38 405 SER A CA 1
ATOM 3185 C C . SER A 1 405 ? 16.774 -8.816 -16.345 1.00 84.38 405 SER A C 1
ATOM 3187 O O . SER A 1 405 ? 17.100 -9.996 -16.487 1.00 84.38 405 SER A O 1
ATOM 3189 N N . ASP A 1 406 ? 17.143 -8.090 -15.293 1.00 82.19 406 ASP A N 1
ATOM 3190 C CA . ASP A 1 406 ? 18.085 -8.561 -14.267 1.00 82.19 406 ASP A CA 1
ATOM 3191 C C . ASP A 1 406 ? 17.704 -9.921 -13.649 1.00 82.19 406 ASP A C 1
ATOM 3193 O O . ASP A 1 406 ? 18.572 -10.718 -13.306 1.00 82.19 406 ASP A O 1
ATOM 3197 N N . ARG A 1 407 ? 16.402 -10.245 -13.590 1.00 81.06 407 ARG A N 1
ATOM 3198 C CA . ARG A 1 407 ? 15.887 -11.539 -13.096 1.00 81.06 407 ARG A CA 1
ATOM 3199 C C . ARG A 1 407 ? 16.061 -12.714 -14.066 1.00 81.06 407 ARG A C 1
ATOM 3201 O O . ARG A 1 407 ? 15.948 -13.867 -13.659 1.00 81.06 407 ARG A O 1
ATOM 3208 N N . PHE A 1 408 ? 16.283 -12.435 -15.348 1.00 86.06 408 PHE A N 1
ATOM 3209 C CA . PHE A 1 408 ? 16.434 -13.434 -16.412 1.00 86.06 408 PHE A CA 1
ATOM 3210 C C . PHE A 1 408 ? 17.884 -13.622 -16.859 1.00 86.06 408 PHE A C 1
ATOM 3212 O O . PHE A 1 408 ? 18.133 -14.351 -17.826 1.00 86.06 408 PHE A O 1
ATOM 3219 N N . VAL A 1 409 ? 18.824 -12.990 -16.161 1.00 89.75 409 VAL A N 1
ATOM 3220 C CA . VAL A 1 409 ? 20.252 -13.153 -16.385 1.00 89.75 409 VAL A CA 1
ATOM 3221 C C . VAL A 1 409 ? 20.929 -13.607 -15.104 1.00 89.75 409 VAL A C 1
ATOM 3223 O O . VAL A 1 409 ? 20.648 -13.123 -14.010 1.00 89.75 409 VAL A O 1
ATOM 3226 N N . GLU A 1 410 ? 21.845 -14.543 -15.277 1.00 92.56 410 GLU A N 1
ATOM 3227 C CA . GLU A 1 410 ? 22.823 -14.907 -14.267 1.00 92.56 410 GLU A CA 1
ATOM 3228 C C . GLU A 1 410 ? 24.209 -14.869 -14.908 1.00 92.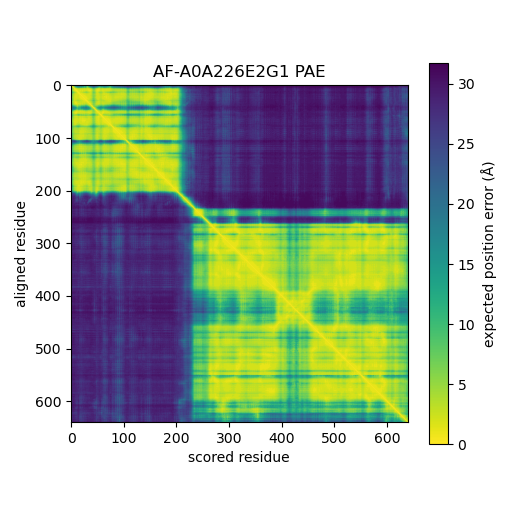56 410 GLU A C 1
ATOM 3230 O O . GLU A 1 410 ? 24.339 -14.904 -16.133 1.00 92.56 410 GLU A O 1
ATOM 3235 N N . GLY A 1 411 ? 25.258 -14.786 -14.105 1.00 93.44 411 GLY A N 1
ATOM 3236 C CA . GLY A 1 411 ? 26.620 -14.769 -14.611 1.00 93.44 411 GLY A CA 1
ATOM 3237 C C . GLY A 1 411 ? 27.644 -14.655 -13.498 1.00 93.44 411 GLY A C 1
ATOM 3238 O O . GLY A 1 411 ? 27.327 -14.633 -12.313 1.00 93.44 411 GLY A O 1
ATOM 3239 N N . THR A 1 412 ? 28.905 -14.555 -13.883 1.00 94.50 412 THR A N 1
ATOM 3240 C CA . THR A 1 412 ? 30.010 -14.448 -12.943 1.00 94.50 412 THR A CA 1
ATOM 3241 C C . THR A 1 412 ? 30.140 -13.019 -12.406 1.00 94.50 412 THR A C 1
ATOM 3243 O O . THR A 1 412 ? 30.313 -12.062 -13.167 1.00 94.50 412 THR A O 1
ATOM 3246 N N . CYS A 1 413 ? 30.113 -12.872 -11.079 1.00 93.00 413 CYS A N 1
ATOM 3247 C CA . CYS A 1 413 ? 30.271 -11.600 -10.384 1.00 93.00 413 CYS A CA 1
ATOM 3248 C C . CYS A 1 413 ? 31.620 -10.952 -10.741 1.00 93.00 413 CYS A C 1
ATOM 3250 O O . CYS A 1 413 ? 32.669 -11.563 -10.497 1.00 93.00 413 CYS A O 1
ATOM 3252 N N . PRO A 1 414 ? 31.640 -9.695 -11.217 1.00 91.81 414 PRO A N 1
ATOM 3253 C CA . PRO A 1 414 ? 32.888 -9.020 -11.564 1.00 91.81 414 PRO A CA 1
ATOM 3254 C C . PRO A 1 414 ? 33.777 -8.736 -10.343 1.00 91.81 414 PRO A C 1
ATOM 3256 O O . PRO A 1 414 ? 34.981 -8.564 -10.509 1.00 91.81 414 PRO A O 1
ATOM 3259 N N . ALA A 1 415 ? 33.204 -8.708 -9.132 1.00 91.38 415 ALA A N 1
ATOM 3260 C CA . ALA A 1 415 ? 33.901 -8.327 -7.903 1.00 91.38 415 ALA A CA 1
ATOM 3261 C C . ALA A 1 415 ? 34.483 -9.507 -7.106 1.00 91.38 415 ALA A C 1
ATOM 3263 O O . ALA A 1 415 ? 35.597 -9.402 -6.607 1.00 91.38 415 ALA A O 1
ATOM 3264 N N . CYS A 1 416 ? 33.745 -10.612 -6.952 1.00 93.56 416 CYS A N 1
ATOM 3265 C CA . CYS A 1 416 ? 34.161 -11.749 -6.112 1.00 93.56 416 CYS A CA 1
ATOM 3266 C C . CYS A 1 416 ? 34.257 -13.084 -6.867 1.00 93.56 416 CYS A C 1
ATOM 3268 O O . CYS A 1 416 ? 34.429 -14.126 -6.235 1.00 93.56 416 CYS A O 1
ATOM 3270 N N . ALA A 1 417 ? 34.102 -13.056 -8.197 1.00 93.75 417 ALA A N 1
ATOM 3271 C CA . ALA A 1 417 ? 34.138 -14.223 -9.081 1.00 93.75 417 ALA A CA 1
ATOM 3272 C C . ALA A 1 417 ? 33.111 -15.329 -8.757 1.00 93.75 417 ALA A C 1
ATOM 3274 O O . ALA A 1 417 ? 33.269 -16.464 -9.187 1.00 93.75 417 ALA A O 1
ATOM 3275 N N . TYR A 1 418 ? 32.042 -15.018 -8.015 1.00 92.75 418 TYR A N 1
ATOM 3276 C CA . TYR A 1 418 ? 30.924 -15.944 -7.822 1.00 92.75 418 TYR A CA 1
ATOM 3277 C C . TYR A 1 418 ? 30.237 -16.237 -9.158 1.00 92.75 418 TYR A C 1
ATOM 3279 O O . TYR A 1 418 ? 29.790 -15.297 -9.805 1.00 92.75 418 TYR A O 1
ATOM 3287 N N . GLU A 1 419 ? 30.160 -17.500 -9.574 1.00 91.69 419 GLU A N 1
ATOM 3288 C CA . GLU A 1 419 ? 29.732 -17.882 -10.929 1.00 91.69 419 GLU A CA 1
ATOM 3289 C C . GLU A 1 419 ? 28.235 -17.690 -11.206 1.00 91.69 419 GLU A C 1
ATOM 3291 O O . GLU A 1 419 ? 27.853 -17.592 -12.372 1.00 91.69 419 GLU A O 1
ATOM 3296 N N . ASP A 1 420 ? 27.417 -17.573 -10.157 1.00 90.44 420 ASP A N 1
ATOM 3297 C CA . ASP A 1 420 ? 25.952 -17.551 -10.232 1.00 90.44 420 ASP A CA 1
ATOM 3298 C C . ASP A 1 420 ? 25.346 -16.253 -9.678 1.00 90.44 420 ASP A C 1
ATOM 3300 O O . ASP A 1 420 ? 24.298 -16.252 -9.032 1.00 90.44 420 ASP A O 1
ATOM 3304 N N . ALA A 1 421 ? 26.017 -15.121 -9.889 1.00 89.25 421 ALA A N 1
ATOM 3305 C CA . ALA A 1 421 ? 25.472 -13.818 -9.527 1.00 89.25 421 ALA A CA 1
ATOM 3306 C C . ALA A 1 421 ? 24.275 -13.447 -10.413 1.00 89.25 421 ALA A C 1
ATOM 3308 O O . ALA A 1 421 ? 24.257 -13.736 -11.612 1.00 89.25 421 ALA A O 1
ATOM 3309 N N . ARG A 1 422 ? 23.284 -12.778 -9.818 1.00 87.75 422 ARG A N 1
ATOM 3310 C CA . ARG A 1 422 ? 22.103 -12.267 -10.522 1.00 87.75 422 ARG A CA 1
ATOM 3311 C C . ARG A 1 422 ? 22.421 -10.926 -11.183 1.00 87.75 422 ARG A C 1
ATOM 3313 O O . ARG A 1 422 ? 23.423 -10.291 -10.858 1.00 87.75 422 ARG A O 1
ATOM 3320 N N . GLY A 1 423 ? 21.569 -10.489 -12.112 1.00 84.44 423 GLY A N 1
ATOM 3321 C CA . GLY A 1 423 ? 21.747 -9.214 -12.815 1.00 84.44 423 GLY A CA 1
ATOM 3322 C C . GLY A 1 423 ? 21.779 -7.988 -11.904 1.00 84.44 423 GLY A C 1
ATOM 3323 O O . GLY A 1 423 ? 22.490 -7.039 -12.205 1.00 84.44 423 GLY A O 1
ATOM 3324 N N . ASP A 1 424 ? 21.056 -8.033 -10.786 1.00 81.44 424 ASP A N 1
ATOM 3325 C CA . ASP A 1 424 ? 20.838 -6.926 -9.850 1.00 81.44 424 ASP A CA 1
ATOM 3326 C C . ASP A 1 424 ? 21.752 -6.978 -8.616 1.00 81.44 424 ASP A C 1
ATOM 3328 O O . ASP A 1 424 ? 22.139 -5.946 -8.061 1.00 81.44 424 ASP A O 1
ATOM 3332 N N . GLN A 1 425 ? 22.097 -8.183 -8.163 1.00 81.38 425 GLN A N 1
ATOM 3333 C CA . GLN A 1 425 ? 22.861 -8.384 -6.940 1.00 81.38 425 GLN A CA 1
ATOM 3334 C C . GLN A 1 425 ? 23.628 -9.709 -6.950 1.00 81.38 425 GLN A C 1
ATOM 3336 O O . GLN A 1 425 ? 23.122 -10.757 -7.351 1.00 81.38 425 GLN A O 1
ATOM 3341 N N . CYS A 1 426 ? 24.847 -9.687 -6.412 1.00 85.69 426 CYS A N 1
ATOM 3342 C CA . CYS A 1 426 ? 25.585 -10.903 -6.095 1.00 85.69 426 CYS A CA 1
ATOM 3343 C C . CYS A 1 426 ? 25.219 -11.414 -4.696 1.00 85.69 426 CYS A C 1
ATOM 3345 O O . CYS A 1 426 ? 25.538 -10.768 -3.698 1.00 85.69 426 CYS A O 1
ATOM 3347 N N . ASP A 1 427 ? 24.644 -12.613 -4.609 1.00 83.69 427 ASP A N 1
ATOM 3348 C CA . ASP A 1 427 ? 24.231 -13.208 -3.329 1.00 83.69 427 ASP A CA 1
ATOM 3349 C C . ASP A 1 427 ? 25.418 -13.605 -2.427 1.00 83.69 427 ASP A C 1
ATOM 3351 O O . ASP A 1 427 ? 25.264 -13.712 -1.214 1.00 83.69 427 ASP A O 1
ATOM 3355 N N . LYS A 1 428 ? 26.628 -13.775 -2.986 1.00 85.06 428 LYS A N 1
ATOM 3356 C CA . LYS A 1 428 ? 27.827 -14.142 -2.210 1.00 85.06 428 LYS A CA 1
ATOM 3357 C C . LYS A 1 428 ? 28.477 -12.956 -1.495 1.00 85.06 428 LYS A C 1
ATOM 3359 O O . LYS A 1 428 ? 28.882 -13.086 -0.346 1.00 85.06 428 LYS A O 1
ATOM 3364 N N . CYS A 1 429 ? 28.654 -11.825 -2.180 1.00 87.38 429 CYS A N 1
ATOM 3365 C CA . CYS A 1 429 ? 29.322 -10.647 -1.604 1.00 87.38 429 CYS A CA 1
ATOM 3366 C C . CYS A 1 429 ? 28.367 -9.490 -1.288 1.00 87.38 429 CYS A C 1
ATOM 3368 O O . CYS A 1 429 ? 28.818 -8.449 -0.820 1.00 87.38 429 CYS A O 1
ATOM 3370 N N . GLY A 1 430 ? 27.073 -9.636 -1.582 1.00 78.19 430 GLY A N 1
ATOM 3371 C CA . GLY A 1 430 ? 26.039 -8.631 -1.333 1.00 78.19 430 GLY A CA 1
ATOM 3372 C C . GLY A 1 430 ? 26.088 -7.404 -2.249 1.00 78.19 430 GLY A C 1
ATOM 3373 O O . GLY A 1 430 ? 25.186 -6.571 -2.179 1.00 78.19 430 GLY A O 1
ATOM 3374 N N . ARG A 1 431 ? 27.108 -7.279 -3.112 1.00 78.88 431 ARG A N 1
ATOM 3375 C CA . ARG A 1 431 ? 27.305 -6.125 -3.998 1.00 78.88 431 ARG A CA 1
ATOM 3376 C C . ARG A 1 431 ? 26.183 -6.031 -5.033 1.00 78.88 431 ARG A C 1
ATOM 3378 O O . ARG A 1 431 ? 25.895 -7.013 -5.718 1.00 78.88 431 ARG A O 1
ATOM 3385 N N . LEU A 1 432 ? 25.623 -4.830 -5.176 1.00 80.62 432 LEU A N 1
ATOM 3386 C CA . LEU A 1 432 ? 24.735 -4.477 -6.282 1.00 80.62 432 LEU A CA 1
ATOM 3387 C C . LEU A 1 432 ? 25.536 -4.437 -7.585 1.00 80.62 432 LEU A C 1
ATOM 3389 O O . LEU A 1 432 ? 26.613 -3.835 -7.643 1.00 80.62 432 LEU A O 1
ATOM 3393 N N . THR A 1 433 ? 25.024 -5.105 -8.607 1.00 75.25 433 THR A N 1
ATOM 3394 C CA . THR A 1 433 ? 25.662 -5.232 -9.920 1.00 75.25 433 THR A CA 1
ATOM 3395 C C . THR A 1 433 ? 24.732 -4.686 -10.989 1.00 75.25 433 THR A C 1
ATOM 3397 O O . THR A 1 433 ? 23.518 -4.689 -10.813 1.00 75.25 433 THR A O 1
ATOM 3400 N N . ASN A 1 434 ? 25.298 -4.214 -12.095 1.00 83.81 434 ASN A N 1
ATOM 3401 C CA . ASN A 1 434 ? 24.528 -3.988 -13.310 1.00 83.81 434 ASN A CA 1
ATOM 3402 C C . ASN A 1 434 ? 24.644 -5.237 -14.191 1.00 83.81 434 ASN A C 1
ATOM 3404 O O . ASN A 1 434 ? 25.735 -5.796 -14.327 1.00 83.81 434 ASN A O 1
ATOM 3408 N N . SER A 1 435 ? 23.547 -5.679 -14.802 1.00 85.81 435 SER A N 1
ATOM 3409 C CA . SER A 1 435 ? 23.512 -6.918 -15.580 1.00 85.81 435 SER A CA 1
ATOM 3410 C C . SER A 1 435 ? 24.537 -6.933 -16.716 1.00 85.81 435 SER A C 1
ATOM 3412 O O . SER A 1 435 ? 25.150 -7.969 -16.959 1.00 85.81 435 SER A O 1
ATOM 3414 N N . ILE A 1 436 ? 24.807 -5.787 -17.348 1.00 90.19 436 ILE A N 1
ATOM 3415 C CA . ILE A 1 436 ? 25.826 -5.660 -18.406 1.00 90.19 436 ILE A CA 1
ATOM 3416 C C . ILE A 1 436 ? 27.272 -5.858 -17.914 1.00 90.19 436 ILE A C 1
ATOM 3418 O O . ILE A 1 436 ? 28.159 -6.099 -18.728 1.00 90.19 436 ILE A O 1
ATOM 3422 N N . GLU A 1 437 ? 27.524 -5.753 -16.606 1.00 90.44 437 GLU A N 1
ATOM 3423 C CA . GLU A 1 437 ? 28.851 -5.939 -15.999 1.00 90.44 437 GLU A CA 1
ATOM 3424 C C . GLU A 1 437 ? 29.135 -7.405 -15.637 1.00 90.44 437 GLU A C 1
ATOM 3426 O O . GLU A 1 437 ? 30.266 -7.747 -15.271 1.00 90.44 437 GLU A O 1
ATOM 3431 N N . LEU A 1 438 ? 28.126 -8.282 -15.708 1.00 91.56 438 LEU A N 1
ATOM 3432 C CA . LEU A 1 438 ? 28.304 -9.705 -15.448 1.00 91.56 438 LEU A CA 1
ATOM 3433 C C . LEU A 1 438 ? 29.244 -10.321 -16.485 1.00 91.56 438 LEU A C 1
ATOM 3435 O O . LEU A 1 438 ? 29.053 -10.195 -17.695 1.00 91.56 438 LEU A O 1
ATOM 3439 N N . LYS A 1 439 ? 30.248 -11.055 -16.002 1.00 92.62 439 LYS A N 1
ATOM 3440 C CA . LYS A 1 439 ? 31.115 -11.861 -16.865 1.00 92.62 439 LYS A CA 1
ATOM 3441 C C . LYS A 1 439 ? 30.387 -13.156 -17.218 1.00 92.62 439 LYS A C 1
ATOM 3443 O O . LYS A 1 439 ? 29.701 -13.718 -16.372 1.00 92.62 439 LYS A O 1
ATOM 3448 N N . ASN A 1 440 ? 30.557 -13.657 -18.441 1.00 92.50 440 ASN A N 1
ATOM 3449 C CA . ASN A 1 440 ? 29.899 -14.882 -18.919 1.00 92.50 440 ASN A CA 1
ATOM 3450 C C . ASN A 1 440 ? 28.375 -14.908 -18.652 1.00 92.50 440 ASN A C 1
ATOM 3452 O O . ASN A 1 440 ? 27.889 -15.844 -18.006 1.00 92.50 440 ASN A O 1
ATOM 3456 N N . PRO A 1 441 ? 27.617 -13.886 -19.098 1.00 94.38 441 PRO A N 1
ATOM 3457 C CA . PRO A 1 441 ? 26.186 -13.835 -18.847 1.00 94.38 441 PRO A CA 1
ATOM 3458 C C . PRO A 1 441 ? 25.482 -15.009 -19.530 1.00 94.38 441 PRO A C 1
ATOM 3460 O O . PRO A 1 441 ? 25.778 -15.374 -20.669 1.00 94.38 441 PRO A O 1
ATOM 3463 N N . ARG A 1 442 ? 24.515 -15.590 -18.831 1.00 94.06 442 ARG A N 1
ATOM 3464 C CA . ARG A 1 442 ? 23.679 -16.688 -19.311 1.00 94.06 442 ARG A CA 1
ATOM 3465 C C . ARG A 1 442 ? 22.209 -16.357 -19.113 1.00 94.06 442 ARG A C 1
ATOM 3467 O O . ARG A 1 442 ? 21.807 -15.735 -18.129 1.00 94.06 442 ARG A O 1
ATOM 3474 N N . CYS A 1 443 ? 21.390 -16.780 -20.067 1.00 92.75 443 CYS A N 1
ATOM 3475 C CA . CYS A 1 443 ? 19.950 -16.610 -19.983 1.00 92.75 443 CYS A CA 1
ATOM 3476 C C . CYS A 1 443 ? 19.352 -17.651 -19.035 1.00 92.75 443 CYS A C 1
ATOM 3478 O O . CYS A 1 443 ? 19.443 -18.846 -19.301 1.00 92.75 443 CYS A O 1
ATOM 3480 N N . LYS A 1 444 ? 18.650 -17.212 -17.988 1.00 87.50 444 LYS A N 1
ATOM 3481 C CA . LYS A 1 444 ? 17.974 -18.117 -17.042 1.00 87.50 444 LYS A CA 1
ATOM 3482 C C . LYS A 1 444 ? 16.839 -18.931 -17.676 1.00 87.50 444 LYS A C 1
ATOM 3484 O O . LYS A 1 444 ? 16.482 -19.984 -17.168 1.00 87.50 444 LYS A O 1
ATOM 3489 N N . VAL A 1 445 ? 16.268 -18.451 -18.783 1.00 85.19 445 VAL A N 1
ATOM 3490 C CA . VAL A 1 445 ? 15.105 -19.091 -19.420 1.00 85.19 445 VAL A CA 1
ATOM 3491 C C . VAL A 1 445 ? 15.477 -20.230 -20.361 1.00 85.19 445 VAL A C 1
ATOM 3493 O O . VAL A 1 445 ? 14.799 -21.248 -20.346 1.00 85.19 445 VAL A O 1
ATOM 3496 N N . CYS A 1 446 ? 16.539 -20.097 -21.159 1.00 89.25 446 CYS A N 1
ATOM 3497 C CA . CYS A 1 446 ? 16.978 -21.169 -22.067 1.00 89.25 446 CYS A CA 1
ATOM 3498 C C . CYS A 1 446 ? 18.336 -21.787 -21.705 1.00 89.25 446 CYS A C 1
ATOM 3500 O O . CYS A 1 446 ? 18.795 -22.687 -22.400 1.00 89.25 446 CYS A O 1
ATOM 3502 N N . GLY A 1 447 ? 19.023 -21.275 -20.680 1.00 89.19 447 GLY A N 1
ATOM 3503 C CA . GLY A 1 447 ? 20.371 -21.705 -20.293 1.00 89.19 447 GLY A CA 1
ATOM 3504 C C . GLY A 1 447 ? 21.491 -21.265 -21.245 1.00 89.19 447 GLY A C 1
ATOM 3505 O O . GLY A 1 447 ? 22.661 -21.530 -20.973 1.00 89.19 447 GLY A O 1
ATOM 3506 N N . SER A 1 448 ? 21.171 -20.591 -22.357 1.00 92.50 448 SER A N 1
ATOM 3507 C CA . SER A 1 448 ? 22.167 -20.221 -23.366 1.00 92.50 448 SER A CA 1
ATOM 3508 C C . SER A 1 448 ? 23.158 -19.171 -22.861 1.00 92.50 448 SER A C 1
ATOM 3510 O O . SER A 1 448 ? 22.775 -18.200 -22.203 1.00 92.50 448 SER A O 1
ATOM 3512 N N . LYS A 1 449 ? 24.426 -19.352 -23.246 1.00 92.69 449 LYS A N 1
ATOM 3513 C CA . LYS A 1 449 ? 25.528 -18.388 -23.080 1.00 92.69 449 LYS A CA 1
ATOM 3514 C C . LYS A 1 449 ? 25.650 -17.416 -24.260 1.00 92.69 449 LYS A C 1
ATOM 3516 O O . LYS A 1 449 ? 26.465 -16.503 -24.214 1.00 92.69 449 LYS A O 1
ATOM 3521 N N . ASP A 1 450 ? 24.852 -17.603 -25.312 1.00 94.56 450 ASP A N 1
ATOM 3522 C CA . ASP A 1 450 ? 24.765 -16.686 -26.453 1.00 94.56 450 ASP A CA 1
ATOM 3523 C C . ASP A 1 450 ? 23.919 -15.453 -26.079 1.00 94.56 450 ASP A C 1
ATOM 3525 O O . ASP A 1 450 ? 22.752 -15.291 -26.466 1.00 94.56 450 ASP A O 1
ATOM 3529 N N . VAL A 1 451 ? 24.510 -14.630 -25.210 1.00 93.56 451 VAL A N 1
ATOM 3530 C CA . VAL A 1 451 ? 23.958 -13.384 -24.682 1.00 93.56 451 VAL A CA 1
ATOM 3531 C C . VAL A 1 451 ? 24.882 -12.239 -25.084 1.00 93.56 451 VAL A C 1
ATOM 3533 O O . VAL A 1 451 ? 26.064 -12.229 -24.755 1.00 93.56 451 VAL A O 1
ATOM 3536 N N . THR A 1 452 ? 24.331 -11.257 -25.790 1.00 93.12 452 THR A N 1
ATOM 3537 C CA . THR A 1 452 ? 25.069 -10.100 -26.322 1.00 93.12 452 THR A CA 1
ATOM 3538 C C . THR A 1 452 ? 24.478 -8.799 -25.807 1.00 93.12 452 THR A C 1
ATOM 3540 O O . THR A 1 452 ? 23.261 -8.701 -25.668 1.00 93.12 452 THR A O 1
ATOM 3543 N N . THR A 1 453 ? 25.297 -7.774 -25.601 1.00 93.19 453 THR A N 1
ATOM 3544 C CA . THR A 1 453 ? 24.802 -6.422 -25.313 1.00 93.19 453 THR A CA 1
ATOM 3545 C C . THR A 1 453 ? 24.248 -5.788 -26.587 1.00 93.19 453 THR A C 1
ATOM 3547 O O . THR A 1 453 ? 24.930 -5.749 -27.611 1.00 93.19 453 THR A O 1
ATOM 3550 N N . LYS A 1 454 ? 23.014 -5.283 -26.535 1.00 93.12 454 LYS A N 1
ATOM 3551 C CA . LYS A 1 454 ? 22.381 -4.528 -27.622 1.00 93.12 454 LYS A CA 1
ATOM 3552 C C . LYS A 1 454 ? 21.860 -3.192 -27.109 1.00 93.12 454 LYS A C 1
ATOM 3554 O O . LYS A 1 454 ? 21.440 -3.072 -25.959 1.00 93.12 454 LYS A O 1
ATOM 3559 N N . ASN A 1 455 ? 21.881 -2.200 -27.989 1.00 93.62 455 ASN A N 1
ATOM 3560 C CA . ASN A 1 455 ? 21.245 -0.913 -27.753 1.00 93.62 455 ASN A CA 1
ATOM 3561 C C . ASN A 1 455 ? 19.727 -1.060 -27.916 1.00 93.62 455 ASN A C 1
ATOM 3563 O O . ASN A 1 455 ? 19.262 -1.667 -28.881 1.00 93.62 455 ASN A O 1
ATOM 3567 N N . SER A 1 456 ? 18.973 -0.500 -26.977 1.00 92.25 456 SER A N 1
ATOM 3568 C CA . SER A 1 456 ? 17.516 -0.446 -26.992 1.00 92.25 456 SER A CA 1
ATOM 3569 C C . SER A 1 456 ? 17.073 0.996 -26.780 1.00 92.25 456 SER A C 1
ATOM 3571 O O . SER A 1 456 ? 17.408 1.611 -25.766 1.00 92.25 456 SER A O 1
ATOM 3573 N N . ASP A 1 457 ? 16.325 1.543 -27.736 1.00 94.94 457 ASP A N 1
ATOM 3574 C CA . ASP A 1 457 ? 15.727 2.869 -27.595 1.00 94.94 457 ASP A CA 1
ATOM 3575 C C . ASP A 1 457 ? 14.608 2.810 -26.552 1.00 94.94 457 ASP A C 1
ATOM 3577 O O . ASP A 1 457 ? 13.732 1.949 -26.618 1.00 94.94 457 ASP A O 1
ATOM 3581 N N . GLN A 1 458 ? 14.611 3.723 -25.591 1.00 95.88 458 GLN A N 1
ATOM 3582 C CA . GLN A 1 458 ? 13.607 3.801 -24.535 1.00 95.88 458 GLN A CA 1
ATOM 3583 C C . GLN A 1 458 ? 13.076 5.225 -24.409 1.00 95.88 458 GLN A C 1
ATOM 3585 O O . GLN A 1 458 ? 13.775 6.194 -24.712 1.00 95.88 458 GLN A O 1
ATOM 3590 N N . VAL A 1 459 ? 11.850 5.345 -23.909 1.00 97.62 459 VAL A N 1
ATOM 3591 C CA . VAL A 1 459 ? 11.237 6.632 -23.586 1.00 97.62 459 VAL A CA 1
ATOM 3592 C C . VAL A 1 459 ? 11.332 6.871 -22.086 1.00 97.62 459 VAL A C 1
ATOM 3594 O O . VAL A 1 459 ? 11.054 5.987 -21.272 1.00 97.62 459 VAL A O 1
ATOM 3597 N N . PHE A 1 460 ? 11.717 8.085 -21.718 1.00 97.94 460 PHE A N 1
ATOM 3598 C CA . PHE A 1 460 ? 11.870 8.542 -20.349 1.00 97.94 460 PHE A CA 1
ATOM 3599 C C . PHE A 1 460 ? 10.913 9.695 -20.061 1.00 97.94 460 PHE A C 1
ATOM 3601 O O . PHE A 1 460 ? 10.766 10.604 -20.873 1.00 97.94 460 PHE A O 1
ATOM 3608 N N . LEU A 1 461 ? 10.300 9.674 -18.880 1.00 97.44 461 LEU A N 1
ATOM 3609 C CA . LEU A 1 461 ? 9.576 10.803 -18.315 1.00 97.44 461 LEU A CA 1
ATOM 3610 C C . LEU A 1 461 ? 10.579 11.811 -17.748 1.00 97.44 461 LEU A C 1
ATOM 3612 O O . LEU A 1 461 ? 11.380 11.467 -16.871 1.00 97.44 461 LEU A O 1
ATOM 3616 N N . ASP A 1 462 ? 10.526 13.043 -18.246 1.00 97.19 462 ASP A N 1
ATOM 3617 C CA . ASP A 1 462 ? 11.419 14.137 -17.868 1.00 97.19 462 ASP A CA 1
ATOM 3618 C C . ASP A 1 462 ? 10.942 14.811 -16.573 1.00 97.19 462 ASP A C 1
ATOM 3620 O O . ASP A 1 462 ? 10.398 15.917 -16.577 1.00 97.19 462 ASP A O 1
ATOM 3624 N N . LEU A 1 463 ? 11.102 14.102 -15.449 1.00 95.94 463 LEU A N 1
ATOM 3625 C CA . LEU A 1 463 ? 10.714 14.599 -14.128 1.00 95.94 463 LEU A CA 1
ATOM 3626 C C . LEU A 1 463 ? 11.353 15.949 -13.749 1.00 95.94 463 LEU A C 1
ATOM 3628 O O . LEU A 1 463 ? 10.597 16.777 -13.249 1.00 95.94 463 LEU A O 1
ATOM 3632 N N . PRO A 1 464 ? 12.651 16.229 -14.013 1.00 96.00 464 PRO A N 1
ATOM 3633 C CA . PRO A 1 464 ? 13.218 17.555 -13.746 1.00 96.00 464 PRO A CA 1
ATOM 3634 C C . PRO A 1 464 ? 12.446 18.675 -14.458 1.00 96.00 464 PRO A C 1
ATOM 3636 O O . PRO A 1 464 ? 12.097 19.695 -13.868 1.00 96.00 464 PRO A O 1
ATOM 3639 N N . LYS A 1 465 ? 12.112 18.467 -15.739 1.00 95.88 465 LYS A N 1
ATOM 3640 C CA . LYS A 1 465 ? 11.343 19.445 -16.517 1.00 95.88 465 LYS A CA 1
ATOM 3641 C C . LYS A 1 465 ? 9.908 19.583 -16.009 1.00 95.88 465 LYS A C 1
ATOM 3643 O O . LYS A 1 465 ? 9.356 20.679 -16.043 1.00 95.88 465 LYS A O 1
ATOM 3648 N N . LEU A 1 466 ? 9.285 18.492 -15.566 1.00 94.00 466 LEU A N 1
ATOM 3649 C CA . LEU A 1 466 ? 7.947 18.526 -14.970 1.00 94.00 466 LEU A CA 1
ATOM 3650 C C . LEU A 1 466 ? 7.946 19.274 -13.634 1.00 94.00 466 LEU A C 1
ATOM 3652 O O . LEU A 1 466 ? 7.068 20.100 -13.405 1.00 94.00 466 LEU A O 1
ATOM 3656 N N . GLU A 1 467 ? 8.940 19.036 -12.784 1.00 93.25 467 GLU A N 1
ATOM 3657 C CA . GLU A 1 467 ? 9.106 19.747 -11.518 1.00 93.25 467 GLU A CA 1
ATOM 3658 C C . GLU A 1 467 ? 9.082 21.264 -11.722 1.00 93.25 467 GLU A C 1
ATOM 3660 O O . GLU A 1 467 ? 8.247 21.948 -11.128 1.00 93.25 467 GLU A O 1
ATOM 3665 N N . GLU A 1 468 ? 9.898 21.751 -12.663 1.00 92.44 468 GLU A N 1
ATOM 3666 C CA . GLU A 1 468 ? 10.000 23.167 -13.017 1.00 92.44 468 GLU A CA 1
ATOM 3667 C C . GLU A 1 468 ? 8.731 23.703 -13.706 1.00 92.44 468 GLU A C 1
ATOM 3669 O O . GLU A 1 468 ? 8.219 24.764 -13.352 1.00 92.44 468 GLU A O 1
ATOM 3674 N N . LYS A 1 469 ? 8.213 23.004 -14.727 1.00 92.56 469 LYS A N 1
ATOM 3675 C CA . LYS A 1 469 ? 7.185 23.558 -15.630 1.00 92.56 469 LYS A CA 1
ATOM 3676 C C . LYS A 1 469 ? 5.753 23.369 -15.162 1.00 92.56 469 LYS A C 1
ATOM 3678 O O . LYS A 1 469 ? 4.882 24.098 -15.634 1.00 92.56 469 LYS A O 1
ATOM 3683 N N . VAL A 1 470 ? 5.481 22.384 -14.307 1.00 87.50 470 VAL A N 1
ATOM 3684 C CA . VAL A 1 470 ? 4.117 22.110 -13.832 1.00 87.50 470 VAL A CA 1
ATOM 3685 C C . VAL A 1 470 ? 3.938 22.342 -12.334 1.00 87.50 470 VAL A C 1
ATOM 3687 O O . VAL A 1 470 ? 2.874 22.016 -11.807 1.00 87.50 470 VAL A O 1
ATOM 3690 N N . GLY A 1 471 ? 4.920 22.939 -11.649 1.00 88.19 471 GLY A N 1
ATOM 3691 C CA . GLY A 1 471 ? 4.808 23.329 -10.238 1.00 88.19 471 GLY A CA 1
ATOM 3692 C C . GLY A 1 471 ? 4.559 22.132 -9.320 1.00 88.19 471 GLY A C 1
ATOM 3693 O O . GLY A 1 471 ? 3.655 22.162 -8.483 1.00 88.19 471 GLY A O 1
ATOM 3694 N N . LEU A 1 472 ? 5.296 21.037 -9.536 1.00 90.31 472 LEU A N 1
ATOM 3695 C CA . LEU A 1 472 ? 5.107 19.794 -8.780 1.00 90.31 472 LEU A CA 1
ATOM 3696 C C . LEU A 1 472 ? 5.438 19.988 -7.296 1.00 90.31 472 LEU A C 1
ATOM 3698 O O . LEU A 1 472 ? 4.669 19.553 -6.442 1.00 90.31 472 LEU A O 1
ATOM 3702 N N . GLU A 1 473 ? 6.550 20.664 -7.003 1.00 91.50 473 GLU A N 1
ATOM 3703 C CA . GLU A 1 473 ? 6.991 20.945 -5.636 1.00 91.50 473 GLU A CA 1
ATOM 3704 C C . GLU A 1 473 ? 5.982 21.824 -4.883 1.00 91.50 473 GLU A C 1
ATOM 3706 O O . GLU A 1 473 ? 5.626 21.522 -3.745 1.00 91.50 473 GLU A O 1
ATOM 3711 N N . GLU A 1 474 ? 5.455 22.870 -5.525 1.00 92.00 474 GLU A N 1
ATOM 3712 C CA . GLU A 1 474 ? 4.439 23.749 -4.934 1.00 92.00 474 GLU A CA 1
ATOM 3713 C C . GLU A 1 474 ? 3.157 22.974 -4.595 1.00 92.00 474 GLU A C 1
ATOM 3715 O O . GLU A 1 474 ? 2.639 23.058 -3.477 1.00 92.00 474 GLU A O 1
ATOM 3720 N N . TRP A 1 475 ? 2.666 22.163 -5.538 1.00 92.44 475 TRP A N 1
ATOM 3721 C CA . TRP A 1 475 ? 1.502 21.312 -5.299 1.00 92.44 475 TRP A CA 1
ATOM 3722 C C . TRP A 1 475 ? 1.744 20.316 -4.156 1.00 92.44 475 TRP A C 1
ATOM 3724 O O . TRP A 1 475 ? 0.861 20.141 -3.311 1.00 92.44 475 TRP A O 1
ATOM 3734 N N . LEU A 1 476 ? 2.923 19.690 -4.110 1.00 92.25 476 LEU A N 1
ATOM 3735 C CA . LEU A 1 476 ? 3.294 18.722 -3.080 1.00 92.25 476 LEU A CA 1
ATOM 3736 C C . LEU A 1 476 ? 3.367 19.389 -1.707 1.00 92.25 476 LEU A C 1
ATOM 3738 O O . LEU A 1 476 ? 2.807 18.869 -0.745 1.00 92.25 476 LEU A O 1
ATOM 3742 N N . ASN A 1 477 ? 4.003 20.556 -1.603 1.00 90.50 477 ASN A N 1
ATOM 3743 C CA . ASN A 1 477 ? 4.108 21.290 -0.345 1.00 90.50 477 ASN A CA 1
ATOM 3744 C C . ASN A 1 477 ? 2.732 21.682 0.199 1.00 90.50 477 ASN A C 1
ATOM 3746 O O . ASN A 1 477 ? 2.485 21.465 1.380 1.00 90.50 477 ASN A O 1
ATOM 3750 N N . ARG A 1 478 ? 1.821 22.147 -0.667 1.00 90.50 478 ARG A N 1
ATOM 3751 C CA . ARG A 1 478 ? 0.442 22.481 -0.282 1.00 90.50 478 ARG A CA 1
ATOM 3752 C C . ARG A 1 478 ? -0.387 21.257 0.110 1.00 90.50 478 ARG A C 1
ATOM 3754 O O . ARG A 1 478 ? -1.173 21.327 1.042 1.00 90.50 478 ARG A O 1
ATOM 3761 N N . SER A 1 479 ? -0.254 20.148 -0.617 1.00 89.12 479 SER A N 1
ATOM 3762 C CA . SER A 1 479 ? -1.118 18.973 -0.416 1.00 89.12 479 SER A CA 1
ATOM 3763 C C . SER A 1 479 ? -0.617 18.053 0.701 1.00 89.12 479 SER A C 1
ATOM 3765 O O . SER A 1 479 ? -1.407 17.350 1.316 1.00 89.12 479 SER A O 1
ATOM 3767 N N . SER A 1 480 ? 0.690 18.043 0.979 1.00 89.69 480 SER A N 1
ATOM 3768 C CA . SER A 1 480 ? 1.305 17.091 1.916 1.00 89.69 480 SER A CA 1
ATOM 3769 C C . SER A 1 480 ? 1.082 17.392 3.399 1.00 89.69 480 SER A C 1
ATOM 3771 O O . SER A 1 480 ? 1.507 16.599 4.239 1.00 89.69 480 SER A O 1
ATOM 3773 N N . GLU A 1 481 ? 0.438 18.508 3.748 1.00 88.38 481 GLU A N 1
ATOM 3774 C CA . GLU A 1 481 ? 0.150 18.866 5.144 1.00 88.38 481 GLU A CA 1
ATOM 3775 C C . GLU A 1 481 ? -0.766 17.851 5.832 1.00 88.38 481 GLU A C 1
ATOM 3777 O O . GLU A 1 481 ? -0.546 17.526 6.998 1.00 88.38 481 GLU A O 1
ATOM 3782 N N . GLU A 1 482 ? -1.723 17.296 5.087 1.00 87.00 482 GLU A N 1
ATOM 3783 C CA . GLU A 1 482 ? -2.704 16.324 5.582 1.00 87.00 482 GLU A CA 1
ATOM 3784 C C . GLU A 1 482 ? -2.281 14.862 5.320 1.00 87.00 482 GLU A C 1
ATOM 3786 O O . GLU A 1 482 ? -3.052 13.929 5.540 1.00 87.00 482 GLU A O 1
ATOM 3791 N N . TRP A 1 483 ? -1.050 14.628 4.848 1.00 95.88 483 TRP A N 1
ATOM 3792 C CA . TRP A 1 483 ? -0.522 13.277 4.618 1.00 95.88 483 TRP A CA 1
ATOM 3793 C C . TRP A 1 483 ? 0.054 12.676 5.898 1.00 95.88 483 TRP A C 1
ATOM 3795 O O . TRP A 1 483 ? 0.457 13.385 6.824 1.00 95.88 483 TRP A O 1
ATOM 3805 N N . THR A 1 484 ? 0.192 11.349 5.927 1.00 95.06 484 THR A N 1
ATOM 3806 C CA . THR A 1 484 ? 0.943 10.695 7.004 1.00 95.06 484 THR A CA 1
ATOM 3807 C C . THR A 1 484 ? 2.392 11.196 7.044 1.00 95.06 484 THR A C 1
ATOM 3809 O O . THR A 1 484 ? 3.005 11.536 6.024 1.00 95.06 484 THR A O 1
ATOM 3812 N N . SER A 1 485 ? 2.962 11.263 8.250 1.00 93.25 485 SER A N 1
ATOM 3813 C CA . SER A 1 485 ? 4.286 11.851 8.491 1.00 93.25 485 SER A CA 1
ATOM 3814 C C . SER A 1 485 ? 5.387 11.198 7.646 1.00 93.25 485 SER A C 1
ATOM 3816 O O . SER A 1 485 ? 6.218 11.905 7.068 1.00 93.25 485 SER A O 1
ATOM 3818 N N . ASN A 1 486 ? 5.351 9.870 7.523 1.00 90.12 486 ASN A N 1
ATOM 3819 C CA . ASN A 1 486 ? 6.252 9.080 6.687 1.00 90.12 486 ASN A CA 1
ATOM 3820 C C . ASN A 1 486 ? 6.095 9.403 5.189 1.00 90.12 486 ASN A C 1
ATOM 3822 O O . ASN A 1 486 ? 7.100 9.650 4.521 1.00 90.12 486 ASN A O 1
ATOM 3826 N N . ALA A 1 487 ? 4.867 9.498 4.667 1.00 93.62 487 ALA A N 1
ATOM 3827 C CA . ALA A 1 487 ? 4.610 9.842 3.269 1.00 93.62 487 ALA A CA 1
ATOM 3828 C C . ALA A 1 487 ? 5.178 11.219 2.918 1.00 93.62 487 ALA A C 1
ATOM 3830 O O . ALA A 1 487 ? 5.901 11.371 1.931 1.00 93.62 487 ALA A O 1
ATOM 3831 N N . ARG A 1 488 ? 4.908 12.216 3.769 1.00 94.31 488 ARG A N 1
ATOM 3832 C CA . ARG A 1 488 ? 5.430 13.577 3.610 1.00 94.31 488 ARG A CA 1
ATOM 3833 C C . ARG A 1 488 ? 6.957 13.603 3.627 1.00 94.31 488 ARG A C 1
ATOM 3835 O O . ARG A 1 488 ? 7.560 14.280 2.798 1.00 94.31 488 ARG A O 1
ATOM 3842 N N . HIS A 1 489 ? 7.590 12.876 4.549 1.00 92.88 489 HIS A N 1
ATOM 3843 C CA . HIS A 1 489 ? 9.050 12.831 4.638 1.00 92.88 489 HIS A CA 1
ATOM 3844 C C . HIS A 1 489 ? 9.680 12.197 3.390 1.00 92.88 489 HIS A C 1
ATOM 3846 O O . HIS A 1 489 ? 10.601 12.774 2.812 1.00 92.88 489 HIS A O 1
ATOM 3852 N N . ILE A 1 490 ? 9.153 11.052 2.941 1.00 91.19 490 ILE A N 1
ATOM 3853 C CA . ILE A 1 490 ? 9.627 10.354 1.738 1.00 91.19 490 ILE A CA 1
ATOM 3854 C C . ILE A 1 490 ? 9.489 11.258 0.511 1.00 91.19 490 ILE A C 1
ATOM 3856 O O . ILE A 1 490 ? 10.458 11.445 -0.223 1.00 91.19 490 ILE A O 1
ATOM 3860 N N . ALA A 1 491 ? 8.318 11.869 0.316 1.00 93.38 491 ALA A N 1
ATOM 3861 C CA . ALA A 1 491 ? 8.056 12.738 -0.826 1.00 93.38 491 ALA A CA 1
ATOM 3862 C C . ALA A 1 491 ? 9.002 13.955 -0.855 1.00 93.38 491 ALA A C 1
ATOM 3864 O O . ALA A 1 491 ? 9.603 14.249 -1.887 1.00 93.38 491 ALA A O 1
ATOM 3865 N N . LYS A 1 492 ? 9.218 14.611 0.295 1.00 92.38 492 LYS A N 1
ATOM 3866 C CA . LYS A 1 492 ? 10.162 15.736 0.411 1.00 92.38 492 LYS A CA 1
ATOM 3867 C C . LYS A 1 492 ? 11.623 15.321 0.214 1.00 92.38 492 LYS A C 1
ATOM 3869 O O . LYS A 1 492 ? 12.400 16.118 -0.305 1.00 92.38 492 LYS A O 1
ATOM 3874 N N . SER A 1 493 ? 12.016 14.101 0.600 1.00 92.62 493 SER A N 1
ATOM 3875 C CA . SER A 1 493 ? 13.376 13.605 0.326 1.00 92.62 493 SER A CA 1
ATOM 3876 C C . SER A 1 493 ? 13.633 13.477 -1.170 1.00 92.62 493 SER A C 1
ATOM 3878 O O . SER A 1 493 ? 14.674 13.922 -1.640 1.00 92.62 493 SER A O 1
ATOM 3880 N N . TRP A 1 494 ? 12.663 12.950 -1.922 1.00 91.75 494 TRP A N 1
ATOM 3881 C CA . TRP A 1 494 ? 12.774 12.795 -3.374 1.00 91.75 494 TRP A CA 1
ATOM 3882 C C . TRP A 1 494 ? 12.950 14.128 -4.106 1.00 91.75 494 TRP A C 1
ATOM 3884 O O . TRP A 1 494 ? 13.791 14.213 -4.995 1.00 91.75 494 TRP A O 1
ATOM 3894 N N . ILE A 1 495 ? 12.202 15.162 -3.708 1.00 91.81 495 ILE A N 1
ATOM 3895 C CA . ILE A 1 495 ? 12.366 16.526 -4.238 1.00 91.81 495 ILE A CA 1
ATOM 3896 C C . ILE A 1 495 ? 13.756 17.075 -3.888 1.00 91.81 495 ILE A C 1
ATOM 3898 O O . ILE A 1 495 ? 14.504 17.498 -4.763 1.00 91.81 495 ILE A O 1
ATOM 3902 N N . ARG A 1 496 ? 14.161 16.985 -2.614 1.00 91.81 496 ARG A N 1
ATOM 3903 C CA . ARG A 1 496 ? 15.460 17.494 -2.141 1.00 91.81 496 ARG A CA 1
ATOM 3904 C C . ARG A 1 496 ? 16.662 16.827 -2.820 1.00 91.81 496 ARG A C 1
ATOM 3906 O O . ARG A 1 496 ? 17.685 17.474 -3.012 1.00 91.81 496 ARG A O 1
ATOM 3913 N N . GLU A 1 497 ? 16.567 15.540 -3.142 1.00 91.06 497 GLU A N 1
ATOM 3914 C CA . GLU A 1 497 ? 17.616 14.791 -3.851 1.00 91.06 497 GLU A CA 1
ATOM 3915 C C . GLU A 1 497 ? 17.744 15.181 -5.334 1.00 91.06 497 GLU A C 1
ATOM 3917 O O . GLU A 1 497 ? 18.742 14.834 -5.974 1.00 91.06 497 GLU A O 1
ATOM 3922 N N . GLY A 1 498 ? 16.766 15.917 -5.866 1.00 91.62 498 GLY A N 1
ATOM 3923 C CA . GLY A 1 498 ? 16.654 16.274 -7.271 1.00 91.62 498 GLY A CA 1
ATOM 3924 C C . GLY A 1 498 ? 16.012 15.150 -8.077 1.00 91.62 498 GLY A C 1
ATOM 3925 O O . GLY A 1 498 ? 16.524 14.023 -8.151 1.00 91.62 498 GLY A O 1
ATOM 3926 N N . LEU A 1 499 ? 14.885 15.457 -8.722 1.00 93.69 499 LEU A N 1
ATOM 3927 C CA . LEU A 1 499 ? 14.234 14.495 -9.597 1.00 93.69 499 LEU A CA 1
ATOM 3928 C C . LEU A 1 499 ? 15.110 14.209 -10.819 1.00 93.69 499 LEU A C 1
ATOM 3930 O O . LEU A 1 499 ? 15.847 15.054 -11.314 1.00 93.69 499 LEU A O 1
ATOM 3934 N N . LYS A 1 500 ? 15.041 12.970 -11.299 1.00 93.06 500 LYS A N 1
ATOM 3935 C CA . LYS A 1 500 ? 15.823 12.465 -12.433 1.00 93.06 500 LYS A CA 1
ATOM 3936 C C . LYS A 1 500 ? 14.880 11.829 -13.433 1.00 93.06 500 LYS A C 1
ATOM 3938 O O . LYS A 1 500 ? 13.822 11.333 -13.044 1.00 93.06 500 LYS A O 1
ATOM 3943 N N . GLU A 1 501 ? 15.289 11.757 -14.689 1.00 95.25 501 GLU A N 1
ATOM 3944 C CA . GLU A 1 501 ? 14.525 11.070 -15.719 1.00 95.25 501 GLU A CA 1
ATOM 3945 C C . GLU A 1 501 ? 14.222 9.615 -15.316 1.00 95.25 501 GLU A C 1
ATOM 3947 O O . GLU A 1 501 ? 15.025 8.919 -14.677 1.00 95.25 501 GLU A O 1
ATOM 3952 N N . ARG A 1 502 ? 13.020 9.142 -15.658 1.00 93.94 502 ARG A N 1
ATOM 3953 C CA . ARG A 1 502 ? 12.571 7.775 -15.354 1.00 93.94 502 ARG A CA 1
ATOM 3954 C C . ARG A 1 502 ? 12.133 7.073 -16.625 1.00 93.94 502 ARG A C 1
ATOM 3956 O O . ARG A 1 502 ? 11.257 7.562 -17.321 1.00 93.94 502 ARG A O 1
ATOM 3963 N N . CYS A 1 503 ? 12.722 5.916 -16.912 1.00 94.69 503 CYS A N 1
ATOM 3964 C CA . CYS A 1 503 ? 12.361 5.113 -18.079 1.00 94.69 503 CYS A CA 1
ATOM 3965 C C . CYS A 1 503 ? 10.945 4.541 -17.929 1.00 94.69 503 CYS A C 1
ATOM 3967 O O . CYS A 1 503 ? 10.704 3.755 -17.005 1.00 94.69 503 CYS A O 1
ATOM 3969 N N . ILE A 1 504 ? 10.048 4.883 -18.856 1.00 96.50 504 ILE A N 1
ATOM 3970 C CA . ILE A 1 504 ? 8.629 4.498 -18.848 1.00 96.50 504 ILE A CA 1
ATOM 3971 C C . ILE A 1 504 ? 8.272 3.436 -19.894 1.00 96.50 504 ILE A C 1
ATOM 3973 O O . ILE A 1 504 ? 7.104 3.088 -20.024 1.00 96.50 504 ILE A O 1
ATOM 3977 N N . THR A 1 505 ? 9.250 2.887 -20.617 1.00 96.19 505 THR A N 1
ATOM 3978 C CA . THR A 1 505 ? 9.049 1.785 -21.574 1.00 96.19 505 THR A CA 1
ATOM 3979 C C . THR A 1 505 ? 9.875 0.560 -21.208 1.00 96.19 505 THR A C 1
ATOM 3981 O O . THR A 1 505 ? 10.892 0.659 -20.517 1.00 96.19 505 THR A O 1
ATOM 3984 N N . ARG A 1 506 ? 9.431 -0.624 -21.631 1.00 91.06 506 ARG A N 1
ATOM 3985 C CA . ARG A 1 506 ? 10.154 -1.886 -21.456 1.00 91.06 506 ARG A CA 1
ATOM 3986 C C . ARG A 1 506 ? 10.031 -2.775 -22.686 1.00 91.06 506 ARG A C 1
ATOM 3988 O O . ARG A 1 506 ? 9.004 -2.797 -23.359 1.00 91.06 506 ARG A O 1
ATOM 3995 N N . ASP A 1 507 ? 11.076 -3.563 -22.911 1.00 90.38 507 ASP A N 1
ATOM 3996 C CA . ASP A 1 507 ? 11.127 -4.632 -23.911 1.00 90.38 507 ASP A CA 1
ATOM 3997 C C . ASP A 1 507 ? 10.450 -5.909 -23.393 1.00 90.38 507 ASP A C 1
ATOM 3999 O O . ASP A 1 507 ? 11.093 -6.938 -23.184 1.00 90.38 507 ASP A O 1
ATOM 4003 N N . LEU A 1 508 ? 9.147 -5.817 -23.130 1.00 88.19 508 LEU A N 1
ATOM 4004 C CA . LEU A 1 508 ? 8.305 -6.935 -22.699 1.00 88.19 508 LEU A CA 1
ATOM 4005 C C . LEU A 1 508 ? 7.160 -7.128 -23.689 1.00 88.19 508 LEU A C 1
ATOM 4007 O O . LEU A 1 508 ? 6.838 -6.225 -24.460 1.00 88.19 508 LEU A O 1
ATOM 4011 N N . LYS A 1 509 ? 6.535 -8.306 -23.652 1.00 87.31 509 LYS A N 1
ATOM 4012 C CA . LYS A 1 509 ? 5.322 -8.574 -24.434 1.00 87.31 509 LYS A CA 1
ATOM 4013 C C . LYS A 1 509 ? 4.060 -8.370 -23.596 1.00 87.31 509 LYS A C 1
ATOM 4015 O O . LYS A 1 509 ? 3.034 -7.988 -24.146 1.00 87.31 509 LYS A O 1
ATOM 4020 N N . TRP A 1 510 ? 4.136 -8.580 -22.282 1.00 93.38 510 TRP A N 1
ATOM 4021 C CA . TRP A 1 510 ? 3.016 -8.410 -21.361 1.00 93.38 510 TRP A CA 1
ATOM 4022 C C . TRP A 1 510 ? 2.979 -7.017 -20.709 1.00 93.38 510 TRP A C 1
ATOM 4024 O O . TRP A 1 510 ? 3.611 -6.771 -19.676 1.00 93.38 510 TRP A O 1
ATOM 4034 N N . GLY A 1 511 ? 2.223 -6.102 -21.316 1.00 95.50 511 GLY A N 1
ATOM 4035 C CA . GLY A 1 511 ? 2.053 -4.721 -20.860 1.00 95.50 511 GLY A CA 1
ATOM 4036 C C . GLY A 1 511 ? 1.182 -3.891 -21.803 1.00 95.50 511 GLY A C 1
ATOM 4037 O O . GLY A 1 511 ? 0.844 -4.337 -22.900 1.00 95.50 511 GLY A O 1
ATOM 4038 N N . THR A 1 512 ? 0.856 -2.664 -21.400 1.00 97.75 512 THR A N 1
ATOM 4039 C CA . THR A 1 512 ? 0.152 -1.701 -22.258 1.00 97.75 512 THR A CA 1
ATOM 4040 C C . THR A 1 512 ? 1.046 -1.279 -23.438 1.00 97.75 512 THR A C 1
ATOM 4042 O O . THR A 1 512 ? 2.145 -0.783 -23.192 1.00 97.75 512 THR A O 1
ATOM 4045 N N . PRO A 1 513 ? 0.633 -1.436 -24.709 1.00 97.81 513 PRO A N 1
ATOM 4046 C CA . PRO A 1 513 ? 1.483 -1.129 -25.862 1.00 97.81 513 PRO A CA 1
ATOM 4047 C C . PRO A 1 513 ? 1.736 0.376 -26.031 1.00 97.81 513 PRO A C 1
ATOM 4049 O O . PRO A 1 513 ? 0.831 1.195 -25.842 1.00 97.81 513 PRO A O 1
ATOM 4052 N N . VAL A 1 514 ? 2.954 0.739 -26.447 1.00 98.00 514 VAL A N 1
ATOM 4053 C CA . VAL A 1 514 ? 3.341 2.138 -26.705 1.00 98.00 514 VAL A CA 1
ATOM 4054 C C . VAL A 1 514 ? 2.759 2.615 -28.049 1.00 98.00 514 VAL A C 1
ATOM 4056 O O . VAL A 1 514 ? 3.021 1.984 -29.073 1.00 98.00 514 VAL A O 1
ATOM 4059 N N . PRO A 1 515 ? 2.018 3.741 -28.106 1.00 97.06 515 PRO A N 1
ATOM 4060 C CA . PRO A 1 515 ? 1.289 4.184 -29.301 1.00 97.06 515 PRO A CA 1
ATOM 4061 C C . PRO A 1 515 ? 2.169 4.992 -30.274 1.00 97.06 515 PRO A C 1
ATOM 4063 O O . PRO A 1 515 ? 1.759 6.030 -30.787 1.00 97.06 515 PRO A O 1
ATOM 4066 N N . ILE A 1 516 ? 3.405 4.546 -30.501 1.00 97.06 516 ILE A N 1
ATOM 4067 C CA . ILE A 1 516 ? 4.375 5.173 -31.408 1.00 97.06 516 ILE A CA 1
ATOM 4068 C C . ILE A 1 516 ? 4.969 4.066 -32.274 1.00 97.06 516 ILE A C 1
ATOM 4070 O O . ILE A 1 516 ? 5.485 3.090 -31.736 1.00 97.06 516 ILE A O 1
ATOM 4074 N N . GLU A 1 517 ? 4.949 4.223 -33.601 1.00 94.56 517 GLU A N 1
ATOM 4075 C CA . GLU A 1 517 ? 5.357 3.166 -34.548 1.00 94.56 517 GLU A CA 1
ATOM 4076 C C . GLU A 1 517 ? 6.777 2.637 -34.277 1.00 94.56 517 GLU A C 1
ATOM 4078 O O . GLU A 1 517 ? 7.013 1.429 -34.301 1.00 94.56 517 GLU A O 1
ATOM 4083 N N . LYS A 1 518 ? 7.710 3.531 -33.917 1.00 95.12 518 LYS A N 1
ATOM 4084 C CA . LYS A 1 518 ? 9.087 3.185 -33.518 1.00 95.12 518 LYS A CA 1
ATOM 4085 C C . LYS A 1 518 ? 9.146 2.201 -32.335 1.00 95.12 518 LYS A C 1
ATOM 4087 O O . LYS A 1 518 ? 10.103 1.443 -32.209 1.00 95.12 518 LYS A O 1
ATOM 4092 N N . TYR A 1 519 ? 8.129 2.201 -31.478 1.00 95.44 519 TYR A N 1
ATOM 4093 C CA . TYR A 1 519 ? 8.067 1.462 -30.218 1.00 95.44 519 TYR A CA 1
ATOM 4094 C C . TYR A 1 519 ? 6.972 0.389 -30.187 1.00 95.44 519 TYR A C 1
ATOM 4096 O O . TYR A 1 519 ? 6.625 -0.083 -29.109 1.00 95.44 519 TYR A O 1
ATOM 4104 N N . LYS A 1 520 ? 6.458 -0.046 -31.344 1.00 92.50 520 LYS A N 1
ATOM 4105 C CA . LYS A 1 520 ? 5.363 -1.033 -31.435 1.00 92.50 520 LYS A CA 1
ATOM 4106 C C . LYS A 1 520 ? 5.619 -2.369 -30.730 1.00 92.50 520 LYS A C 1
ATOM 4108 O O . LYS A 1 520 ? 4.680 -3.044 -30.326 1.00 92.50 520 LYS A O 1
ATOM 4113 N N . ASP A 1 521 ? 6.885 -2.755 -30.589 1.00 90.88 521 ASP A N 1
ATOM 4114 C CA . ASP A 1 521 ? 7.303 -3.985 -29.910 1.00 90.88 521 ASP A CA 1
ATOM 4115 C C . ASP A 1 521 ? 7.579 -3.793 -28.411 1.00 90.88 521 ASP A C 1
ATOM 4117 O O . ASP A 1 521 ? 8.056 -4.723 -27.755 1.00 90.88 521 ASP A O 1
ATOM 4121 N N . LYS A 1 522 ? 7.293 -2.601 -27.873 1.00 94.88 522 LYS A N 1
ATOM 4122 C CA . LYS A 1 522 ? 7.494 -2.234 -26.472 1.00 94.88 522 LYS A CA 1
ATOM 4123 C C . LYS A 1 522 ? 6.170 -1.975 -25.778 1.00 94.88 522 LYS A C 1
ATOM 4125 O O . LYS A 1 522 ? 5.162 -1.610 -26.384 1.00 94.88 522 LYS A O 1
ATOM 4130 N N . VAL A 1 523 ? 6.228 -2.090 -24.463 1.00 96.94 523 VAL A N 1
ATOM 4131 C CA . VAL A 1 523 ? 5.115 -1.787 -23.570 1.00 96.94 523 VAL A CA 1
ATOM 4132 C C . VAL A 1 523 ? 5.512 -0.708 -22.574 1.00 96.94 523 VAL A C 1
ATOM 4134 O O . VAL A 1 523 ? 6.701 -0.458 -22.348 1.00 96.94 523 VAL A O 1
ATOM 4137 N N . PHE A 1 524 ? 4.523 -0.070 -21.960 1.00 97.75 524 PHE A N 1
ATOM 4138 C CA . PHE A 1 524 ? 4.755 0.792 -20.817 1.00 97.75 524 PHE A CA 1
ATOM 4139 C C . PHE A 1 524 ? 5.352 0.004 -19.659 1.00 97.75 524 PHE A C 1
ATOM 4141 O O . PHE A 1 524 ? 5.054 -1.167 -19.415 1.00 97.75 524 PHE A O 1
ATOM 4148 N N . TYR A 1 525 ? 6.250 0.668 -18.946 1.00 94.38 525 TYR A N 1
ATOM 4149 C CA . TYR A 1 525 ? 6.755 0.163 -17.693 1.00 94.38 525 TYR A CA 1
ATOM 4150 C C . TYR A 1 525 ? 5.659 0.264 -16.637 1.00 94.38 525 TYR A C 1
ATOM 4152 O O . TYR A 1 525 ? 5.102 1.340 -16.452 1.00 94.38 525 TYR A O 1
ATOM 4160 N N . VAL A 1 526 ? 5.435 -0.819 -15.889 1.00 90.38 526 VAL A N 1
ATOM 4161 C CA . VAL A 1 526 ? 4.363 -0.915 -14.883 1.00 90.38 526 VAL A CA 1
ATOM 4162 C C . VAL A 1 526 ? 4.347 0.243 -13.879 1.00 90.38 526 VAL A C 1
ATOM 4164 O O . VAL A 1 526 ? 3.295 0.717 -13.481 1.00 90.38 526 VAL A O 1
ATOM 4167 N N . TRP A 1 527 ? 5.506 0.796 -13.516 1.00 85.06 527 TRP A N 1
ATOM 4168 C CA . TRP A 1 527 ? 5.560 1.927 -12.583 1.00 85.06 527 TRP A CA 1
ATOM 4169 C C . TRP A 1 527 ? 5.050 3.254 -13.165 1.00 85.06 527 TRP A C 1
ATOM 4171 O O . TRP A 1 527 ? 4.818 4.192 -12.406 1.00 85.06 527 TRP A O 1
ATOM 4181 N N . PHE A 1 528 ? 4.903 3.351 -14.488 1.00 94.44 528 PHE A N 1
ATOM 4182 C CA . PHE A 1 528 ? 4.247 4.474 -15.153 1.00 94.44 528 PHE A CA 1
ATOM 4183 C C . PHE A 1 528 ? 2.729 4.273 -15.214 1.00 94.44 528 PHE A C 1
ATOM 4185 O O . PHE A 1 528 ? 1.990 5.186 -14.850 1.00 94.44 528 PHE A O 1
ATOM 4192 N N . ASP A 1 529 ? 2.254 3.099 -15.644 1.00 96.19 529 ASP A N 1
ATOM 4193 C CA . ASP A 1 529 ? 0.833 2.896 -15.943 1.00 96.19 529 ASP A CA 1
ATOM 4194 C C . ASP A 1 529 ? 0.021 2.205 -14.833 1.00 96.19 529 ASP A C 1
ATOM 4196 O O . ASP A 1 529 ? -1.205 2.314 -14.843 1.00 96.19 529 ASP A O 1
ATOM 4200 N N . ALA A 1 530 ? 0.634 1.588 -13.819 1.00 95.81 530 ALA A N 1
ATOM 4201 C CA . ALA A 1 530 ? -0.113 0.997 -12.702 1.00 95.81 530 ALA A CA 1
ATOM 4202 C C . ALA A 1 530 ? -0.979 2.023 -11.939 1.00 95.81 530 ALA A C 1
ATOM 4204 O O . ALA A 1 530 ? -2.159 1.740 -11.727 1.00 95.81 530 ALA A O 1
ATOM 4205 N N . PRO A 1 531 ? -0.504 3.244 -11.605 1.00 96.88 531 PRO A N 1
ATOM 4206 C CA . PRO A 1 531 ? -1.368 4.267 -11.006 1.00 96.88 531 PRO A CA 1
ATOM 4207 C C . PRO A 1 531 ? -2.492 4.753 -11.941 1.00 96.88 531 PRO A C 1
ATOM 4209 O O . PRO A 1 531 ? -3.558 5.154 -11.476 1.00 96.88 531 PRO A O 1
ATOM 4212 N N . ILE A 1 532 ? -2.307 4.664 -13.265 1.00 98.31 532 ILE A N 1
ATOM 4213 C CA . ILE A 1 532 ? -3.373 4.933 -14.252 1.00 98.31 532 ILE A CA 1
ATOM 4214 C C . ILE A 1 532 ? -4.495 3.882 -14.135 1.00 98.31 532 ILE A C 1
ATOM 4216 O O . ILE A 1 532 ? -5.651 4.172 -14.450 1.00 98.31 532 ILE A O 1
ATOM 4220 N N . GLY A 1 533 ? -4.185 2.714 -13.562 1.00 98.12 533 GLY A N 1
ATOM 4221 C CA . GLY A 1 533 ? -5.136 1.677 -13.176 1.00 98.12 533 GLY A CA 1
ATOM 4222 C C . GLY A 1 533 ? -6.323 2.198 -12.362 1.00 98.12 533 GLY A C 1
ATOM 4223 O O . GLY A 1 533 ? -7.454 1.788 -12.602 1.00 98.12 533 GLY A O 1
ATOM 4224 N N . TYR A 1 534 ? -6.129 3.162 -11.454 1.00 98.44 534 TYR A N 1
ATOM 4225 C CA . TYR A 1 534 ? -7.253 3.731 -10.695 1.00 98.44 534 TYR A CA 1
ATOM 4226 C C . TYR A 1 534 ? -8.258 4.464 -11.601 1.00 98.44 534 TYR A C 1
ATOM 4228 O O . TYR A 1 534 ? -9.474 4.378 -11.397 1.00 98.44 534 TYR A O 1
ATOM 4236 N N . ILE A 1 535 ? -7.757 5.161 -12.624 1.00 98.25 535 ILE A N 1
ATOM 4237 C CA . ILE A 1 535 ? -8.567 5.886 -13.609 1.00 98.25 535 ILE A CA 1
ATOM 4238 C C . ILE A 1 535 ? -9.303 4.892 -14.504 1.00 98.25 535 ILE A C 1
ATOM 4240 O O . ILE A 1 535 ? -10.525 4.980 -14.653 1.00 98.25 535 ILE A O 1
ATOM 4244 N N . SER A 1 536 ? -8.586 3.914 -15.062 1.00 98.31 536 SER A N 1
ATOM 4245 C CA . SER A 1 536 ? -9.174 2.917 -15.958 1.00 98.31 536 SER A CA 1
ATOM 4246 C C . SER A 1 536 ? -10.212 2.046 -15.250 1.00 98.31 536 SER A C 1
ATOM 4248 O O . SER A 1 536 ? -11.285 1.813 -15.798 1.00 98.31 536 SER A O 1
ATOM 4250 N N . MET A 1 537 ? -9.990 1.668 -13.989 1.00 98.00 537 MET A N 1
ATOM 4251 C CA . MET A 1 537 ? -10.986 0.945 -13.191 1.00 98.00 537 MET A CA 1
ATOM 4252 C C . MET A 1 537 ? -12.228 1.798 -12.898 1.00 98.00 537 MET A C 1
ATOM 4254 O O . MET A 1 537 ? -13.349 1.290 -12.952 1.00 98.00 537 MET A O 1
ATOM 4258 N N . THR A 1 538 ? -12.064 3.104 -12.661 1.00 97.75 538 THR A N 1
ATOM 4259 C CA . THR A 1 538 ? -13.199 4.036 -12.508 1.00 97.75 538 THR A CA 1
ATOM 4260 C C . THR A 1 538 ? -13.983 4.179 -13.821 1.00 97.75 538 THR A C 1
ATOM 4262 O O . THR A 1 538 ? -15.219 4.254 -13.802 1.00 97.75 538 THR A O 1
ATOM 4265 N N . LYS A 1 539 ? -13.280 4.152 -14.964 1.00 97.31 539 LYS A N 1
ATOM 4266 C CA . LYS A 1 539 ? -13.861 4.076 -16.315 1.00 97.31 539 LYS A CA 1
ATOM 4267 C C . LYS A 1 539 ? -14.642 2.785 -16.524 1.00 97.31 539 LYS A C 1
ATOM 4269 O O . LYS A 1 539 ? -15.786 2.856 -16.960 1.00 97.31 539 LYS A O 1
ATOM 4274 N N . CYS A 1 540 ? -14.116 1.634 -16.119 1.00 96.50 540 CYS A N 1
ATOM 4275 C CA . CYS A 1 540 ? -14.864 0.376 -16.171 1.00 96.50 540 CYS A CA 1
ATOM 4276 C C . CYS A 1 540 ? -16.128 0.412 -15.292 1.00 96.50 540 CYS A C 1
ATOM 4278 O O . CYS A 1 540 ? -17.193 -0.033 -15.718 1.00 96.50 540 CYS A O 1
ATOM 4280 N N . TYR A 1 541 ? -16.034 0.980 -14.084 1.00 96.12 541 TYR A N 1
ATOM 4281 C CA . TYR A 1 541 ? -17.146 1.060 -13.132 1.00 96.12 541 TYR A CA 1
ATOM 4282 C C . TYR A 1 541 ? -18.290 1.968 -13.617 1.00 96.12 541 TYR A C 1
ATOM 4284 O O . TYR A 1 541 ? -19.460 1.570 -13.640 1.00 96.12 541 TYR A O 1
ATOM 4292 N N . THR A 1 542 ? -17.968 3.204 -14.013 1.00 93.50 542 THR A N 1
ATOM 4293 C CA . THR A 1 542 ? -18.984 4.219 -14.346 1.00 93.50 542 THR A CA 1
ATOM 4294 C C . THR A 1 542 ? -19.266 4.380 -15.837 1.00 93.50 542 THR A C 1
ATOM 4296 O O . THR A 1 542 ? -20.240 5.052 -16.192 1.00 93.50 542 THR A O 1
ATOM 4299 N N . LYS A 1 543 ? -18.476 3.737 -16.705 1.00 91.88 543 LYS A N 1
ATOM 4300 C CA . LYS A 1 543 ? -18.452 3.971 -18.154 1.00 91.88 543 LYS A CA 1
ATOM 4301 C C . LYS A 1 543 ? -18.215 5.448 -18.435 1.00 91.88 543 LYS A C 1
ATOM 4303 O O . LYS A 1 543 ? -17.228 5.979 -17.954 1.00 91.88 543 LYS A O 1
ATOM 4308 N N . ASP A 1 544 ? -19.111 6.128 -19.138 1.00 89.50 544 ASP A N 1
ATOM 4309 C CA . ASP A 1 544 ? -18.896 7.482 -19.662 1.00 89.50 544 ASP A CA 1
ATOM 4310 C C . ASP A 1 544 ? -18.740 8.578 -18.588 1.00 89.50 544 ASP A C 1
ATOM 4312 O O . ASP A 1 544 ? -18.247 9.665 -18.880 1.00 89.50 544 ASP A O 1
ATOM 4316 N N . TYR A 1 545 ? -19.097 8.296 -17.330 1.00 91.81 545 TYR A N 1
ATOM 4317 C CA . TYR A 1 545 ? -19.112 9.286 -16.244 1.00 91.81 545 TYR A CA 1
ATOM 4318 C C . TYR A 1 545 ? -17.831 9.339 -15.400 1.00 91.81 545 TYR A C 1
ATOM 4320 O O . TYR A 1 545 ? -17.761 10.101 -14.438 1.00 91.81 545 TYR A O 1
ATOM 4328 N N . TRP A 1 546 ? -16.797 8.567 -15.737 1.00 94.44 546 TRP A N 1
ATOM 4329 C CA . TRP A 1 546 ? -15.578 8.462 -14.922 1.00 94.44 546 TRP A CA 1
ATOM 4330 C C . TRP A 1 546 ? -14.832 9.785 -14.756 1.00 94.44 546 TRP A C 1
ATOM 4332 O O . TRP A 1 546 ? -14.241 10.043 -13.706 1.00 94.44 546 TRP A O 1
ATOM 4342 N N . LYS A 1 547 ? -14.916 10.655 -15.769 1.00 94.50 547 LYS A N 1
ATOM 4343 C CA . LYS A 1 547 ? -14.342 12.003 -15.741 1.00 94.50 547 LYS A CA 1
ATOM 4344 C C . LYS A 1 547 ? -14.942 12.873 -14.639 1.00 94.50 547 LYS A C 1
ATOM 4346 O O . LYS A 1 547 ? -14.256 13.769 -14.170 1.00 94.50 547 LYS A O 1
ATOM 4351 N N . ALA A 1 548 ? -16.155 12.583 -14.164 1.00 94.19 548 ALA A N 1
ATOM 4352 C CA . ALA A 1 548 ? -16.739 13.311 -13.040 1.00 94.19 548 ALA A CA 1
ATOM 4353 C C . ALA A 1 548 ? -15.897 13.173 -11.760 1.00 94.19 548 ALA A C 1
ATOM 4355 O O . ALA A 1 548 ? -15.847 14.110 -10.974 1.00 94.19 548 ALA A O 1
ATOM 4356 N N . TRP A 1 549 ? -15.214 12.040 -11.563 1.00 95.81 549 TRP A N 1
ATOM 4357 C CA . TRP A 1 549 ? -14.325 11.817 -10.416 1.00 95.81 549 TRP A CA 1
ATOM 4358 C C . TRP A 1 549 ? -12.879 12.264 -10.649 1.00 95.81 549 TRP A C 1
ATOM 4360 O O . TRP A 1 549 ? -12.176 12.545 -9.685 1.00 95.81 549 TRP A O 1
ATOM 4370 N N . TRP A 1 550 ? -12.429 12.292 -11.906 1.00 96.50 550 TRP A N 1
ATOM 4371 C CA . TRP A 1 550 ? -11.010 12.432 -12.251 1.00 96.50 550 TRP A CA 1
ATOM 4372 C C . TRP A 1 550 ? -10.642 13.711 -12.991 1.00 96.50 550 TRP A C 1
ATOM 4374 O O . TRP A 1 550 ? -9.462 14.027 -13.064 1.00 96.50 550 TRP A O 1
ATOM 4384 N N . MET A 1 551 ? -11.600 14.403 -13.601 1.00 93.19 551 MET A N 1
ATOM 4385 C CA . MET A 1 551 ? -11.364 15.556 -14.475 1.00 93.19 551 MET A CA 1
ATOM 4386 C C . MET A 1 551 ? -12.485 16.592 -14.340 1.00 93.19 551 MET A C 1
ATOM 4388 O O . MET A 1 551 ? -12.948 17.133 -15.345 1.00 93.19 551 MET A O 1
ATOM 4392 N N . ASN A 1 552 ? -12.993 16.811 -13.127 1.00 79.88 552 ASN A N 1
ATOM 4393 C CA . ASN A 1 552 ? -14.115 17.717 -12.921 1.00 79.88 552 ASN A CA 1
ATOM 4394 C C . ASN A 1 552 ? -13.626 19.114 -12.511 1.00 79.88 552 ASN A C 1
ATOM 4396 O O . ASN A 1 552 ? -13.117 19.261 -11.400 1.00 79.88 552 ASN A O 1
ATOM 4400 N N . PRO A 1 553 ? -13.754 20.129 -13.387 1.00 75.50 553 PRO A N 1
ATOM 4401 C CA . PRO A 1 553 ? -13.341 21.492 -13.079 1.00 75.50 553 PRO A CA 1
ATOM 4402 C C . PRO A 1 553 ? -14.406 22.282 -12.305 1.00 75.50 553 PRO A C 1
ATOM 4404 O O . PRO A 1 553 ? -14.159 23.441 -11.984 1.00 75.50 553 PRO A O 1
ATOM 4407 N N . ASP A 1 554 ? -15.590 21.707 -12.063 1.00 84.44 554 ASP A N 1
ATOM 4408 C CA . ASP A 1 554 ? -16.690 22.389 -11.385 1.00 84.44 554 ASP A CA 1
ATOM 4409 C C . ASP A 1 554 ? -16.308 22.726 -9.929 1.00 84.44 554 ASP A C 1
ATOM 4411 O O . ASP A 1 554 ? -16.091 21.809 -9.130 1.00 84.44 554 ASP A O 1
ATOM 4415 N N . PRO A 1 555 ? -16.228 24.019 -9.555 1.00 82.00 555 PRO A N 1
ATOM 4416 C CA . PRO A 1 555 ? -15.863 24.426 -8.202 1.00 82.00 555 PRO A CA 1
ATOM 4417 C C . PRO A 1 555 ? -16.906 24.031 -7.147 1.00 82.00 555 PRO A C 1
ATOM 4419 O O . PRO A 1 555 ? -16.578 24.007 -5.962 1.00 82.00 555 PRO A O 1
ATOM 4422 N N . GLU A 1 556 ? -18.142 23.700 -7.539 1.00 86.75 556 GLU A N 1
ATOM 4423 C CA . GLU A 1 556 ? -19.164 23.190 -6.616 1.00 86.75 556 GLU A CA 1
ATOM 4424 C C . GLU A 1 556 ? -18.956 21.709 -6.258 1.00 86.75 556 GLU A C 1
ATOM 4426 O O . GLU A 1 556 ? -19.602 21.191 -5.339 1.00 86.75 556 GLU A O 1
ATOM 4431 N N . ILE A 1 557 ? -18.054 21.018 -6.963 1.00 89.06 557 ILE A N 1
ATOM 4432 C CA . ILE A 1 557 ? -17.732 19.608 -6.757 1.00 89.06 557 ILE A CA 1
ATOM 4433 C C . ILE A 1 557 ? -16.401 19.493 -6.010 1.00 89.06 557 ILE A C 1
ATOM 4435 O O . ILE A 1 557 ? -15.319 19.444 -6.591 1.00 89.06 557 ILE A O 1
ATOM 4439 N N . ASP A 1 558 ? -16.484 19.381 -4.684 1.00 92.25 558 ASP A N 1
ATOM 4440 C CA . ASP A 1 558 ? -15.308 19.168 -3.839 1.00 92.25 558 ASP A CA 1
ATOM 4441 C C . ASP A 1 558 ? -14.992 17.668 -3.727 1.00 92.25 558 ASP A C 1
ATOM 4443 O O . ASP A 1 558 ? -15.748 16.910 -3.107 1.00 92.25 558 ASP A O 1
ATOM 4447 N N . ILE A 1 559 ? -13.896 17.228 -4.356 1.00 95.31 559 ILE A N 1
ATOM 4448 C CA . ILE A 1 559 ? -13.408 15.843 -4.284 1.00 95.31 559 ILE A CA 1
ATOM 4449 C C . ILE A 1 559 ? -12.267 15.744 -3.271 1.00 95.31 559 ILE A C 1
ATOM 4451 O O . ILE A 1 559 ? -11.166 16.255 -3.479 1.00 95.31 559 ILE A O 1
ATOM 4455 N N . GLU A 1 560 ? -12.527 15.000 -2.203 1.00 95.19 560 GLU A N 1
ATOM 4456 C CA . GLU A 1 560 ? -11.547 14.587 -1.209 1.00 95.19 560 GLU A CA 1
ATOM 4457 C C . GLU A 1 560 ? -10.949 13.241 -1.630 1.00 95.19 560 GLU A C 1
ATOM 4459 O O . GLU A 1 560 ? -11.511 12.178 -1.345 1.00 95.19 560 GLU A O 1
ATOM 4464 N N . TYR A 1 561 ? -9.836 13.287 -2.371 1.00 97.12 561 TYR A N 1
ATOM 4465 C CA . TYR A 1 561 ? -9.182 12.087 -2.893 1.00 97.12 561 TYR A CA 1
ATOM 4466 C C . TYR A 1 561 ? -8.144 11.521 -1.908 1.00 97.12 561 TYR A C 1
ATOM 4468 O O . TYR A 1 561 ? -7.108 12.146 -1.660 1.00 97.12 561 TYR A O 1
ATOM 4476 N N . TYR A 1 562 ? -8.423 10.323 -1.382 1.00 98.31 562 TYR A N 1
ATOM 4477 C CA . TYR A 1 562 ? -7.586 9.548 -0.465 1.00 98.31 562 TYR A CA 1
ATOM 4478 C C . TYR A 1 562 ? -6.934 8.348 -1.162 1.00 98.31 562 TYR A C 1
ATOM 4480 O O . TYR A 1 562 ? -7.597 7.579 -1.865 1.00 98.31 562 TYR A O 1
ATOM 4488 N N . GLN A 1 563 ? -5.647 8.134 -0.893 1.00 98.25 563 GLN A N 1
ATOM 4489 C CA . GLN A 1 563 ? -4.907 6.955 -1.340 1.00 98.25 563 GLN A CA 1
ATOM 4490 C C . GLN A 1 563 ? -4.270 6.233 -0.155 1.00 98.25 563 GLN A C 1
ATOM 4492 O O . GLN A 1 563 ? -3.476 6.822 0.574 1.00 98.25 563 GLN A O 1
ATOM 4497 N N . PHE A 1 564 ? -4.593 4.953 0.016 1.00 98.06 564 PHE A N 1
ATOM 4498 C CA . PHE A 1 564 ? -4.039 4.095 1.065 1.00 98.06 564 PHE A CA 1
ATOM 4499 C C . PHE A 1 564 ? -2.994 3.149 0.487 1.00 98.06 564 PHE A C 1
ATOM 4501 O O . PHE A 1 564 ? -3.262 2.457 -0.499 1.00 98.06 564 PHE A O 1
ATOM 4508 N N . MET A 1 565 ? -1.808 3.108 1.087 1.00 95.19 565 MET A N 1
ATOM 4509 C CA . MET A 1 565 ? -0.691 2.314 0.578 1.00 95.19 565 MET A CA 1
ATOM 4510 C C . MET A 1 565 ? 0.361 2.015 1.650 1.00 95.19 565 MET A C 1
ATOM 4512 O O . MET A 1 565 ? 0.445 2.701 2.660 1.00 95.19 565 MET A O 1
ATOM 4516 N N . ALA A 1 566 ? 1.247 1.057 1.384 1.00 89.62 566 ALA A N 1
ATOM 4517 C CA . ALA A 1 566 ? 2.501 0.941 2.126 1.00 89.62 566 ALA A CA 1
ATOM 4518 C C . ALA A 1 566 ? 3.519 2.006 1.670 1.00 89.62 566 ALA A C 1
ATOM 4520 O O . ALA A 1 566 ? 3.471 2.475 0.527 1.00 89.62 566 ALA A O 1
ATOM 4521 N N . LYS A 1 567 ? 4.480 2.347 2.539 1.00 85.56 567 LYS A N 1
ATOM 4522 C CA . LYS A 1 567 ? 5.474 3.413 2.303 1.00 85.56 567 LYS A CA 1
ATOM 4523 C C . LYS A 1 567 ? 6.253 3.335 0.980 1.00 85.56 567 LYS A C 1
ATOM 4525 O O . LYS A 1 567 ? 6.597 4.375 0.426 1.00 85.56 567 LYS A O 1
ATOM 4530 N N . ASP A 1 568 ? 6.481 2.140 0.434 1.00 85.75 568 ASP A N 1
ATOM 4531 C CA . ASP A 1 568 ? 7.233 1.958 -0.823 1.00 85.75 568 ASP A CA 1
ATOM 4532 C C . ASP A 1 568 ? 6.532 2.557 -2.039 1.00 85.75 568 ASP A C 1
ATOM 4534 O O . ASP A 1 568 ? 7.177 2.950 -3.010 1.00 85.75 568 ASP A O 1
ATOM 4538 N N . ASN A 1 569 ? 5.204 2.643 -1.985 1.00 90.12 569 ASN A N 1
ATOM 4539 C CA . ASN A 1 569 ? 4.406 3.172 -3.079 1.00 90.12 569 ASN A CA 1
ATOM 4540 C C . ASN A 1 569 ? 4.346 4.702 -3.070 1.00 90.12 569 ASN A C 1
ATOM 4542 O O . ASN A 1 569 ? 3.909 5.287 -4.064 1.00 90.12 569 ASN A O 1
ATOM 4546 N N . VAL A 1 570 ? 4.802 5.359 -1.996 1.00 93.88 570 VAL A N 1
ATOM 4547 C CA . VAL A 1 570 ? 4.696 6.815 -1.835 1.00 93.88 570 VAL A CA 1
ATOM 4548 C C . VAL A 1 570 ? 5.300 7.573 -3.018 1.00 93.88 570 VAL A C 1
ATOM 4550 O O . VAL A 1 570 ? 4.571 8.385 -3.578 1.00 93.88 570 VAL A O 1
ATOM 4553 N N . PRO A 1 571 ? 6.541 7.317 -3.487 1.00 92.56 571 PRO A N 1
ATOM 4554 C CA . PRO A 1 571 ? 7.123 8.092 -4.589 1.00 92.56 571 PRO A CA 1
ATOM 4555 C C . PRO A 1 571 ? 6.304 8.034 -5.885 1.00 92.56 571 PRO A C 1
ATOM 4557 O O . PRO A 1 571 ? 6.254 8.996 -6.649 1.00 92.56 571 PRO A O 1
ATOM 4560 N N . PHE A 1 572 ? 5.616 6.923 -6.138 1.00 92.81 572 PHE A N 1
ATOM 4561 C CA . PHE A 1 572 ? 4.797 6.761 -7.339 1.00 92.81 572 PHE A CA 1
ATOM 4562 C C . PHE A 1 572 ? 3.537 7.618 -7.282 1.00 92.81 572 PHE A C 1
ATOM 4564 O O . PHE A 1 572 ? 3.117 8.155 -8.303 1.00 92.81 572 PHE A O 1
ATOM 4571 N N . HIS A 1 573 ? 2.982 7.797 -6.086 1.00 96.19 573 HIS A N 1
ATOM 4572 C CA . HIS A 1 573 ? 1.730 8.511 -5.856 1.00 96.19 573 HIS A CA 1
ATOM 4573 C C . HIS A 1 573 ? 1.929 9.980 -5.470 1.00 96.19 573 HIS A C 1
ATOM 4575 O O . HIS A 1 573 ? 1.035 10.789 -5.695 1.00 96.19 573 HIS A O 1
ATOM 4581 N N . SER A 1 574 ? 3.098 10.345 -4.941 1.00 95.38 574 SER A N 1
ATOM 4582 C CA . SER A 1 574 ? 3.449 11.725 -4.602 1.00 95.38 574 SER A CA 1
ATOM 4583 C C . SER A 1 574 ? 4.267 12.434 -5.679 1.00 95.38 574 SER A C 1
ATOM 4585 O O . SER A 1 574 ? 4.218 13.657 -5.743 1.00 95.38 574 SER A O 1
ATOM 4587 N N . ILE A 1 575 ? 4.990 11.701 -6.539 1.00 95.00 575 ILE A N 1
ATOM 4588 C CA . ILE A 1 575 ? 5.859 12.281 -7.575 1.00 95.00 575 ILE A CA 1
ATOM 4589 C C . ILE A 1 575 ? 5.417 11.844 -8.973 1.00 95.00 575 ILE A C 1
ATOM 4591 O O . ILE A 1 575 ? 4.903 12.663 -9.730 1.00 95.00 575 ILE A O 1
ATOM 4595 N N . LEU A 1 576 ? 5.600 10.566 -9.336 1.00 94.62 576 LEU A N 1
ATOM 4596 C CA . LEU A 1 576 ? 5.501 10.133 -10.740 1.00 94.62 576 LEU A CA 1
ATOM 4597 C C . LEU A 1 576 ? 4.096 10.325 -11.321 1.00 94.62 576 LEU A C 1
ATOM 4599 O O . LEU A 1 576 ? 3.953 10.883 -12.410 1.00 94.62 576 LEU A O 1
ATOM 4603 N N . PHE A 1 577 ? 3.065 9.867 -10.613 1.00 97.38 577 PHE A N 1
ATOM 4604 C CA . PHE A 1 577 ? 1.690 9.945 -11.091 1.00 97.38 577 PHE A CA 1
ATOM 4605 C C . PHE A 1 577 ? 1.168 11.391 -11.130 1.00 97.38 577 PHE A C 1
ATOM 4607 O O . PHE A 1 577 ? 0.735 11.810 -12.206 1.00 97.38 577 PHE A O 1
ATOM 4614 N N . PRO A 1 578 ? 1.295 12.217 -10.067 1.00 96.62 578 PRO A N 1
ATOM 4615 C CA . PRO A 1 578 ? 0.936 13.633 -10.143 1.00 96.62 578 PRO A CA 1
ATOM 4616 C C . PRO A 1 578 ? 1.703 14.398 -11.225 1.00 96.62 578 PRO A C 1
ATOM 4618 O O . PRO A 1 578 ? 1.096 15.186 -11.948 1.00 96.62 578 PRO A O 1
ATOM 4621 N N . ALA A 1 579 ? 3.006 14.143 -11.395 1.00 96.62 579 ALA A N 1
ATOM 4622 C CA . ALA A 1 579 ? 3.797 14.761 -12.460 1.00 96.62 579 ALA A CA 1
ATOM 4623 C C . ALA A 1 579 ? 3.267 14.378 -13.849 1.00 96.62 579 ALA A C 1
ATOM 4625 O O . ALA A 1 579 ? 3.103 15.245 -14.706 1.00 96.62 579 ALA A O 1
ATOM 4626 N N . SER A 1 580 ? 2.935 13.100 -14.054 1.00 97.69 580 SER A N 1
ATOM 4627 C CA . SER A 1 580 ? 2.361 12.604 -15.309 1.00 97.69 580 SER A CA 1
ATOM 4628 C C . SER A 1 580 ? 1.010 13.258 -15.609 1.00 97.69 580 SER A C 1
ATOM 4630 O O . SER A 1 580 ? 0.805 13.764 -16.709 1.00 97.69 580 SER A O 1
ATOM 4632 N N . LEU A 1 581 ? 0.108 13.320 -14.623 1.00 97.62 581 LEU A N 1
ATOM 4633 C CA . LEU A 1 581 ? -1.204 13.950 -14.783 1.00 97.62 581 LEU A CA 1
ATOM 4634 C C . LEU A 1 581 ? -1.079 15.450 -15.062 1.00 97.62 581 LEU A C 1
ATOM 4636 O O . LEU A 1 581 ? -1.634 15.941 -16.041 1.00 97.62 581 LEU A O 1
ATOM 4640 N N . ARG A 1 582 ? -0.293 16.185 -14.271 1.00 96.50 582 ARG A N 1
ATOM 4641 C CA . ARG A 1 582 ? -0.081 17.628 -14.480 1.00 96.50 582 ARG A CA 1
ATOM 4642 C C . ARG A 1 582 ? 0.611 17.927 -15.810 1.00 96.50 582 ARG A C 1
ATOM 4644 O O . ARG A 1 582 ? 0.276 18.911 -16.465 1.00 96.50 582 ARG A O 1
ATOM 4651 N N . GLY A 1 583 ? 1.516 17.055 -16.252 1.00 97.12 583 GLY A N 1
ATOM 4652 C CA . GLY A 1 583 ? 2.182 17.149 -17.549 1.00 97.12 583 GLY A CA 1
ATOM 4653 C C . GLY A 1 583 ? 1.238 17.031 -18.750 1.00 97.12 583 GLY A C 1
ATOM 4654 O O . GLY A 1 583 ? 1.558 17.536 -19.826 1.00 97.12 583 GLY A O 1
ATOM 4655 N N . THR A 1 584 ? 0.049 16.438 -18.591 1.00 97.44 584 THR A N 1
ATOM 4656 C CA . THR A 1 584 ? -0.979 16.457 -19.650 1.00 97.44 584 THR A CA 1
ATOM 4657 C C . THR A 1 584 ? -1.606 17.840 -19.850 1.00 97.44 584 THR A C 1
ATOM 4659 O O . THR A 1 584 ? -2.099 18.118 -20.941 1.00 97.44 584 THR A O 1
ATOM 4662 N N . LYS A 1 585 ? -1.538 18.712 -18.829 1.00 94.88 585 LYS A N 1
ATOM 4663 C CA . LYS A 1 585 ? -2.233 20.009 -18.723 1.00 94.88 585 LYS A CA 1
ATOM 4664 C C . LYS A 1 585 ? -3.763 19.927 -18.681 1.00 94.88 585 LYS A C 1
ATOM 4666 O O . LYS A 1 585 ? -4.419 20.963 -18.749 1.00 94.88 585 LYS A O 1
ATOM 4671 N N . ASP A 1 586 ? -4.337 18.736 -18.535 1.00 94.75 586 ASP A N 1
ATOM 4672 C CA . ASP A 1 586 ? -5.766 18.602 -18.260 1.00 94.75 586 ASP A CA 1
ATOM 4673 C C . ASP A 1 586 ? -6.063 18.830 -16.760 1.00 94.75 586 ASP A C 1
ATOM 4675 O O . ASP A 1 586 ? -5.173 18.651 -15.917 1.00 94.75 586 ASP A O 1
ATOM 4679 N N . PRO A 1 587 ? -7.311 19.182 -16.390 1.00 93.50 587 PRO A N 1
ATOM 4680 C CA . PRO A 1 587 ? -7.696 19.465 -15.006 1.00 93.50 587 PRO A CA 1
ATOM 4681 C C . PRO A 1 587 ? -7.924 18.180 -14.193 1.00 93.50 587 PRO A C 1
ATOM 4683 O O . PRO A 1 587 ? -9.032 17.904 -13.741 1.00 93.50 587 PRO A O 1
ATOM 4686 N N . TRP A 1 588 ? -6.881 17.367 -14.029 1.00 96.19 588 TRP A N 1
ATOM 4687 C CA . TRP A 1 588 ? -6.967 16.117 -13.277 1.00 96.19 588 TRP A CA 1
ATOM 4688 C C . TRP A 1 588 ? -7.177 16.340 -11.777 1.00 96.19 588 TRP A C 1
ATOM 4690 O O . TRP A 1 588 ? -6.520 17.175 -11.152 1.00 96.19 588 TRP A O 1
ATOM 4700 N N . THR A 1 589 ? -8.019 15.504 -11.175 1.00 95.88 589 THR A N 1
ATOM 4701 C CA . THR A 1 589 ? -8.128 15.355 -9.726 1.00 95.88 589 THR A CA 1
ATOM 4702 C C . THR A 1 589 ? -6.854 14.704 -9.196 1.00 95.88 589 THR A C 1
ATOM 4704 O O . THR A 1 589 ? -6.547 13.551 -9.502 1.00 95.88 589 THR A O 1
ATOM 4707 N N . LEU A 1 590 ? -6.099 15.455 -8.397 1.00 95.19 590 LEU A N 1
ATOM 4708 C CA . LEU A 1 590 ? -4.886 14.977 -7.739 1.00 95.19 590 LEU A CA 1
ATOM 4709 C C . LEU A 1 590 ? -5.191 14.521 -6.314 1.00 95.19 590 LEU A C 1
ATOM 4711 O O . LEU A 1 590 ? -6.179 14.942 -5.710 1.00 95.19 590 LEU A O 1
ATOM 4715 N N . VAL A 1 591 ? -4.336 13.650 -5.781 1.00 95.62 591 VAL A N 1
ATOM 4716 C CA . VAL A 1 591 ? -4.460 13.173 -4.402 1.00 95.62 591 VAL A CA 1
ATOM 4717 C C . VAL A 1 591 ? -4.399 14.342 -3.422 1.00 95.62 591 VAL A C 1
ATOM 4719 O O . VAL A 1 591 ? -3.544 15.219 -3.542 1.00 95.62 591 VAL A O 1
ATOM 4722 N N . ARG A 1 592 ? -5.318 14.349 -2.453 1.00 94.75 592 ARG A N 1
ATOM 4723 C CA . ARG A 1 592 ? -5.290 15.281 -1.319 1.00 94.75 592 ARG A CA 1
ATOM 4724 C C . ARG A 1 592 ? -4.661 14.640 -0.094 1.00 94.75 592 ARG A C 1
ATOM 4726 O O . ARG A 1 592 ? -3.870 15.284 0.576 1.00 94.75 592 ARG A O 1
ATOM 4733 N N . HIS A 1 593 ? -4.928 13.353 0.122 1.00 96.69 593 HIS A N 1
ATOM 4734 C CA . HIS A 1 593 ? -4.490 12.616 1.304 1.00 96.69 593 HIS A CA 1
ATOM 4735 C C . HIS A 1 593 ? -3.769 11.327 0.908 1.00 96.69 593 HIS A C 1
ATOM 4737 O O . HIS A 1 593 ? -4.392 10.411 0.364 1.00 96.69 593 HIS A O 1
ATOM 4743 N N . ILE A 1 594 ? -2.469 11.229 1.196 1.00 97.62 594 ILE A N 1
ATOM 4744 C CA . ILE A 1 594 ? -1.736 9.958 1.134 1.00 97.62 594 ILE A CA 1
ATOM 4745 C C . ILE A 1 594 ? -1.655 9.371 2.542 1.00 97.62 594 ILE A C 1
ATOM 4747 O O . ILE A 1 594 ? -1.001 9.925 3.429 1.00 97.62 594 ILE A O 1
ATOM 4751 N N . MET A 1 595 ? -2.302 8.221 2.714 1.00 97.31 595 MET A N 1
ATOM 4752 C CA . MET A 1 595 ? -2.313 7.432 3.939 1.00 97.31 595 MET A CA 1
ATOM 4753 C C . MET A 1 595 ? -1.312 6.287 3.792 1.00 97.31 595 MET A C 1
ATOM 4755 O O . MET A 1 595 ? -1.664 5.208 3.309 1.00 97.31 595 MET A O 1
ATOM 4759 N N . ALA A 1 596 ? -0.049 6.543 4.150 1.00 93.81 596 ALA A N 1
ATOM 4760 C CA . ALA A 1 596 ? 1.014 5.551 4.042 1.00 93.81 596 ALA A CA 1
ATOM 4761 C C . ALA A 1 596 ? 1.296 4.849 5.371 1.00 93.81 596 ALA A C 1
ATOM 4763 O O . ALA A 1 596 ? 1.585 5.495 6.380 1.00 93.81 596 ALA A O 1
ATOM 4764 N N . THR A 1 597 ? 1.287 3.522 5.356 1.00 89.62 597 THR A N 1
ATOM 4765 C CA . THR A 1 597 ? 1.612 2.703 6.525 1.00 89.62 597 THR A CA 1
ATOM 4766 C C . THR A 1 597 ? 3.063 2.227 6.511 1.00 89.62 597 THR A C 1
ATOM 4768 O O . THR A 1 597 ? 3.679 2.059 5.451 1.00 89.62 597 THR A O 1
ATOM 4771 N N . GLU A 1 598 ? 3.600 1.955 7.700 1.00 86.38 598 GLU A N 1
ATOM 4772 C CA . GLU A 1 598 ? 4.816 1.154 7.845 1.00 86.38 598 GLU A CA 1
ATOM 4773 C C . GLU A 1 598 ? 4.534 -0.327 7.534 1.00 86.38 598 GLU A C 1
ATOM 4775 O O . GLU A 1 598 ? 3.398 -0.728 7.254 1.00 86.38 598 GLU A O 1
ATOM 4780 N N . TYR A 1 599 ? 5.582 -1.152 7.519 1.00 80.19 599 TYR A N 1
ATOM 4781 C CA . TYR A 1 599 ? 5.408 -2.587 7.316 1.00 80.19 599 TYR A CA 1
ATOM 4782 C C . TYR A 1 599 ? 4.931 -3.269 8.590 1.00 80.19 599 TYR A C 1
ATOM 4784 O O . TYR A 1 599 ? 5.492 -3.057 9.661 1.00 80.19 599 TYR A O 1
ATOM 4792 N N . LEU A 1 600 ? 3.991 -4.195 8.429 1.00 81.06 600 LEU A N 1
ATOM 4793 C CA . LEU A 1 600 ? 3.720 -5.199 9.444 1.00 81.06 600 LEU A CA 1
ATOM 4794 C C . LEU A 1 600 ? 4.811 -6.280 9.391 1.00 81.06 600 LEU A C 1
ATOM 4796 O O . LEU A 1 600 ? 5.004 -6.915 8.348 1.00 81.06 600 LEU A O 1
ATOM 4800 N N . ASN A 1 601 ? 5.496 -6.501 10.510 1.00 77.81 601 ASN A N 1
ATOM 4801 C CA . ASN A 1 601 ? 6.375 -7.655 10.697 1.00 77.81 601 ASN A CA 1
ATOM 4802 C C . ASN A 1 601 ? 5.560 -8.879 11.139 1.00 77.81 601 ASN A C 1
ATOM 4804 O O . ASN A 1 601 ? 4.444 -8.750 11.636 1.00 77.81 601 ASN A O 1
ATOM 4808 N N . TYR A 1 602 ? 6.104 -10.074 10.933 1.00 72.25 602 TYR A N 1
ATOM 4809 C CA . TYR A 1 602 ? 5.527 -11.311 11.447 1.00 72.25 602 TYR A CA 1
ATOM 4810 C C . TYR A 1 602 ? 6.460 -11.866 12.517 1.00 72.25 602 TYR A C 1
ATOM 4812 O O . TYR A 1 602 ? 7.565 -12.302 12.186 1.00 72.25 602 TYR A O 1
ATOM 4820 N N . GLU A 1 603 ? 6.012 -11.827 13.773 1.00 80.12 603 GLU A N 1
ATOM 4821 C CA . GLU A 1 603 ? 6.839 -12.127 14.948 1.00 80.12 603 GLU A CA 1
ATOM 4822 C C . GLU A 1 603 ? 8.114 -11.256 14.962 1.00 80.12 603 GLU A C 1
ATOM 4824 O O . GLU A 1 603 ? 8.041 -10.031 14.854 1.00 80.12 603 GLU A O 1
ATOM 4829 N N . ASP A 1 604 ? 9.290 -11.873 15.046 1.00 74.81 604 ASP A N 1
ATOM 4830 C CA . ASP A 1 604 ? 10.610 -11.242 15.023 1.00 74.81 604 ASP A CA 1
ATOM 4831 C C . ASP A 1 604 ? 11.153 -10.995 13.599 1.00 74.81 604 ASP A C 1
ATOM 4833 O O . ASP A 1 604 ? 12.277 -10.516 13.427 1.00 74.81 604 ASP A O 1
ATOM 4837 N N . GLY A 1 605 ? 10.372 -11.314 12.560 1.00 71.94 605 GLY A N 1
ATOM 4838 C CA . GLY A 1 605 ? 10.838 -11.343 11.178 1.00 71.94 605 GLY A CA 1
ATOM 4839 C C . GLY A 1 605 ? 9.881 -10.749 10.144 1.00 71.94 605 GLY A C 1
ATOM 4840 O O . GLY A 1 605 ? 8.911 -10.054 10.432 1.00 71.94 605 GLY A O 1
ATOM 4841 N N . LYS A 1 606 ? 10.188 -11.017 8.870 1.00 75.06 606 LYS A N 1
ATOM 4842 C CA . LYS A 1 606 ? 9.369 -10.614 7.716 1.00 75.06 606 LYS A CA 1
ATOM 4843 C C . LYS A 1 606 ? 8.575 -11.800 7.178 1.00 75.06 606 LYS A C 1
ATOM 4845 O O . LYS A 1 606 ? 9.082 -12.924 7.152 1.00 75.06 606 LYS A O 1
ATOM 4850 N N . PHE A 1 607 ? 7.391 -11.517 6.636 1.00 78.69 607 PHE A N 1
ATOM 4851 C CA . PHE A 1 607 ? 6.626 -12.468 5.828 1.00 78.69 607 PHE A CA 1
ATOM 4852 C C . PHE A 1 607 ? 7.501 -13.055 4.706 1.00 78.69 607 PHE A C 1
ATOM 4854 O O . PHE A 1 607 ? 8.230 -12.332 4.023 1.00 78.69 607 PHE A O 1
ATOM 4861 N N . SER A 1 608 ? 7.448 -14.374 4.514 1.00 74.06 608 SER A N 1
ATOM 4862 C CA . SER A 1 608 ? 8.240 -15.078 3.504 1.00 74.06 608 SER A CA 1
ATOM 4863 C C . SER A 1 608 ? 7.516 -16.314 2.988 1.00 74.06 608 SER A C 1
ATOM 4865 O O . SER A 1 608 ? 7.475 -17.351 3.650 1.00 74.06 608 SER A O 1
ATOM 4867 N N . LYS A 1 609 ? 7.021 -16.234 1.749 1.00 69.81 609 LYS A N 1
ATOM 4868 C CA . LYS A 1 609 ? 6.336 -17.355 1.093 1.00 69.81 609 LYS A CA 1
ATOM 4869 C C . LYS A 1 609 ? 7.267 -18.546 0.851 1.00 69.81 609 LYS A C 1
ATOM 4871 O O . LYS A 1 609 ? 6.874 -19.681 1.078 1.00 69.81 609 LYS A O 1
ATOM 4876 N N . SER A 1 610 ? 8.511 -18.301 0.434 1.00 67.81 610 SER A N 1
ATOM 4877 C CA . SER A 1 610 ? 9.480 -19.372 0.146 1.00 67.81 610 SER A CA 1
ATOM 4878 C C . SER A 1 610 ? 9.918 -20.145 1.390 1.00 67.81 610 SER A C 1
ATOM 4880 O O . SER A 1 610 ? 10.303 -21.303 1.275 1.00 67.81 610 SER A O 1
ATOM 4882 N N . ARG A 1 611 ? 9.853 -19.517 2.572 1.00 67.56 611 ARG A N 1
ATOM 4883 C CA . ARG A 1 611 ? 10.179 -20.152 3.859 1.00 67.56 611 ARG A CA 1
ATOM 4884 C C . ARG A 1 611 ? 8.944 -20.613 4.640 1.00 67.56 611 ARG A C 1
ATOM 4886 O O . ARG A 1 611 ? 9.110 -21.124 5.739 1.00 67.56 611 ARG A O 1
ATOM 4893 N N . GLY A 1 612 ? 7.734 -20.403 4.111 1.00 74.19 612 GLY A N 1
ATOM 4894 C CA . GLY A 1 612 ? 6.484 -20.706 4.818 1.00 74.19 612 GLY A CA 1
ATOM 4895 C C . GLY A 1 612 ? 6.299 -19.906 6.113 1.00 74.19 612 GLY A C 1
ATOM 4896 O O . GLY A 1 612 ? 5.742 -20.426 7.072 1.00 74.19 612 GLY A O 1
ATOM 4897 N N . VAL A 1 613 ? 6.809 -18.669 6.170 1.00 79.62 613 VAL A N 1
ATOM 4898 C CA . VAL A 1 613 ? 6.743 -17.806 7.361 1.00 79.62 613 VAL A CA 1
ATOM 4899 C C . VAL A 1 613 ? 5.692 -16.721 7.154 1.00 79.62 613 VAL A C 1
ATOM 4901 O O . VAL A 1 613 ? 5.808 -15.911 6.229 1.00 79.62 613 VAL A O 1
ATOM 4904 N N . GLY A 1 614 ? 4.710 -16.672 8.050 1.00 81.19 614 GLY A N 1
ATOM 4905 C CA . GLY A 1 614 ? 3.633 -15.687 8.052 1.00 81.19 614 GLY A CA 1
ATOM 4906 C C . GLY A 1 614 ? 2.279 -16.256 7.648 1.00 81.19 614 GLY A C 1
ATOM 4907 O O . GLY A 1 614 ? 2.196 -17.300 7.010 1.00 81.19 614 GLY A O 1
ATOM 4908 N N . VAL A 1 615 ? 1.216 -15.541 8.014 1.00 82.81 615 VAL A N 1
ATOM 4909 C CA . VAL A 1 615 ? -0.161 -15.881 7.629 1.00 82.81 615 VAL A CA 1
ATOM 4910 C C . VAL A 1 615 ? -0.514 -15.193 6.310 1.00 82.81 615 VAL A C 1
ATOM 4912 O O . VAL A 1 615 ? -0.422 -13.963 6.186 1.00 82.81 615 VAL A O 1
ATOM 4915 N N . PHE A 1 616 ? -0.932 -15.984 5.322 1.00 87.62 616 PHE A N 1
ATOM 4916 C CA . PHE A 1 616 ? -1.441 -15.487 4.047 1.00 87.62 616 PHE A CA 1
ATOM 4917 C C . PHE A 1 616 ? -2.972 -15.457 4.040 1.00 87.62 616 PHE A C 1
ATOM 4919 O O . PHE A 1 616 ? -3.628 -16.119 4.841 1.00 87.62 616 PHE A O 1
ATOM 4926 N N . GLY A 1 617 ? -3.570 -14.654 3.158 1.00 84.38 617 GLY A N 1
ATOM 4927 C CA . GLY A 1 617 ? -5.020 -14.450 3.139 1.00 84.38 617 GLY A CA 1
ATOM 4928 C C . GLY A 1 617 ? -5.812 -15.735 2.883 1.00 84.38 617 GLY A C 1
ATOM 4929 O O . GLY A 1 617 ? -6.876 -15.919 3.459 1.00 84.38 617 GLY A O 1
ATOM 4930 N N . ASN A 1 618 ? -5.274 -16.652 2.078 1.00 85.56 618 ASN A N 1
ATOM 4931 C CA . ASN A 1 618 ? -5.843 -17.985 1.869 1.00 85.56 618 ASN A CA 1
ATOM 4932 C C . ASN A 1 618 ? -5.740 -18.867 3.125 1.00 85.56 618 ASN A C 1
ATOM 4934 O O . ASN A 1 618 ? -6.667 -19.619 3.409 1.00 85.56 618 ASN A O 1
ATOM 4938 N N . ASP A 1 619 ? -4.640 -18.766 3.872 1.00 84.69 619 ASP A N 1
ATOM 4939 C CA . ASP A 1 619 ? -4.434 -19.539 5.099 1.00 84.69 619 ASP A CA 1
ATOM 4940 C C . ASP A 1 619 ? -5.392 -19.047 6.192 1.00 84.69 619 ASP A C 1
ATOM 4942 O O . ASP A 1 619 ? -6.002 -19.853 6.886 1.00 84.69 619 ASP A O 1
ATOM 4946 N N . ALA A 1 620 ? -5.607 -17.728 6.278 1.00 81.88 620 ALA A N 1
ATOM 4947 C CA . ALA A 1 620 ? -6.574 -17.114 7.190 1.00 81.88 620 ALA A CA 1
ATOM 4948 C C . ALA A 1 620 ? -8.012 -17.605 6.949 1.00 81.88 620 ALA A C 1
ATOM 4950 O O . ALA A 1 620 ? -8.750 -17.819 7.904 1.00 81.88 620 ALA A O 1
ATOM 4951 N N . ILE A 1 621 ? -8.405 -17.848 5.693 1.00 83.06 621 ILE A N 1
ATOM 4952 C CA . ILE A 1 621 ? -9.716 -18.441 5.374 1.00 83.06 621 ILE A CA 1
ATOM 4953 C C . ILE A 1 621 ? -9.832 -19.856 5.955 1.00 83.06 621 ILE A C 1
ATOM 4955 O O . ILE A 1 621 ? -10.896 -20.252 6.432 1.00 83.06 621 ILE A O 1
ATOM 4959 N N . GLN A 1 622 ? -8.746 -20.629 5.906 1.00 81.31 622 GLN A N 1
ATOM 4960 C CA . GLN A 1 622 ? -8.733 -22.032 6.320 1.00 81.31 622 GLN A CA 1
ATOM 4961 C C . GLN A 1 622 ? -8.747 -22.220 7.839 1.00 81.31 622 GLN A C 1
ATOM 4963 O O . GLN A 1 622 ? -9.118 -23.301 8.294 1.00 81.31 622 GLN A O 1
ATOM 4968 N N . THR A 1 623 ? -8.387 -21.204 8.632 1.00 74.69 623 THR A N 1
ATOM 4969 C CA . THR A 1 623 ? -8.400 -21.324 10.100 1.00 74.69 623 THR A CA 1
ATOM 4970 C C . THR A 1 623 ? -9.812 -21.430 10.679 1.00 74.69 623 THR A C 1
ATOM 4972 O O . THR A 1 623 ? -9.970 -21.924 11.789 1.00 74.69 623 THR A O 1
ATOM 4975 N N . GLY A 1 624 ? -10.841 -20.981 9.949 1.00 65.94 624 GLY A N 1
ATOM 4976 C CA . GLY A 1 624 ? -12.227 -20.957 10.431 1.00 65.94 624 GLY A CA 1
ATOM 4977 C C . GLY A 1 624 ? -12.508 -19.881 11.489 1.00 65.94 624 GLY A C 1
ATOM 4978 O O . GLY A 1 624 ? -13.625 -19.808 12.000 1.00 65.94 624 GLY A O 1
ATOM 4979 N N . GLU A 1 625 ? -11.522 -19.036 11.796 1.00 70.56 625 GLU A N 1
ATOM 4980 C CA . GLU A 1 625 ? -11.647 -17.946 12.761 1.00 70.56 625 GLU A CA 1
ATOM 4981 C C . GLU A 1 625 ? -12.512 -16.801 12.220 1.00 70.56 625 GLU A C 1
ATOM 4983 O O . GLU A 1 625 ? -12.607 -16.561 11.012 1.00 70.56 625 GLU A O 1
ATOM 4988 N N . SER A 1 626 ? -13.144 -16.051 13.128 1.00 64.56 626 SER A N 1
ATOM 4989 C CA . SER A 1 626 ? -13.972 -14.906 12.740 1.00 64.56 626 SER A CA 1
ATOM 4990 C C . SER A 1 626 ? -13.135 -13.828 12.052 1.00 64.56 626 SER A C 1
ATOM 4992 O O . SER A 1 626 ? -12.071 -13.439 12.531 1.00 64.56 626 SER A O 1
ATOM 4994 N N . LYS A 1 627 ? -13.676 -13.237 10.982 1.00 70.19 627 LYS A N 1
ATOM 4995 C CA . LYS A 1 627 ? -13.109 -12.056 10.305 1.00 70.19 627 LYS A CA 1
ATOM 4996 C C . LYS A 1 627 ? -12.762 -10.935 11.300 1.00 70.19 627 LYS A C 1
ATOM 4998 O O . LYS A 1 627 ? -11.764 -10.237 11.129 1.00 70.19 627 LYS A O 1
ATOM 5003 N N . PHE A 1 628 ? -13.560 -10.804 12.368 1.00 61.03 628 PHE A N 1
ATOM 5004 C CA . PHE A 1 628 ? -13.364 -9.823 13.437 1.00 61.03 628 PHE A CA 1
ATOM 5005 C C . PHE A 1 628 ? -12.055 -10.033 14.208 1.00 61.03 628 PHE A C 1
ATOM 5007 O O . PHE A 1 628 ? -11.405 -9.053 14.559 1.00 61.03 628 PHE A O 1
ATOM 5014 N N . TYR A 1 629 ? -11.635 -11.284 14.426 1.00 65.12 629 TYR A N 1
ATOM 5015 C CA . TYR A 1 629 ? -10.365 -11.601 15.084 1.00 65.12 629 TYR A CA 1
ATOM 5016 C C . TYR A 1 629 ? -9.188 -11.013 14.300 1.00 65.12 629 TYR A C 1
ATOM 5018 O O . TYR A 1 629 ? -8.354 -10.302 14.858 1.00 65.12 629 TYR A O 1
ATOM 5026 N N . PHE A 1 630 ? -9.168 -11.224 12.981 1.00 62.53 630 PHE A N 1
ATOM 5027 C CA . PHE A 1 630 ? -8.111 -10.689 12.126 1.00 62.53 630 PHE A CA 1
ATOM 5028 C C . PHE A 1 630 ? -8.165 -9.167 12.001 1.00 62.53 630 PHE A C 1
ATOM 5030 O O . PHE A 1 630 ? -7.112 -8.536 11.991 1.00 62.53 630 PHE A O 1
ATOM 5037 N N . HIS A 1 631 ? -9.360 -8.568 11.948 1.00 61.34 631 HIS A N 1
ATOM 5038 C CA . HIS A 1 631 ? -9.504 -7.109 11.982 1.00 61.34 631 HIS A CA 1
ATOM 5039 C C . HIS A 1 631 ? -8.930 -6.546 13.290 1.00 61.34 631 HIS A C 1
ATOM 5041 O O . HIS A 1 631 ? -7.988 -5.761 13.251 1.00 61.34 631 HIS A O 1
ATOM 5047 N N . ALA A 1 632 ? -9.423 -6.987 14.449 1.00 58.44 632 ALA A N 1
ATOM 5048 C CA . ALA A 1 632 ? -8.997 -6.469 15.749 1.00 58.44 632 ALA A CA 1
ATOM 5049 C C . ALA A 1 632 ? -7.496 -6.679 16.008 1.00 58.44 632 ALA A C 1
ATOM 5051 O O . ALA A 1 632 ? -6.815 -5.769 16.480 1.00 58.44 632 ALA A O 1
ATOM 5052 N N . HIS A 1 633 ? -6.960 -7.851 15.656 1.00 59.12 633 HIS A N 1
ATOM 5053 C CA . HIS A 1 633 ? -5.557 -8.164 15.904 1.00 59.12 633 HIS A CA 1
ATOM 5054 C C . HIS A 1 633 ? -4.602 -7.388 14.984 1.00 59.12 633 HIS A C 1
ATOM 5056 O O . HIS A 1 633 ? -3.585 -6.881 15.455 1.00 59.12 633 HIS A O 1
ATOM 5062 N N . GLN A 1 634 ? -4.943 -7.221 13.700 1.00 57.75 634 GLN A N 1
ATOM 5063 C CA . GLN A 1 634 ? -4.126 -6.419 12.782 1.00 57.75 634 GLN A CA 1
ATOM 5064 C C . GLN A 1 634 ? -4.144 -4.931 13.143 1.00 57.75 634 GLN A C 1
ATOM 5066 O O . GLN A 1 634 ? -3.104 -4.282 13.076 1.00 57.75 634 GLN A O 1
ATOM 5071 N N . TRP A 1 635 ? -5.293 -4.396 13.568 1.00 53.81 635 TRP A N 1
ATOM 5072 C CA . TRP A 1 635 ? -5.382 -3.021 14.065 1.00 53.81 635 TRP A CA 1
ATOM 5073 C C . TRP A 1 635 ? -4.563 -2.820 15.343 1.00 53.81 635 TRP A C 1
ATOM 5075 O O . TRP A 1 635 ? -3.872 -1.812 15.463 1.00 53.81 635 TRP A O 1
ATOM 5085 N N . HIS A 1 636 ? -4.568 -3.795 16.257 1.00 45.38 636 HIS A N 1
ATOM 5086 C CA . HIS A 1 636 ? -3.739 -3.753 17.461 1.00 45.38 636 HIS A CA 1
ATOM 5087 C C . HIS A 1 636 ? -2.240 -3.711 17.126 1.00 45.38 636 HIS A C 1
ATOM 5089 O O . HIS A 1 636 ? -1.534 -2.845 17.637 1.00 45.38 636 HIS A O 1
ATOM 5095 N N . GLN A 1 637 ? -1.768 -4.568 16.212 1.00 49.25 637 GLN A N 1
ATOM 5096 C CA . GLN A 1 637 ? -0.359 -4.574 15.791 1.00 49.25 637 GLN A CA 1
ATOM 5097 C C . GLN A 1 637 ? 0.062 -3.320 15.014 1.00 49.25 637 GLN A C 1
ATOM 5099 O O . GLN A 1 637 ? 1.235 -2.980 15.028 1.00 49.25 637 GLN A O 1
ATOM 5104 N N . HIS A 1 638 ? -0.867 -2.638 14.341 1.00 40.41 638 HIS A N 1
ATOM 5105 C CA . HIS A 1 638 ? -0.582 -1.401 13.606 1.00 40.41 638 HIS A CA 1
ATOM 5106 C C . HIS A 1 638 ? -0.651 -0.138 14.492 1.00 40.41 638 HIS A C 1
ATOM 5108 O O . HIS A 1 638 ? -0.171 0.927 14.104 1.00 40.41 638 HIS A O 1
ATOM 5114 N N . SER A 1 639 ? -1.314 -0.222 15.650 1.00 32.16 639 SER A N 1
ATOM 5115 C CA . SER A 1 639 ? -1.398 0.874 16.628 1.00 32.16 639 SER A CA 1
ATOM 5116 C C . SER A 1 639 ? -0.206 0.944 17.591 1.00 32.16 639 SER A C 1
ATOM 5118 O O . SER A 1 639 ? -0.026 1.977 18.238 1.00 32.16 639 SER A O 1
ATOM 5120 N N . GLN A 1 640 ? 0.563 -0.147 17.688 1.00 31.14 640 GLN A N 1
ATOM 5121 C CA . GLN A 1 640 ? 1.892 -0.196 18.307 1.00 31.14 640 GLN A CA 1
ATOM 5122 C C . GLN A 1 640 ? 2.938 0.319 17.318 1.00 31.14 640 GLN A C 1
ATOM 5124 O O . GLN A 1 640 ? 3.911 0.948 17.789 1.00 31.14 640 GLN A O 1
#

Foldseek 3Di:
DCLLEAEKEKEAAAQQLLVQLLQLLCVQLNHHYDYHHDDFDPVLPDAALDTWIDPDPPDIDRDSLVSSQVSCVSSVNNDDDPLSVVLSVCCVPQQQLLLLVPLQDPDDCPDDSNVSNLVVLVVVLVCCVPALESVSDPAYDSSRSSNLSSCQQCVVVVHPSVVVRVSVNVSSVRNCPDPSSVVSCVVRVHHHGNVNSVSNCSNRVPSPPVDDDDPDPDDDDDPPPDDDDDPDDPPCDPVNVVVVVCCVVDVDPLPPLPPPPPDFQFFDFQAEAEEEEWAAAEQLDFFFLQQCLQTQLVRQVVQVVCSSNVHRYAYEYEHEQFDDVLVVSCVVVVHDSVVSSVVRRVVNVVLCVQLVRDHPFYDYCPDPLLLVLLQLLVVLLVVLPQKDKDKDKFKAAPVVRFTDDQQQKFAQDPPPRPGGQTCQAGPPPGDGHHNVSGDQIATNNPRDSRIDIDIDIFMWGNQLCLVVPLVLVVVLVVQCPQEDPLLNVVLVVCVVVGPDIGTQKDQDPGARAHPDPSRRNIHTDSLQRVVVVRLSRLCVRRPPNSCSQWQDPDPSGHYAYEYGHESVCSCSQSGRHVSSVSSSVGRTDHHRYYYYAYGQDQVVGHDDPVVPGHGGSVNVVVVPDDSVVSSVVSVVSRVD

Sequence (640 aa):
MDHQNQTIKIITNTGNPASLKPLIAASLYGFKVALESVSVSPDGKQRPRLPVLVANEKTKLFDTNVMVTYLLELAGIPHPSANLLNLLNFEAHSLFPLVLSYLLEKADTDFGVGKELLNVLVELERRLKGESFFSGNVKPDIEDAIVWATLYPLFSANDKITKKCPLLLKWYILVESADLTKAAVNLLQPVSGREAAKQILVCNPTASISLYGEKIKMEKLKLDDLPGGDATSTAVSSEEIQLARESWVRPTPTSAVKSKRAGRILPLAGQKNYFITSALPYVNNVPHLGTIIGCVLSADVFARYCRIRGRNTLYICGTDEYGTATETKALEENLTPQQICDKYHKLHKEIYDWFDISFDYFGRTTTKEQTEVGQEIFLKLWNNGFLKEMVVQQLFCNPCKRFLSDRFVEGTCPACAYEDARGDQCDKCGRLTNSIELKNPRCKVCGSKDVTTKNSDQVFLDLPKLEEKVGLEEWLNRSSEEWTSNARHIAKSWIREGLKERCITRDLKWGTPVPIEKYKDKVFYVWFDAPIGYISMTKCYTKDYWKAWWMNPDPEIDIEYYQFMAKDNVPFHSILFPASLRGTKDPWTLVRHIMATEYLNYEDGKFSKSRGVGVFGNDAIQTGESKFYFHAHQWHQHSQ

pLDDT: mean 84.68, std 16.26, range [24.22, 98.62]

Radius of gyration: 31.49 Å; Cα contacts (8 Å, |Δi|>4): 1033; chains: 1; bounding box: 69×62×90 Å

Solvent-accessible surface area (backbone atoms only — not comparable to full-atom values): 35672 Å² total; per-residue (Å²): 128,84,59,68,72,46,71,44,39,35,39,34,46,81,20,32,35,72,45,40,38,39,46,34,45,36,52,75,66,44,34,43,74,47,78,43,73,46,92,75,62,92,83,64,85,66,62,60,69,44,34,28,39,50,79,49,101,90,43,72,41,56,50,57,64,59,42,39,54,51,51,35,38,71,66,73,42,80,73,73,53,72,65,50,54,52,47,55,50,44,36,66,74,51,49,46,56,36,51,46,48,40,51,72,43,94,57,53,65,85,46,69,60,26,34,55,39,47,54,53,50,50,52,56,33,56,70,43,68,91,41,81,34,82,59,70,43,101,58,79,43,68,52,33,42,51,55,46,37,62,45,39,28,47,58,75,52,66,38,76,74,54,72,78,34,64,65,44,48,53,38,50,53,55,48,54,67,34,69,61,45,42,51,35,45,68,73,52,56,51,44,40,35,51,59,18,46,48,51,43,47,62,17,36,90,79,74,70,73,83,78,78,88,76,89,75,81,77,75,83,76,74,90,82,81,66,84,84,76,70,98,70,71,95,63,77,45,74,64,57,54,48,53,52,48,51,48,65,76,50,62,66,82,64,76,67,76,73,66,84,73,89,72,81,86,71,75,49,71,84,42,70,19,38,37,37,35,27,58,54,50,58,28,85,55,81,56,31,55,44,60,37,52,27,10,52,49,53,39,34,55,52,52,51,50,39,45,72,72,70,40,52,65,46,35,43,41,34,34,37,54,59,35,69,67,30,51,52,50,10,59,76,69,77,43,51,53,66,58,44,37,56,55,30,46,51,51,52,50,54,37,38,56,64,65,63,51,76,58,76,40,77,40,56,44,88,41,71,51,30,43,54,53,46,40,51,50,49,51,35,21,49,76,66,64,43,51,43,80,47,79,43,83,41,40,26,31,63,87,76,72,39,62,48,54,43,90,36,29,32,11,23,30,78,86,80,63,44,65,77,13,40,11,54,36,25,83,87,79,68,48,76,43,57,52,84,62,36,42,79,39,26,33,67,85,79,67,42,61,62,52,45,81,41,80,42,82,38,43,22,40,36,39,49,59,35,39,70,73,58,45,43,62,62,52,43,63,70,34,39,74,71,24,30,71,66,38,38,50,55,46,52,48,50,58,74,71,53,58,59,71,42,74,37,44,37,78,44,85,59,44,48,66,40,94,42,85,95,37,62,77,25,9,44,22,48,85,62,48,53,72,47,28,61,57,22,33,39,30,70,70,52,44,93,54,32,46,59,76,40,48,52,82,52,86,51,49,44,71,50,26,36,40,19,21,40,56,87,53,36,55,46,65,64,43,56,46,50,42,52,47,48,48,46,69,54,65,56,63,63,75,47,28,46,46,41,29,73,84,60,65,41,89,99,42,67,66,30,80,94,76,71,39,63,64,34,43,71,55,54,64,70,67,71,63,59,60,63,57,58,52,55,52,52,52,52,66,70,75,107

Organism: Folsomia candida (NCBI:txid158441)

Nearest PDB structures (foldseek):
  1rqg-assembly1_A-2  TM=8.929E-01  e=8.673E-34  Pyrococcus abyssi
  1pfv-assembly1_A  TM=9.158E-01  e=6.174E-32  Escherichia coli
  1qqt-assembly1_A  TM=9.152E-01  e=3.783E-31  Escherichia coli
  6wqt-assembly1_A  TM=9.001E-01  e=5.439E-30  Xanthomonas citri pv. citri str. 306
  5urb-assembly2_B  TM=8.504E-01  e=4.889E-30  Acinetobacter baumannii

InterPro domains:
  IPR001412 Aminoacyl-tRNA synthetase, class I, conserved site [PS00178] (281-292)
  IPR010987 Glutathione S-transferase, C-terminal-like [PS50405] (77-200)
  IPR014729 Rossmann-like alpha/beta/alpha sandwich fold [G3DSA:3.40.50.620] (273-624)
  IPR014758 Methionyl-tRNA synthetase [TIGR00398] (275-623)
  IPR015413 Methionyl/Leucyl tRNA synthetase [PF09334] (274-625)
  IPR023458 Methionine-tRNA ligase, type 1 [PTHR45765] (49-624)
  IPR029038 Methionyl-tRNA synthetase, Zn-domain [G3DSA:2.20.28.20] (409-443)
  IPR029038 Methionyl-tRNA synthetase, Zn-domain [SSF57770] (409-443)
  IPR033911 Methioninyl-tRNA synthetase core domain [PR01041] (276-289)
  IPR033911 Methioninyl-tRNA synthetase core domain [PR01041] (309-323)
  IPR033911 Methioninyl-tRNA synthetase core domain [PR01041] (357-368)
  IPR033911 Methioninyl-tRNA synthetase core domain [PR01041] (524-535)
  IPR033911 Methioninyl-tRNA synthetase core domain [PR01041] (563-578)
  IPR033911 Methioninyl-tRNA synthetase core domain [cd00814] (273-630)
  IPR036282 Glutathione S-transferase, C-terminal domain superfamily [SSF47616] (85-185)
  IPR041598 Methionine--tRNA ligase, N-terminal [PF18485] (9-76)